Protein AF-0000000086148460 (afdb_homodimer)

Sequence (612 aa):
MAQIDSGTYGRRSTYISRSRILLLAFLVQGYLAYNLGIRSVQNTKSPEYTYQPLDGAAPDLPMTCRSTAQQPSQNPKFVIGSMSDRETSYDWLVVSNKNRYAAKHGYDIIWDFEKNNNYFKDWDRLKAMEKVIRGKLEGENSYEWIWWTDYDSIITNSSIKLENLVDDALTGIEDPARRPEIDIIMTPDCWPMNSGSLLVRATKWSLEWIKEMWRQKEVEGTEGNMRSLQDCLRDMVLNNLHNIAQKGMFVKQYKMNAFPPEIHCVEDDRFWQPGDFMIHMAGAWAHVHEEDPTGLLLRKYAPLAVMAQIDSGTYGRRSTYISRSRILLLAFLVQGYLAYNLGIRSVQNTKSPEYTYQPLDGAAPDLPMTCRSTAQQPSQNPKFVIGSMSDRETSYDWLVVSNKNRYAAKHGYDIIWDFEKNNNYFKDWDRLKAMEKVIRGKLEGENSYEWIWWTDYDSIITNSSIKLENLVDDALTGIEDPARRPEIDIIMTPDCWPMNSGSLLVRATKWSLEWIKEMWRQKEVEGTEGNMRSLQDCLRDMVLNNLHNIAQKGMFVKQYKMNAFPPEIHCVEDDRFWQPGDFMIHMAGAWAHVHEEDPTGLLLRKYAPLAV

pLDDT: mean 84.01, std 23.93, range [24.14, 98.94]

Nearest PDB structures (foldseek):
  2p6w-assembly1_A  TM=7.250E-01  e=2.594E-10  Paramecium bursaria Chlorella virus 1
  2p72-assembly2_B  TM=7.079E-01  e=2.559E-09  Paramecium bursaria Chlorella virus 1
  2p72-assembly1_A  TM=6.692E-01  e=2.559E-09  Paramecium bursaria Chlorella virus 1
  8yrl-assembly1_B  TM=5.142E-01  e=3.733E-04  Aspergillus fumigatus CEA10
  4frl-assembly1_A  TM=5.001E-01  e=1.950E-03  Homo sapiens

Secondary structure (DSSP, 8-state):
-----------------HHHHHHHHHHHHHHHHHHHS-----------------SS------EEEEETTS-TT---SEEEEEE-SS--TTHHHHHHHHHHHHHHHT-EEEEE----SSS-GGGHHHHHHHHHHHHHHTTS----EEEEE-SSEEES-TTS-HHHHHHHHHHT-S-GGGGGG--EEEE-SSSS-EEEEEEEE-SHHHHHHHHHHHHHHTSPPTTSPPPPHHHHHHHHHHTTGGGHHHHEEE--HHHH-B--TTS---GGG----TT-SEEE-TTHHHH--SSSHHHHHHHHHGGG--/-----------------HHHHHHHHHHHHHHHHHHHS-----------------SSS-----EEEEETTS-TT---SEEEEEE-SS--TTHHHHHHHHHHHHHHHT-EEEEE----SSS-GGGHHHHHHHHHHHHHHTTS----EEEEE-SSEEES-TTS-HHHHHHHHHHT-S-GGGGGG--EEEE--SSS-EEEEEEEE-SHHHHHHHHHHHHHHTSPPTTSPPPPHHHHHHHHHHTTGGGHHHHEEE--HHHH-B--TTS---GGG----TT-SEEE-TTHHHH--SSSHHHHHHHHHGGG--

InterPro domains:
  IPR008630 Glycosyltransferase 34 [PF05637] (89-286)
  IPR008630 Glycosyltransferase 34 [PTHR31306] (20-289)
  IPR029044 Nucleotide-diphospho-sugar transferases [G3DSA:3.90.550.10] (78-292)

Organism: NCBI:txid717836

Solvent-accessible surface area (backbone atoms only — not comparable to full-atom values): 33956 Å² total; per-residue (Å²): 136,80,78,78,78,78,77,80,77,76,79,76,75,77,72,72,55,65,65,56,52,50,49,47,48,49,49,46,48,48,46,44,44,52,64,61,58,54,56,72,72,68,73,69,61,63,75,74,76,71,67,71,70,70,90,58,83,61,73,87,59,33,29,36,28,31,31,64,82,56,54,88,84,61,70,35,45,41,33,35,35,36,50,44,65,63,72,44,77,43,42,42,59,32,51,36,45,51,46,46,48,25,39,73,72,55,25,33,35,34,44,33,54,62,66,54,91,84,54,70,62,78,57,52,56,52,57,55,48,43,54,53,28,52,31,29,77,70,68,72,45,58,41,45,33,34,41,37,37,48,49,64,34,43,65,27,20,61,83,63,48,70,68,53,54,52,49,54,55,40,66,65,43,86,55,68,83,50,43,83,49,51,37,36,42,38,21,37,31,65,45,90,56,38,71,53,33,32,38,37,32,47,44,71,65,47,51,52,48,48,54,49,51,59,55,46,56,73,46,72,36,96,82,66,42,83,51,49,69,54,53,43,52,39,51,29,55,76,65,40,45,91,52,34,67,68,25,32,48,73,48,64,22,44,67,62,52,3,29,45,80,70,39,89,53,43,43,91,81,41,55,49,53,95,78,34,36,25,42,32,46,74,67,24,72,82,53,34,96,53,96,51,29,48,46,54,50,49,62,67,49,54,72,69,38,82,136,82,82,77,79,80,77,81,80,78,80,79,77,77,75,74,56,66,67,55,52,52,49,46,50,49,47,48,48,48,46,44,44,54,64,59,58,53,56,74,72,66,73,68,63,62,75,73,75,72,65,69,72,73,97,59,85,62,73,86,59,34,29,38,28,30,33,65,82,56,55,87,84,63,70,37,45,42,33,36,35,36,49,43,65,65,71,45,77,43,41,41,59,33,52,37,45,51,45,46,48,25,38,73,72,54,25,33,36,34,45,33,53,62,66,54,92,86,52,70,62,78,57,52,56,53,57,55,48,44,52,53,29,52,30,28,76,71,66,72,46,57,42,45,34,34,40,38,37,50,49,66,33,44,66,27,20,62,82,62,48,69,67,53,55,53,49,54,56,42,68,67,44,85,56,68,82,49,43,84,50,52,38,35,43,38,22,37,31,65,46,88,54,37,71,52,31,33,39,36,33,49,43,71,64,46,52,51,48,48,52,49,51,59,55,46,55,72,46,73,35,97,81,65,44,82,52,49,70,54,52,42,52,40,49,30,56,77,65,40,45,93,53,35,68,68,26,33,48,75,48,64,24,44,65,61,51,3,28,45,80,68,37,88,53,43,43,91,81,42,54,51,52,94,78,34,35,25,41,32,48,72,65,22,73,82,55,35,96,55,96,51,29,49,47,54,50,49,63,67,50,53,75,68,38,84

Foldseek 3Di:
DPPPPPPPPPPPPPPPDPVVVVVVVVVVCVVCCVVVVVPPPPCPVPPQPPPPDDPPPQPQDKDKDWDPPDDPPDADQEEEEEEAQGDDPCQCVLVVQVRVLCHVVGYIYIYYHHDDDPDDPVLVVLVVLLVVLVCCVVVNGNHFKYKYAYSLKGWQESVDDPVNLLVVQLVPDPDVVLSVLAAKEFEAWLHPGDPRIMMGGSDPLSNVVSVVLVVLQPDADPVRDGDDSGRSVVVCCVVCPSVCVSHYDYDACQQTHFEAPQDQTGDPRDHHDQPTGMYGCPPQVVRPPDPRRSVVVCVVCSVSGD/DPPPPPPPPPDPPPPPDPVVVVVVVVVVCVVCCVVVVVPPPPCPVPPQPCPPDPDDPQPQDKDKDWDPPDDPPDADQEEEEEEAQGDDPCQCVLVVQVRVLCHVVGHIYIYYHHDDDPDDPVLVVLVVLLVVLVCCVVVNGNHFKYKYAYSLKGWQESVDDPVNLLVVQLVPDPDVVLSVLAAKEFEAWLHPGDPRIMMGTSDPLSNVVSVVLVVLQPDADPVRDGDDSGRSVVVCCVVCPSVCVSHYDYDACQQTHFEAPQDQTGDPRDHHDQPTGMYGCPPQVVRPPDPRRSVVVCVVCSVSGD

Radius of gyration: 33.35 Å; Cα contacts (8 Å, |Δi|>4): 930; chains: 2; bounding box: 127×99×51 Å

Structure (mmCIF, N/CA/C/O backbone):
data_AF-0000000086148460-model_v1
#
loop_
_entity.id
_entity.type
_entity.pdbx_description
1 polymer 'Glycosyltransferase family 34 protein'
#
loop_
_atom_site.group_PDB
_atom_site.id
_atom_site.type_symbol
_atom_site.label_atom_id
_atom_site.label_alt_id
_atom_site.label_comp_id
_atom_site.label_asym_id
_atom_site.label_entity_id
_atom_site.label_seq_id
_atom_site.pdbx_PDB_ins_code
_atom_site.Cartn_x
_atom_site.Cartn_y
_atom_site.Cartn_z
_atom_site.occupancy
_atom_site.B_iso_or_equiv
_atom_site.auth_seq_id
_atom_site.auth_comp_id
_atom_site.auth_asym_id
_atom_site.auth_atom_id
_atom_site.pdbx_PDB_model_num
ATOM 1 N N . MET A 1 1 ? 92.75 63.625 -4.777 1 24.14 1 MET A N 1
ATOM 2 C CA . MET A 1 1 ? 92.5 62.219 -5.016 1 24.14 1 MET A CA 1
ATOM 3 C C . MET A 1 1 ? 91.5 61.656 -4.02 1 24.14 1 MET A C 1
ATOM 5 O O . MET A 1 1 ? 91.812 61.531 -2.834 1 24.14 1 MET A O 1
ATOM 9 N N . ALA A 1 2 ? 90.25 62.125 -4.137 1 30.02 2 ALA A N 1
ATOM 10 C CA . ALA A 1 2 ? 89 62.125 -3.34 1 30.02 2 ALA A CA 1
ATOM 11 C C . ALA A 1 2 ? 88.438 60.719 -3.146 1 30.02 2 ALA A C 1
ATOM 13 O O . ALA A 1 2 ? 88.188 60 -4.121 1 30.02 2 ALA A O 1
ATOM 14 N N . GLN A 1 3 ? 89.062 59.969 -2.221 1 26.97 3 GLN A N 1
ATOM 15 C CA . GLN A 1 3 ? 88.875 58.562 -2.02 1 26.97 3 GLN A CA 1
ATOM 16 C C . GLN A 1 3 ? 87.375 58.219 -1.811 1 26.97 3 GLN A C 1
ATOM 18 O O . GLN A 1 3 ? 86.688 58.844 -0.98 1 26.97 3 GLN A O 1
ATOM 23 N N . ILE A 1 4 ? 86.688 57.656 -2.854 1 28.19 4 ILE A N 1
ATOM 24 C CA . ILE A 1 4 ? 85.312 57.219 -3.127 1 28.19 4 ILE A CA 1
ATOM 25 C C . ILE A 1 4 ? 84.938 56.125 -2.133 1 28.19 4 ILE A C 1
ATOM 27 O O . ILE A 1 4 ? 85.625 55.062 -2.086 1 28.19 4 ILE A O 1
ATOM 31 N N . ASP A 1 5 ? 84.688 56.5 -0.904 1 27.98 5 ASP A N 1
ATOM 32 C CA . ASP A 1 5 ? 84.375 55.531 0.155 1 27.98 5 ASP A CA 1
ATOM 33 C C . ASP A 1 5 ? 83.188 54.625 -0.257 1 27.98 5 ASP A C 1
ATOM 35 O O . ASP A 1 5 ? 82.125 55.125 -0.67 1 27.98 5 ASP A O 1
ATOM 39 N N . SER A 1 6 ? 83.5 53.469 -0.893 1 28.72 6 SER A N 1
ATOM 40 C CA . SER A 1 6 ? 82.688 52.406 -1.398 1 28.72 6 SER A CA 1
ATOM 41 C C . SER A 1 6 ? 81.688 51.906 -0.33 1 28.72 6 SER A C 1
ATOM 43 O O . SER A 1 6 ? 82.125 51.5 0.755 1 28.72 6 SER A O 1
ATOM 45 N N . GLY A 1 7 ? 80.562 52.531 -0.099 1 27.22 7 GLY A N 1
ATOM 46 C CA . GLY A 1 7 ? 79.5 52.25 0.8 1 27.22 7 GLY A CA 1
ATOM 47 C C . GLY A 1 7 ? 78.938 50.844 0.65 1 27.22 7 GLY A C 1
ATOM 48 O O . GLY A 1 7 ? 78.625 50.406 -0.46 1 27.22 7 GLY A O 1
ATOM 49 N N . THR A 1 8 ? 79.562 49.844 1.302 1 27.86 8 THR A N 1
ATOM 50 C CA . THR A 1 8 ? 79.25 48.438 1.38 1 27.86 8 THR A CA 1
ATOM 51 C C . THR A 1 8 ? 77.75 48.25 1.669 1 27.86 8 THR A C 1
ATOM 53 O O . THR A 1 8 ? 77.25 48.781 2.652 1 27.86 8 THR A O 1
ATOM 56 N N . TYR A 1 9 ? 76.875 48.156 0.651 1 27.59 9 TYR A N 1
ATOM 57 C CA . TYR A 1 9 ? 75.438 47.906 0.609 1 27.59 9 TYR A CA 1
ATOM 58 C C . TYR A 1 9 ? 75.062 46.594 1.299 1 27.59 9 TYR A C 1
ATOM 60 O O . TYR A 1 9 ? 75.625 45.531 0.934 1 27.59 9 TYR A O 1
ATOM 68 N N . GLY A 1 10 ? 75 46.562 2.605 1 26.52 10 GLY A N 1
ATOM 69 C CA . GLY A 1 10 ? 74.625 45.406 3.422 1 26.52 10 GLY A CA 1
ATOM 70 C C . GLY A 1 10 ? 73.312 44.781 2.967 1 26.52 10 GLY A C 1
ATOM 71 O O . GLY A 1 10 ? 72.312 45.5 2.736 1 26.52 10 GLY A O 1
ATOM 72 N N . ARG A 1 11 ? 73.375 43.719 2.129 1 27.44 11 ARG A N 1
ATOM 73 C CA . ARG A 1 11 ? 72.312 42.906 1.599 1 27.44 11 ARG A CA 1
ATOM 74 C C . ARG A 1 11 ? 71.375 42.375 2.721 1 27.44 11 ARG A C 1
ATOM 76 O O . ARG A 1 11 ? 71.875 41.688 3.621 1 27.44 11 ARG A O 1
ATOM 83 N N . ARG A 1 12 ? 70.375 43.156 3.17 1 29 12 ARG A N 1
ATOM 84 C CA . ARG A 1 12 ? 69.375 42.75 4.113 1 29 12 ARG A CA 1
ATOM 85 C C . ARG A 1 12 ? 68.688 41.469 3.631 1 29 12 ARG A C 1
ATOM 87 O O . ARG A 1 12 ? 68.062 41.469 2.562 1 29 12 ARG A O 1
ATOM 94 N N . SER A 1 13 ? 69.25 40.25 3.803 1 30.94 13 SER A N 1
ATOM 95 C CA . SER A 1 13 ? 68.625 39 3.494 1 30.94 13 SER A CA 1
ATOM 96 C C . SER A 1 13 ? 67.25 38.875 4.172 1 30.94 13 SER A C 1
ATOM 98 O O . SER A 1 13 ? 67.188 39.031 5.391 1 30.94 13 SER A O 1
ATOM 100 N N . THR A 1 14 ? 66.25 39.406 3.518 1 34.72 14 THR A N 1
ATOM 101 C CA . THR A 1 14 ? 64.875 39.25 3.918 1 34.72 14 THR A CA 1
ATOM 102 C C . THR A 1 14 ? 64.562 37.781 4.211 1 34.72 14 THR A C 1
ATOM 104 O O . THR A 1 14 ? 64.688 36.938 3.336 1 34.72 14 THR A O 1
ATOM 107 N N . TYR A 1 15 ? 65 37.281 5.426 1 33.22 15 TYR A N 1
ATOM 108 C CA . TYR A 1 15 ? 64.562 36 5.969 1 33.22 15 TYR A CA 1
ATOM 109 C C . TYR A 1 15 ? 63.031 35.844 5.871 1 33.22 15 TYR A C 1
ATOM 111 O O . TYR A 1 15 ? 62.281 36.594 6.504 1 33.22 15 TYR A O 1
ATOM 119 N N . ILE A 1 16 ? 62.625 35.688 4.695 1 41.22 16 ILE A N 1
ATOM 120 C CA . ILE A 1 16 ? 61.219 35.312 4.566 1 41.22 16 ILE A CA 1
ATOM 121 C C . ILE A 1 16 ? 60.906 34.156 5.523 1 41.22 16 ILE A C 1
ATOM 123 O O . ILE A 1 16 ? 61.562 33.094 5.484 1 41.22 16 ILE A O 1
ATOM 127 N N . SER A 1 17 ? 60.469 34.562 6.742 1 40.53 17 SER A N 1
ATOM 128 C CA . SER A 1 17 ? 60.125 33.625 7.82 1 40.53 17 SER A CA 1
ATOM 129 C C . SER A 1 17 ? 59.344 32.438 7.301 1 40.53 17 SER A C 1
ATOM 131 O O . SER A 1 17 ? 58.5 32.562 6.418 1 40.53 17 SER A O 1
ATOM 133 N N . ARG A 1 18 ? 59.969 31.266 7.473 1 46.5 18 ARG A N 1
ATOM 134 C CA . ARG A 1 18 ? 59.469 29.922 7.184 1 46.5 18 ARG A CA 1
ATOM 135 C C . ARG A 1 18 ? 58 29.781 7.574 1 46.5 18 ARG A C 1
ATOM 137 O O . ARG A 1 18 ? 57.25 29.031 6.945 1 46.5 18 ARG A O 1
ATOM 144 N N . SER A 1 19 ? 57.594 30.594 8.516 1 50.31 19 SER A N 1
ATOM 145 C CA . SER A 1 19 ? 56.219 30.438 8.992 1 50.31 19 SER A CA 1
ATOM 146 C C . SER A 1 19 ? 55.219 30.922 7.949 1 50.31 19 SER A C 1
ATOM 148 O O . SER A 1 19 ? 54.156 30.344 7.816 1 50.31 19 SER A O 1
ATOM 150 N N . ARG A 1 20 ? 55.625 31.906 7.16 1 52.44 20 ARG A N 1
ATOM 151 C CA . ARG A 1 20 ? 54.688 32.406 6.145 1 52.44 20 ARG A CA 1
ATOM 152 C C . ARG A 1 20 ? 54.625 31.453 4.961 1 52.44 20 ARG A C 1
ATOM 154 O O . ARG A 1 20 ? 53.562 31.344 4.32 1 52.44 20 ARG A O 1
ATOM 161 N N . ILE A 1 21 ? 55.719 30.797 4.766 1 51.31 21 ILE A N 1
ATOM 162 C CA . ILE A 1 21 ? 55.688 29.828 3.672 1 51.31 21 ILE A CA 1
ATOM 163 C C . ILE A 1 21 ? 54.781 28.656 4.066 1 51.31 21 ILE A C 1
ATOM 165 O O . ILE A 1 21 ? 54 28.188 3.26 1 51.31 21 ILE A O 1
ATOM 169 N N . LEU A 1 22 ? 54.875 28.297 5.328 1 52.19 22 LEU A N 1
ATOM 170 C CA . LEU A 1 22 ? 54.031 27.188 5.746 1 52.19 22 LEU A CA 1
ATOM 171 C C . LEU A 1 22 ? 52.562 27.562 5.738 1 52.19 22 LEU A C 1
ATOM 173 O O . LEU A 1 22 ? 51.719 26.781 5.332 1 52.19 22 LEU A O 1
ATOM 177 N N . LEU A 1 23 ? 52.281 28.844 6.082 1 54.03 23 LEU A N 1
ATOM 178 C CA . LEU A 1 23 ? 50.906 29.297 6.023 1 54.03 23 LEU A CA 1
ATOM 179 C C . LEU A 1 23 ? 50.438 29.391 4.582 1 54.03 23 LEU A C 1
ATOM 181 O O . LEU A 1 23 ? 49.281 29 4.277 1 54.03 23 LEU A O 1
ATOM 185 N N . LEU A 1 24 ? 51.344 29.828 3.699 1 52.69 24 LEU A N 1
ATOM 186 C CA . LEU A 1 24 ? 50.906 29.875 2.301 1 52.69 24 LEU A CA 1
ATOM 187 C C . LEU A 1 24 ? 50.75 28.484 1.728 1 52.69 24 LEU A C 1
ATOM 189 O O . LEU A 1 24 ? 49.812 28.203 0.974 1 52.69 24 LEU A O 1
ATOM 193 N N . ALA A 1 25 ? 51.719 27.641 2.141 1 54.81 25 ALA A N 1
ATOM 194 C CA . ALA A 1 25 ? 51.562 26.25 1.68 1 54.81 25 ALA A CA 1
ATOM 195 C C . ALA A 1 25 ? 50.281 25.625 2.238 1 54.81 25 ALA A C 1
ATOM 197 O O . ALA A 1 25 ? 49.562 24.906 1.529 1 54.81 25 ALA A O 1
ATOM 198 N N . PHE A 1 26 ? 49.969 25.953 3.488 1 53.38 26 PHE A N 1
ATOM 199 C CA . PHE A 1 26 ? 48.719 25.469 4.07 1 53.38 26 PHE A CA 1
ATOM 200 C C . PHE A 1 26 ? 47.531 26.125 3.391 1 53.38 26 PHE A C 1
ATOM 202 O O . PHE A 1 26 ? 46.5 25.453 3.129 1 53.38 26 PHE A O 1
ATOM 209 N N . LEU A 1 27 ? 47.594 27.391 3.004 1 54.66 27 LEU A N 1
ATOM 210 C CA . LEU A 1 27 ? 46.531 28.047 2.279 1 54.66 27 LEU A CA 1
ATOM 211 C C . LEU A 1 27 ? 46.438 27.531 0.851 1 54.66 27 LEU A C 1
ATOM 213 O O . LEU A 1 27 ? 45.312 27.312 0.342 1 54.66 27 LEU A O 1
ATOM 217 N N . VAL A 1 28 ? 47.562 27.281 0.261 1 54.62 28 VAL A N 1
ATOM 218 C CA . VAL A 1 28 ? 47.531 26.719 -1.085 1 54.62 28 VAL A CA 1
ATOM 219 C C . VAL A 1 28 ? 47.062 25.281 -1.027 1 54.62 28 VAL A C 1
ATOM 221 O O . VAL A 1 28 ? 46.25 24.844 -1.858 1 54.62 28 VAL A O 1
ATOM 224 N N . GLN A 1 29 ? 47.5 24.469 -0.022 1 50.78 29 GLN A N 1
ATOM 225 C CA . GLN A 1 29 ? 46.969 23.125 0.141 1 50.78 29 GLN A CA 1
ATOM 226 C C . GLN A 1 29 ? 45.469 23.172 0.47 1 50.78 29 GLN A C 1
ATOM 228 O O . GLN A 1 29 ? 44.688 22.359 -0.047 1 50.78 29 GLN A O 1
ATOM 233 N N . GLY A 1 30 ? 45.031 24.078 1.363 1 46.97 30 GLY A N 1
ATOM 234 C CA . GLY A 1 30 ? 43.594 24.266 1.568 1 46.97 30 GLY A CA 1
ATOM 235 C C . GLY A 1 30 ? 42.875 24.734 0.319 1 46.97 30 GLY A C 1
ATOM 236 O O . GLY A 1 30 ? 41.75 24.281 0.032 1 46.97 30 GLY A O 1
ATOM 237 N N . TYR A 1 31 ? 43.469 25.703 -0.421 1 49.91 31 TYR A N 1
ATOM 238 C CA . TYR A 1 31 ? 42.906 26.156 -1.681 1 49.91 31 TYR A CA 1
ATOM 239 C C . TYR A 1 31 ? 42.906 25.047 -2.719 1 49.91 31 TYR A C 1
ATOM 241 O O . TYR A 1 31 ? 41.906 24.828 -3.416 1 49.91 31 TYR A O 1
ATOM 249 N N . LEU A 1 32 ? 44 24.328 -2.936 1 46.59 32 LEU A N 1
ATOM 250 C CA . LEU A 1 32 ? 44 23.172 -3.838 1 46.59 32 LEU A CA 1
ATOM 251 C C . LEU A 1 32 ? 43.094 22.078 -3.312 1 46.59 32 LEU A C 1
ATOM 253 O O . LEU A 1 32 ? 42.344 21.453 -4.082 1 46.59 32 LEU A O 1
ATOM 257 N N . ALA A 1 33 ? 43.156 21.734 -2.041 1 40.88 33 ALA A N 1
ATOM 258 C CA . ALA A 1 33 ? 42.188 20.797 -1.486 1 40.88 33 ALA A CA 1
ATOM 259 C C . ALA A 1 33 ? 40.75 21.328 -1.678 1 40.88 33 ALA A C 1
ATOM 261 O O . ALA A 1 33 ? 39.844 20.547 -1.997 1 40.88 33 ALA A O 1
ATOM 262 N N . TYR A 1 34 ? 40.469 22.594 -1.388 1 39.44 34 TYR A N 1
ATOM 263 C CA . TYR A 1 34 ? 39.156 23.172 -1.694 1 39.44 34 TYR A CA 1
ATOM 264 C C . TYR A 1 34 ? 38.844 23.094 -3.188 1 39.44 34 TYR A C 1
ATOM 266 O O . TYR A 1 34 ? 37.75 22.734 -3.588 1 39.44 34 TYR A O 1
ATOM 274 N N . ASN A 1 35 ? 39.719 23.656 -4.043 1 38.19 35 ASN A N 1
ATOM 275 C CA . ASN A 1 35 ? 39.469 23.609 -5.477 1 38.19 35 ASN A CA 1
ATOM 276 C C . ASN A 1 35 ? 39.562 22.188 -6.02 1 38.19 35 ASN A C 1
ATOM 278 O O . ASN A 1 35 ? 38.875 21.844 -6.98 1 38.19 35 ASN A O 1
ATOM 282 N N . LEU A 1 36 ? 40.594 21.422 -5.719 1 37.69 36 LEU A N 1
ATOM 283 C CA . LEU A 1 36 ? 40.656 20.078 -6.266 1 37.69 36 LEU A CA 1
ATOM 284 C C . LEU A 1 36 ? 39.656 19.156 -5.551 1 37.69 36 LEU A C 1
ATOM 286 O O . LEU A 1 36 ? 39.25 18.125 -6.094 1 37.69 36 LEU A O 1
ATOM 290 N N . GLY A 1 37 ? 39.594 19.25 -4.219 1 32.84 37 GLY A N 1
ATOM 291 C CA . GLY A 1 37 ? 38.719 18.328 -3.539 1 32.84 37 GLY A CA 1
ATOM 292 C C . GLY A 1 37 ? 37.25 18.516 -3.904 1 32.84 37 GLY A C 1
ATOM 293 O O . GLY A 1 37 ? 36.375 17.828 -3.371 1 32.84 37 GLY A O 1
ATOM 294 N N . ILE A 1 38 ? 36.875 19.75 -4.262 1 27.86 38 ILE A N 1
ATOM 295 C CA . ILE A 1 38 ? 35.469 19.75 -4.641 1 27.86 38 ILE A CA 1
ATOM 296 C C . ILE A 1 38 ? 35.219 18.828 -5.832 1 27.86 38 ILE A C 1
ATOM 298 O O . ILE A 1 38 ? 35.531 19.188 -6.973 1 27.86 38 ILE A O 1
ATOM 302 N N . ARG A 1 39 ? 35.781 17.625 -5.797 1 27.19 39 ARG A N 1
ATOM 303 C CA . ARG A 1 39 ? 35.188 16.766 -6.812 1 27.19 39 ARG A CA 1
ATOM 304 C C . ARG A 1 39 ? 33.688 17.016 -6.945 1 27.19 39 ARG A C 1
ATOM 306 O O . ARG A 1 39 ? 33 17.266 -5.949 1 27.19 39 ARG A O 1
ATOM 313 N N . SER A 1 40 ? 33.281 17.516 -8.078 1 24.88 40 SER A N 1
ATOM 314 C CA . SER A 1 40 ? 31.906 17.516 -8.531 1 24.88 40 SER A CA 1
ATOM 315 C C . SER A 1 40 ? 31.141 16.328 -7.973 1 24.88 40 SER A C 1
ATOM 317 O O . SER A 1 40 ? 31.531 15.18 -8.172 1 24.88 40 SER A O 1
ATOM 319 N N . VAL A 1 41 ? 30.812 16.391 -6.695 1 26.91 41 VAL A N 1
ATOM 320 C CA . VAL A 1 41 ? 29.719 15.438 -6.473 1 26.91 41 VAL A CA 1
ATOM 321 C C . VAL A 1 41 ? 28.875 15.312 -7.734 1 26.91 41 VAL A C 1
ATOM 323 O O . VAL A 1 41 ? 28.203 16.266 -8.133 1 26.91 41 VAL A O 1
ATOM 326 N N . GLN A 1 42 ? 29.453 14.727 -8.781 1 27.89 42 GLN A N 1
ATOM 327 C CA . GLN A 1 42 ? 28.5 14.297 -9.797 1 27.89 42 GLN A CA 1
ATOM 328 C C . GLN A 1 42 ? 27.172 13.875 -9.164 1 27.89 42 GLN A C 1
ATOM 330 O O . GLN A 1 42 ? 27.141 12.992 -8.297 1 27.89 42 GLN A O 1
ATOM 335 N N . ASN A 1 43 ? 26.297 14.859 -8.945 1 28.27 43 ASN A N 1
ATOM 336 C CA . ASN A 1 43 ? 24.875 14.562 -8.727 1 28.27 43 ASN A CA 1
ATOM 337 C C . ASN A 1 43 ? 24.469 13.266 -9.414 1 28.27 43 ASN A C 1
ATOM 339 O O . ASN A 1 43 ? 24.25 13.242 -10.625 1 28.27 43 ASN A O 1
ATOM 343 N N . THR A 1 44 ? 25.156 12.289 -9.156 1 26.36 44 THR A N 1
ATOM 344 C CA . THR A 1 44 ? 24.484 11.102 -9.664 1 26.36 44 THR A CA 1
ATOM 345 C C . THR A 1 44 ? 22.984 11.156 -9.359 1 26.36 44 THR A C 1
ATOM 347 O O . THR A 1 44 ? 22.578 10.922 -8.219 1 26.36 44 THR A O 1
ATOM 350 N N . LYS A 1 45 ? 22.266 12.156 -9.914 1 31.73 45 LYS A N 1
ATOM 351 C CA . LYS A 1 45 ? 20.812 12.055 -9.961 1 31.73 45 LYS A CA 1
ATOM 352 C C . LYS A 1 45 ? 20.359 10.594 -9.969 1 31.73 45 LYS A C 1
ATOM 354 O O . LYS A 1 45 ? 20.844 9.797 -10.766 1 31.73 45 LYS A O 1
ATOM 359 N N . SER A 1 46 ? 20.109 10.148 -8.891 1 30.41 46 SER A N 1
ATOM 360 C CA . SER A 1 46 ? 19.391 8.891 -9 1 30.41 46 SER A CA 1
ATOM 361 C C . SER A 1 46 ? 18.547 8.844 -10.273 1 30.41 46 SER A C 1
ATOM 363 O O . SER A 1 46 ? 18 9.867 -10.695 1 30.41 46 SER A O 1
ATOM 365 N N . PRO A 1 47 ? 18.922 8.094 -11.188 1 29.31 47 PRO A N 1
ATOM 366 C CA . PRO A 1 47 ? 18.031 8.086 -12.344 1 29.31 47 PRO A CA 1
ATOM 367 C C . PRO A 1 47 ? 16.578 8.367 -11.969 1 29.31 47 PRO A C 1
ATOM 369 O O . PRO A 1 47 ? 16.047 7.75 -11.039 1 29.31 47 PRO A O 1
ATOM 372 N N . GLU A 1 48 ? 16.234 9.68 -11.961 1 30.39 48 GLU A N 1
ATOM 373 C CA . GLU A 1 48 ? 14.789 9.914 -11.938 1 30.39 48 GLU A CA 1
ATOM 374 C C . GLU A 1 48 ? 14.047 8.891 -12.805 1 30.39 48 GLU A C 1
ATOM 376 O O . GLU A 1 48 ? 14.219 8.859 -14.023 1 30.39 48 GLU A O 1
ATOM 381 N N . TYR A 1 49 ? 13.977 7.777 -12.383 1 29.73 49 TYR A N 1
ATOM 382 C CA . TYR A 1 49 ? 13.125 6.859 -13.133 1 29.73 49 TYR A CA 1
ATOM 383 C C . TYR A 1 49 ? 11.789 7.512 -13.477 1 29.73 49 TYR A C 1
ATOM 385 O O . TYR A 1 49 ? 11.031 7.898 -12.578 1 29.73 49 TYR A O 1
ATOM 393 N N . THR A 1 50 ? 11.805 8.422 -14.523 1 30.95 50 THR A N 1
ATOM 394 C CA . THR A 1 50 ? 10.578 9.016 -15.047 1 30.95 50 THR A CA 1
ATOM 395 C C . THR A 1 50 ? 9.641 7.93 -15.57 1 30.95 50 THR A C 1
ATOM 397 O O . THR A 1 50 ? 9.891 7.348 -16.625 1 30.95 50 THR A O 1
ATOM 400 N N . TYR A 1 51 ? 9.219 7.094 -14.789 1 33.38 51 TYR A N 1
ATOM 401 C CA . TYR A 1 51 ? 8.062 6.371 -15.32 1 33.38 51 TYR A CA 1
ATOM 402 C C . TYR A 1 51 ? 7.012 7.336 -15.852 1 33.38 51 TYR A C 1
ATOM 404 O O . TYR A 1 51 ? 6.547 8.219 -15.125 1 33.38 51 TYR A O 1
ATOM 412 N N . GLN A 1 52 ? 7.094 7.723 -17.109 1 35.19 52 GLN A N 1
ATOM 413 C CA . GLN A 1 52 ? 5.98 8.484 -17.672 1 35.19 52 GLN A CA 1
ATOM 414 C C . GLN A 1 52 ? 4.695 7.66 -17.656 1 35.19 52 GLN A C 1
ATOM 416 O O . GLN A 1 52 ? 4.664 6.531 -18.156 1 35.19 52 GLN A O 1
ATOM 421 N N . PRO A 1 53 ? 3.859 8.062 -16.766 1 37.19 53 PRO A N 1
ATOM 422 C CA . PRO A 1 53 ? 2.57 7.383 -16.922 1 37.19 53 PRO A CA 1
ATOM 423 C C . PRO A 1 53 ? 2.059 7.414 -18.359 1 37.19 53 PRO A C 1
ATOM 425 O O . PRO A 1 53 ? 2.43 8.305 -19.125 1 37.19 53 PRO A O 1
ATOM 428 N N . LEU A 1 54 ? 1.481 6.418 -18.781 1 35.56 54 LEU A N 1
ATOM 429 C CA . LEU A 1 54 ? 0.825 6.383 -20.078 1 35.56 54 LEU A CA 1
ATOM 430 C C . LEU A 1 54 ? -0.016 7.637 -20.297 1 35.56 54 LEU A C 1
ATOM 432 O O . LEU A 1 54 ? -0.498 8.242 -19.328 1 35.56 54 LEU A O 1
ATOM 436 N N . ASP A 1 55 ? 0.188 8.32 -21.391 1 37.5 55 ASP A N 1
ATOM 437 C CA . ASP A 1 55 ? -0.271 9.609 -21.891 1 37.5 55 ASP A CA 1
ATOM 438 C C . ASP A 1 55 ? -1.664 9.945 -21.344 1 37.5 55 ASP A C 1
ATOM 440 O O . ASP A 1 55 ? -2.146 11.062 -21.516 1 37.5 55 ASP A O 1
ATOM 444 N N . GLY A 1 56 ? -2.637 8.969 -21.125 1 34.91 56 GLY A N 1
ATOM 445 C CA . GLY A 1 56 ? -3.99 9.383 -20.797 1 34.91 56 GLY A CA 1
ATOM 446 C C . GLY A 1 56 ? -4.129 9.906 -19.375 1 34.91 56 GLY A C 1
ATOM 447 O O . GLY A 1 56 ? -3.209 9.773 -18.562 1 34.91 56 GLY A O 1
ATOM 448 N N . ALA A 1 57 ? -5.293 10.867 -19.109 1 37.78 57 ALA A N 1
ATOM 449 C CA . ALA A 1 57 ? -5.641 11.289 -17.75 1 37.78 57 ALA A CA 1
ATOM 450 C C . ALA A 1 57 ? -5.23 10.227 -16.734 1 37.78 57 ALA A C 1
ATOM 452 O O . ALA A 1 57 ? -5.609 9.062 -16.844 1 37.78 57 ALA A O 1
ATOM 453 N N . ALA A 1 58 ? -4.125 10.359 -16.219 1 45.41 58 ALA A N 1
ATOM 454 C CA . ALA A 1 58 ? -3.736 9.406 -15.18 1 45.41 58 ALA A CA 1
ATOM 455 C C . ALA A 1 58 ? -4.934 9.016 -14.32 1 45.41 58 ALA A C 1
ATOM 457 O O . ALA A 1 58 ? -5.652 9.883 -13.82 1 45.41 58 ALA A O 1
ATOM 458 N N . PRO A 1 59 ? -5.551 7.895 -14.578 1 53.03 59 PRO A N 1
ATOM 459 C CA . PRO A 1 59 ? -6.664 7.516 -13.703 1 53.03 59 PRO A CA 1
ATOM 460 C C . PRO A 1 59 ? -6.398 7.848 -12.242 1 53.03 59 PRO A C 1
ATOM 462 O O . PRO A 1 59 ? -5.266 7.727 -11.766 1 53.03 59 PRO A O 1
ATOM 465 N N . ASP A 1 60 ? -7.098 8.945 -11.719 1 63.31 60 ASP A N 1
ATOM 466 C CA . ASP A 1 60 ? -7.211 9.133 -10.273 1 63.31 60 ASP A CA 1
ATOM 467 C C . ASP A 1 60 ? -7.523 7.816 -9.57 1 63.31 60 ASP A C 1
ATOM 469 O O . ASP A 1 60 ? -8.695 7.461 -9.398 1 63.31 60 ASP A O 1
ATOM 473 N N . LEU A 1 61 ? -6.438 7.047 -9.344 1 84.25 61 LEU A N 1
ATOM 474 C CA . LEU A 1 61 ? -6.707 5.691 -8.875 1 84.25 61 LEU A CA 1
ATOM 475 C C . LEU A 1 61 ? -6.133 5.48 -7.477 1 84.25 61 LEU A C 1
ATOM 477 O O . LEU A 1 61 ? -5.34 4.559 -7.258 1 84.25 61 LEU A O 1
ATOM 481 N N . PRO A 1 62 ? -6.586 6.391 -6.559 1 93.94 62 PRO A N 1
ATOM 482 C CA . PRO A 1 62 ? -6.215 6.062 -5.176 1 93.94 62 PRO A CA 1
ATOM 483 C C . PRO A 1 62 ? -6.887 4.789 -4.672 1 93.94 62 PRO A C 1
ATOM 485 O O . PRO A 1 62 ? -7.918 4.375 -5.207 1 93.94 62 PRO A O 1
ATOM 488 N N . MET A 1 63 ? -6.207 4.18 -3.736 1 97.12 63 MET A N 1
ATOM 489 C CA . MET A 1 63 ? -6.734 2.951 -3.15 1 97.12 63 MET A CA 1
ATOM 490 C C . MET A 1 63 ? -7.168 3.18 -1.706 1 97.12 63 MET A C 1
ATOM 492 O O . MET A 1 63 ? -6.449 3.812 -0.93 1 97.12 63 MET A O 1
ATOM 496 N N . THR A 1 64 ? -8.391 2.762 -1.396 1 96.44 64 THR A N 1
ATOM 497 C CA . THR A 1 64 ? -8.812 2.699 0.001 1 96.44 64 THR A CA 1
ATOM 498 C C . THR A 1 64 ? -8.531 1.316 0.585 1 96.44 64 THR A C 1
ATOM 500 O O . THR A 1 64 ? -8.977 0.305 0.038 1 96.44 64 THR A O 1
ATOM 503 N N . CYS A 1 65 ? -7.852 1.264 1.677 1 97 65 CYS A N 1
ATOM 504 C CA . CYS A 1 65 ? -7.402 0.004 2.258 1 97 65 CYS A CA 1
ATOM 505 C C . CYS A 1 65 ? -7.96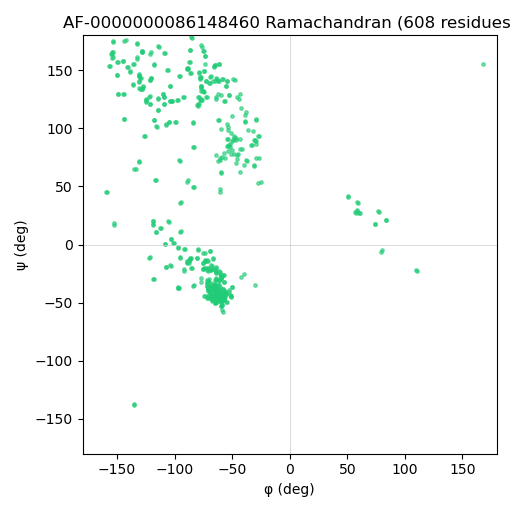1 -0.179 3.664 1 97 65 CYS A C 1
ATOM 507 O O . CYS A 1 65 ? -8.055 0.782 4.43 1 97 65 CYS A O 1
ATOM 509 N N . ARG A 1 66 ? -8.273 -1.371 3.947 1 94.75 66 ARG A N 1
ATOM 510 C CA . ARG A 1 66 ? -8.797 -1.769 5.246 1 94.75 66 ARG A CA 1
ATOM 511 C C . ARG A 1 66 ? -8.18 -3.086 5.711 1 94.75 66 ARG A C 1
ATOM 513 O O . ARG A 1 66 ? -7.824 -3.932 4.887 1 94.75 66 ARG A O 1
ATOM 520 N N . SER A 1 67 ? -8.086 -3.146 7.023 1 94.19 67 SER A N 1
ATOM 521 C CA . SER A 1 67 ? -7.562 -4.406 7.547 1 94.19 67 SER A CA 1
ATOM 522 C C . SER A 1 67 ? -8.391 -5.59 7.055 1 94.19 67 SER A C 1
ATOM 524 O O . SER A 1 67 ? -9.617 -5.535 7.039 1 94.19 67 SER A O 1
ATOM 526 N N . THR A 1 68 ? -7.688 -6.648 6.66 1 90.12 68 THR A N 1
ATOM 527 C CA . THR A 1 68 ? -8.352 -7.855 6.18 1 90.12 68 THR A CA 1
ATOM 528 C C . THR A 1 68 ? -9.18 -8.492 7.293 1 90.12 68 THR A C 1
ATOM 530 O O . THR A 1 68 ? -10.109 -9.258 7.023 1 90.12 68 THR A O 1
ATOM 533 N N . ALA A 1 69 ? -8.867 -8.141 8.508 1 83.06 69 ALA A N 1
ATOM 534 C CA . ALA A 1 69 ? -9.547 -8.727 9.664 1 83.06 69 ALA A CA 1
ATOM 535 C C . ALA A 1 69 ? -10.82 -7.961 9.992 1 83.06 69 ALA A C 1
ATOM 537 O O . ALA A 1 69 ? -11.648 -8.43 10.781 1 83.06 69 ALA A O 1
ATOM 538 N N . GLN A 1 70 ? -10.922 -6.852 9.383 1 84.94 70 GLN A N 1
ATOM 539 C CA . GLN A 1 70 ? -12.078 -6.023 9.711 1 84.94 70 GLN A CA 1
ATOM 540 C C . GLN A 1 70 ? -13.344 -6.551 9.023 1 84.94 70 GLN A C 1
ATOM 542 O O . GLN A 1 70 ? -13.32 -6.875 7.84 1 84.94 70 GLN A O 1
ATOM 547 N N . GLN A 1 71 ? -14.328 -6.59 9.773 1 78.81 71 GLN A N 1
ATOM 548 C CA . GLN A 1 71 ? -15.602 -7.066 9.234 1 78.81 71 GLN A CA 1
ATOM 549 C C . GLN A 1 71 ? -16.234 -6.016 8.328 1 78.81 71 GLN A C 1
ATOM 551 O O . GLN A 1 71 ? -16.109 -4.812 8.578 1 78.81 71 GLN A O 1
ATOM 556 N N . PRO A 1 72 ? -16.969 -6.484 7.352 1 72.94 72 PRO A N 1
ATOM 557 C CA . PRO A 1 72 ? -17.625 -5.555 6.441 1 72.94 72 PRO A CA 1
ATOM 558 C C . PRO A 1 72 ? -18.609 -4.625 7.164 1 72.94 72 PRO A C 1
ATOM 560 O O . PRO A 1 72 ? -18.844 -3.502 6.711 1 72.94 72 PRO A O 1
ATOM 563 N N . SER A 1 73 ? -19.078 -5.125 8.258 1 75.81 73 SER A N 1
ATOM 564 C CA . SER A 1 73 ? -20.094 -4.363 8.961 1 75.81 73 SER A CA 1
ATOM 565 C C . SER A 1 73 ? -19.484 -3.252 9.805 1 75.81 73 SER A C 1
ATOM 567 O O . SER A 1 73 ? -20.172 -2.342 10.25 1 75.81 73 SER A O 1
ATOM 569 N N . GLN A 1 74 ? -18.203 -3.314 9.953 1 81.88 74 GLN A N 1
ATOM 570 C CA . GLN A 1 74 ? -17.547 -2.266 10.727 1 81.88 74 GLN A CA 1
ATOM 571 C C . GLN A 1 74 ? -17.375 -0.999 9.891 1 81.88 74 GLN A C 1
ATOM 573 O O . GLN A 1 74 ? -16.859 -1.054 8.766 1 81.88 74 GLN A O 1
ATOM 578 N N . ASN A 1 75 ? -17.875 0.119 10.5 1 85.75 75 ASN A N 1
ATOM 579 C CA . ASN A 1 75 ? -17.828 1.396 9.797 1 85.75 75 ASN A CA 1
ATOM 580 C C . ASN A 1 75 ? -16.938 2.4 10.516 1 85.75 75 ASN A C 1
ATOM 582 O O . ASN A 1 75 ? -17.359 3.039 11.477 1 85.75 75 ASN A O 1
ATOM 586 N N . PRO A 1 76 ? -15.805 2.543 9.992 1 90.56 76 PRO A N 1
ATOM 587 C CA . PRO A 1 76 ? -14.891 3.459 10.68 1 90.56 76 PRO A CA 1
ATOM 588 C C . PRO A 1 76 ? -15.336 4.918 10.578 1 90.56 76 PRO A C 1
ATOM 590 O O . PRO A 1 76 ? -15.859 5.34 9.547 1 90.56 76 PRO A O 1
ATOM 593 N N . LYS A 1 77 ? -15.094 5.641 11.633 1 96.44 77 LYS A N 1
ATOM 594 C CA . LYS A 1 77 ? -15.398 7.066 11.672 1 96.44 77 LYS A CA 1
ATOM 595 C C . LYS A 1 77 ? -14.234 7.895 11.141 1 96.44 77 LYS A C 1
ATOM 597 O O . LYS A 1 77 ? -14.391 9.086 10.852 1 96.44 77 LYS A O 1
ATOM 602 N N . PHE A 1 78 ? -13.07 7.254 11.062 1 98.38 78 PHE A N 1
ATOM 603 C CA . PHE A 1 78 ? -11.867 7.941 10.602 1 98.38 78 PHE A CA 1
ATOM 604 C C . PHE A 1 78 ? -11.289 7.254 9.367 1 98.38 78 PHE A C 1
ATOM 606 O O . PHE A 1 78 ? -11.312 6.023 9.273 1 98.38 78 PHE A O 1
ATOM 613 N N . VAL A 1 79 ? -10.812 8.016 8.461 1 98.44 79 VAL A N 1
ATOM 614 C CA . VAL A 1 79 ? -9.992 7.535 7.352 1 98.44 79 VAL A CA 1
ATOM 615 C C . VAL A 1 79 ? -8.695 8.328 7.285 1 98.44 79 VAL A C 1
ATOM 617 O O . VAL A 1 79 ? -8.68 9.539 7.504 1 98.44 79 VAL A O 1
ATOM 620 N N . ILE A 1 80 ? -7.629 7.598 7.102 1 98.88 80 ILE A N 1
ATOM 621 C CA . ILE A 1 80 ? -6.305 8.195 6.957 1 98.88 80 ILE A CA 1
ATOM 622 C C . ILE A 1 80 ? -5.973 8.359 5.477 1 98.88 80 ILE A C 1
ATOM 624 O O . ILE A 1 80 ? -6.43 7.582 4.641 1 98.88 80 ILE A O 1
ATOM 628 N N . GLY A 1 81 ? -5.289 9.375 5.129 1 98.75 81 GLY A N 1
ATOM 629 C CA . GLY A 1 81 ? -4.801 9.547 3.77 1 98.75 81 GLY A CA 1
ATOM 630 C C . GLY A 1 81 ? -3.328 9.906 3.707 1 98.75 81 GLY A C 1
ATOM 631 O O . GLY A 1 81 ? -2.832 10.664 4.543 1 98.75 81 GLY A O 1
ATOM 632 N N . SER A 1 82 ? -2.639 9.375 2.795 1 98.75 82 SER A N 1
ATOM 633 C CA . SER A 1 82 ? -1.248 9.695 2.488 1 98.75 82 SER A CA 1
ATOM 634 C C . SER A 1 82 ? -0.922 9.391 1.028 1 98.75 82 SER A C 1
ATOM 636 O O . SER A 1 82 ? -1.669 8.68 0.354 1 98.75 82 SER A O 1
ATOM 638 N N . MET A 1 83 ? 0.17 10 0.528 1 97.88 83 MET A N 1
ATOM 639 C CA . MET A 1 83 ? 0.417 9.906 -0.908 1 97.88 83 MET A CA 1
ATOM 640 C C . MET A 1 83 ? 1.896 10.102 -1.221 1 97.88 83 MET A C 1
ATOM 642 O O . MET A 1 83 ? 2.631 10.688 -0.419 1 97.88 83 MET A O 1
ATOM 646 N N . SER A 1 84 ? 2.293 9.562 -2.27 1 96.75 84 SER A N 1
ATOM 647 C CA . SER A 1 84 ? 3.617 9.75 -2.854 1 96.75 84 SER A CA 1
ATOM 648 C C . SER A 1 84 ? 3.576 9.617 -4.371 1 96.75 84 SER A C 1
ATOM 650 O O . SER A 1 84 ? 2.762 8.859 -4.91 1 96.75 84 SER A O 1
ATOM 652 N N . ASP A 1 85 ? 4.391 10.375 -5.062 1 94.75 85 ASP A N 1
ATOM 653 C CA . ASP A 1 85 ? 4.406 10.273 -6.52 1 94.75 85 ASP A CA 1
ATOM 654 C C . ASP A 1 85 ? 5.777 9.828 -7.023 1 94.75 85 ASP A C 1
ATOM 656 O O . ASP A 1 85 ? 6.113 10.039 -8.188 1 94.75 85 ASP A O 1
ATOM 660 N N . ARG A 1 86 ? 6.543 9.273 -6.062 1 93.62 86 ARG A N 1
ATOM 661 C CA . ARG A 1 86 ? 7.887 8.867 -6.461 1 93.62 86 ARG A CA 1
ATOM 662 C C . ARG A 1 86 ? 8.414 7.754 -5.562 1 93.62 86 ARG A C 1
ATOM 664 O O . ARG A 1 86 ? 7.902 7.543 -4.461 1 93.62 86 ARG A O 1
ATOM 671 N N . GLU A 1 87 ? 9.453 7.145 -6.098 1 95.06 87 GLU A N 1
ATOM 672 C CA . GLU A 1 87 ? 10.172 6.125 -5.34 1 95.06 87 GLU A CA 1
ATOM 673 C C . GLU A 1 87 ? 11.047 6.754 -4.258 1 95.06 87 GLU A C 1
ATOM 675 O O . GLU A 1 87 ? 11.734 7.742 -4.508 1 95.06 87 GLU A O 1
ATOM 680 N N . THR A 1 88 ? 10.953 6.242 -3.094 1 96.94 88 THR A N 1
ATOM 681 C CA . THR A 1 88 ? 11.828 6.645 -1.999 1 96.94 88 THR A CA 1
ATOM 682 C C . THR A 1 88 ? 12.469 5.422 -1.348 1 96.94 88 THR A C 1
ATOM 684 O O . THR A 1 88 ? 12.023 4.293 -1.562 1 96.94 88 THR A O 1
ATOM 687 N N . SER A 1 89 ? 13.523 5.68 -0.53 1 96.06 89 SER A N 1
ATOM 688 C CA . SER A 1 89 ? 14.203 4.594 0.167 1 96.06 89 SER A CA 1
ATOM 689 C C . SER A 1 89 ? 13.352 4.055 1.312 1 96.06 89 SER A C 1
ATOM 691 O O . SER A 1 89 ? 13.625 2.975 1.842 1 96.06 89 SER A O 1
ATOM 693 N N . TYR A 1 90 ? 12.336 4.777 1.683 1 97.88 90 TYR A N 1
ATOM 694 C CA . TYR A 1 90 ? 11.625 4.473 2.918 1 97.88 90 TYR A CA 1
ATOM 695 C C . TYR A 1 90 ? 10.172 4.121 2.637 1 97.88 90 TYR A C 1
ATOM 697 O O . TYR A 1 90 ? 9.32 4.223 3.521 1 97.88 90 TYR A O 1
ATOM 705 N N . ASP A 1 91 ? 9.82 3.736 1.421 1 98.31 91 ASP A N 1
ATOM 706 C CA . ASP A 1 91 ? 8.438 3.449 1.046 1 98.31 91 ASP A CA 1
ATOM 707 C C . ASP A 1 91 ? 7.848 2.342 1.919 1 98.31 91 ASP A C 1
ATOM 709 O O . ASP A 1 91 ? 6.77 2.502 2.49 1 98.31 91 ASP A O 1
ATOM 713 N N . TRP A 1 92 ? 8.547 1.251 2.004 1 97.75 92 TRP A N 1
ATOM 714 C CA . TRP A 1 92 ? 8.055 0.122 2.789 1 97.75 92 TRP A CA 1
ATOM 715 C C . TRP A 1 92 ? 7.836 0.526 4.242 1 97.75 92 TRP A C 1
ATOM 717 O O . TRP A 1 92 ? 6.82 0.172 4.848 1 97.75 92 TRP A O 1
ATOM 727 N N . LEU A 1 93 ? 8.773 1.235 4.812 1 97.06 93 LEU A N 1
ATOM 728 C CA . LEU A 1 93 ? 8.719 1.647 6.211 1 97.06 93 LEU A CA 1
ATOM 729 C C . LEU A 1 93 ? 7.48 2.49 6.484 1 97.06 93 LEU A C 1
ATOM 731 O O . LEU A 1 93 ? 6.742 2.223 7.434 1 97.06 93 LEU A O 1
ATOM 735 N N . VAL A 1 94 ? 7.238 3.416 5.656 1 98.25 94 VAL A N 1
ATOM 736 C CA . VAL A 1 94 ? 6.148 4.363 5.867 1 98.25 94 VAL A CA 1
ATOM 737 C C . VAL A 1 94 ? 4.809 3.67 5.648 1 98.25 94 VAL A C 1
ATOM 739 O O . VAL A 1 94 ? 3.891 3.803 6.465 1 98.25 94 VAL A O 1
ATOM 742 N N . VAL A 1 95 ? 4.711 2.93 4.598 1 98.12 95 VAL A N 1
ATOM 743 C CA . VAL A 1 95 ? 3.455 2.262 4.27 1 98.12 95 VAL A CA 1
ATOM 744 C C . VAL A 1 95 ? 3.123 1.228 5.344 1 98.12 95 VAL A C 1
ATOM 746 O O . VAL A 1 95 ? 1.989 1.162 5.824 1 98.12 95 VAL A O 1
ATOM 749 N N . SER A 1 96 ? 4.105 0.451 5.73 1 96.38 96 SER A N 1
ATOM 750 C CA . SER A 1 96 ? 3.865 -0.561 6.754 1 96.38 96 SER A CA 1
ATOM 751 C C . SER A 1 96 ? 3.477 0.079 8.086 1 96.38 96 SER A C 1
ATOM 753 O O . SER A 1 96 ? 2.582 -0.411 8.781 1 96.38 96 SER A O 1
ATOM 755 N N . ASN A 1 97 ? 4.117 1.136 8.453 1 96.81 97 ASN A N 1
ATOM 756 C CA . ASN A 1 97 ? 3.846 1.85 9.695 1 96.81 97 ASN A CA 1
ATOM 757 C C . ASN A 1 97 ? 2.402 2.342 9.75 1 96.81 97 ASN A C 1
ATOM 759 O O . ASN A 1 97 ? 1.683 2.057 10.711 1 96.81 97 ASN A O 1
ATOM 763 N N . LYS A 1 98 ? 2.002 3.039 8.734 1 97.88 98 LYS A N 1
ATOM 764 C CA . LYS A 1 98 ? 0.67 3.637 8.734 1 97.88 98 LYS A CA 1
ATOM 765 C C . LYS A 1 98 ? -0.409 2.57 8.562 1 97.88 98 LYS A C 1
ATOM 767 O O . LYS A 1 98 ? -1.498 2.684 9.125 1 97.88 98 LYS A O 1
ATOM 772 N N . ASN A 1 99 ? -0.12 1.563 7.77 1 97.19 99 ASN A N 1
ATOM 773 C CA . ASN A 1 99 ? -1.052 0.445 7.672 1 97.19 99 ASN A CA 1
ATOM 774 C C . ASN A 1 99 ? -1.269 -0.224 9.023 1 97.19 99 ASN A C 1
ATOM 776 O O . ASN A 1 99 ? -2.402 -0.541 9.391 1 97.19 99 ASN A O 1
ATOM 780 N N . ARG A 1 100 ? -0.227 -0.445 9.719 1 94.62 100 ARG A N 1
ATOM 781 C CA . ARG A 1 100 ? -0.316 -1.099 11.016 1 94.62 100 ARG A CA 1
ATOM 782 C C . ARG A 1 100 ? -1.169 -0.282 11.984 1 94.62 100 ARG A C 1
ATOM 784 O O . ARG A 1 100 ? -1.983 -0.838 12.727 1 94.62 100 ARG A O 1
ATOM 791 N N . TYR A 1 101 ? -0.903 0.951 11.984 1 96.75 101 TYR A N 1
ATOM 792 C CA . TYR A 1 101 ? -1.683 1.84 12.836 1 96.75 101 TYR A CA 1
ATOM 793 C C . TYR A 1 101 ? -3.16 1.794 12.469 1 96.75 101 TYR A C 1
ATOM 795 O O . TYR A 1 101 ? -4.023 1.686 13.344 1 96.75 101 TYR A O 1
ATOM 803 N N . ALA A 1 102 ? -3.475 1.938 11.164 1 97.12 102 ALA A N 1
ATOM 804 C CA . ALA A 1 102 ? -4.855 1.874 10.688 1 97.12 102 ALA A CA 1
ATOM 805 C C . ALA A 1 102 ? -5.512 0.555 11.086 1 97.12 102 ALA A C 1
ATOM 807 O O . ALA A 1 102 ? -6.621 0.542 11.617 1 97.12 102 ALA A O 1
ATOM 808 N N . ALA A 1 103 ? -4.785 -0.491 10.891 1 94.44 103 ALA A N 1
ATOM 809 C CA . ALA A 1 103 ? -5.312 -1.817 11.203 1 94.44 103 ALA A CA 1
ATOM 810 C C . ALA A 1 103 ? -5.555 -1.97 12.703 1 94.44 103 ALA A C 1
ATOM 812 O O . ALA A 1 103 ? -6.578 -2.52 13.117 1 94.44 103 ALA A O 1
ATOM 813 N N . LYS A 1 104 ? -4.676 -1.499 13.461 1 93.44 104 LYS A N 1
ATOM 814 C CA . LYS A 1 104 ? -4.766 -1.607 14.914 1 93.44 104 LYS A CA 1
ATOM 815 C C . LYS A 1 104 ? -6.051 -0.971 15.438 1 93.44 104 LYS A C 1
ATOM 817 O O . LYS A 1 104 ? -6.684 -1.5 16.359 1 93.44 104 LYS A O 1
ATOM 822 N N . HIS A 1 105 ? -6.418 0.087 14.867 1 95 105 HIS A N 1
ATOM 823 C CA . HIS A 1 105 ? -7.516 0.852 15.445 1 95 105 HIS A CA 1
ATOM 824 C C . HIS A 1 105 ? -8.773 0.735 14.602 1 95 105 HIS A C 1
ATOM 826 O O . HIS A 1 105 ? -9.797 1.348 14.914 1 95 105 HIS A O 1
ATOM 832 N N . GLY A 1 106 ? -8.68 -0.019 13.516 1 94.25 106 GLY A N 1
ATOM 833 C CA . GLY A 1 106 ? -9.852 -0.212 12.672 1 94.25 106 GLY A CA 1
ATOM 834 C C . GLY A 1 106 ? -10.148 0.985 11.789 1 94.25 106 GLY A C 1
ATOM 835 O O . GLY A 1 106 ? -11.312 1.291 11.523 1 94.25 106 GLY A O 1
ATOM 836 N N . TYR A 1 107 ? -9.117 1.752 11.438 1 97.12 107 TYR A N 1
ATOM 837 C CA . TYR A 1 107 ? -9.266 2.844 10.477 1 97.12 107 TYR A CA 1
ATOM 838 C C . TYR A 1 107 ? -9.062 2.348 9.055 1 97.12 107 TYR A C 1
ATOM 840 O O . TYR A 1 107 ? -8.406 1.33 8.828 1 97.12 107 TYR A O 1
ATOM 848 N N . ASP A 1 108 ? -9.727 3.027 8.141 1 97.06 108 ASP A N 1
ATOM 849 C CA . ASP A 1 108 ? -9.336 2.867 6.738 1 97.06 108 ASP A CA 1
ATOM 850 C C . ASP A 1 108 ? -8.211 3.828 6.371 1 97.06 108 ASP A C 1
ATOM 852 O O . ASP A 1 108 ? -8 4.836 7.047 1 97.06 108 ASP A O 1
ATOM 856 N N . ILE A 1 109 ? -7.5 3.477 5.367 1 98.25 109 ILE A N 1
ATOM 857 C CA . ILE A 1 109 ? -6.445 4.371 4.906 1 98.25 109 ILE A CA 1
ATOM 858 C C . ILE A 1 109 ? -6.469 4.457 3.381 1 98.25 109 ILE A C 1
ATOM 860 O O . ILE A 1 109 ? -6.648 3.443 2.701 1 98.25 109 ILE A O 1
ATOM 864 N N . ILE A 1 110 ? -6.312 5.629 2.855 1 98.25 110 ILE A N 1
ATOM 865 C CA . ILE A 1 110 ? -6.242 5.906 1.426 1 98.25 110 ILE A CA 1
ATOM 866 C C . ILE A 1 110 ? -4.785 6.129 1.017 1 98.25 110 ILE A C 1
ATOM 868 O O . ILE A 1 110 ? -4.105 6.992 1.572 1 98.25 110 ILE A O 1
ATOM 872 N N . TRP A 1 111 ? -4.371 5.336 0.064 1 98.38 111 TRP A N 1
ATOM 873 C CA . TRP A 1 111 ? -3.057 5.516 -0.55 1 98.38 111 TRP A CA 1
ATOM 874 C C . TRP A 1 111 ? -3.189 6.031 -1.979 1 98.38 111 TRP A C 1
ATOM 876 O O . TRP A 1 111 ? -3.932 5.461 -2.785 1 98.38 111 TRP A O 1
ATOM 886 N N . ASP A 1 112 ? -2.516 7.113 -2.273 1 96.94 112 ASP A N 1
ATOM 887 C CA . ASP A 1 112 ? -2.4 7.617 -3.641 1 96.94 112 ASP A CA 1
ATOM 888 C C . ASP A 1 112 ? -0.946 7.617 -4.105 1 96.94 112 ASP A C 1
ATOM 890 O O . ASP A 1 112 ? -0.164 8.484 -3.711 1 96.94 112 ASP A O 1
ATOM 894 N N . PHE A 1 113 ? -0.61 6.684 -5.012 1 96.31 113 PHE A N 1
ATOM 895 C CA . PHE A 1 113 ? 0.767 6.523 -5.465 1 96.31 113 PHE A CA 1
ATOM 896 C C . PHE A 1 113 ? 0.906 6.918 -6.93 1 96.31 113 PHE A C 1
ATOM 898 O O . PHE A 1 113 ? 1.933 6.645 -7.555 1 96.31 113 PHE A O 1
ATOM 905 N N . GLU A 1 114 ? -0.05 7.559 -7.43 1 92.25 114 GLU A N 1
ATOM 906 C CA . GLU A 1 114 ? -0.037 7.922 -8.844 1 92.25 114 GLU A CA 1
ATOM 907 C C . GLU A 1 114 ? 0.698 9.242 -9.062 1 92.25 114 GLU A C 1
ATOM 909 O O . GLU A 1 114 ? 0.634 10.141 -8.227 1 92.25 114 GLU A O 1
ATOM 914 N N . LYS A 1 115 ? 1.311 9.305 -10.18 1 88.5 115 LYS A N 1
ATOM 915 C CA . LYS A 1 115 ? 1.915 10.578 -10.562 1 88.5 115 LYS A CA 1
ATOM 916 C C . LYS A 1 115 ? 0.864 11.547 -11.102 1 88.5 115 LYS A C 1
ATOM 918 O O . LYS A 1 115 ? -0.194 11.125 -11.57 1 88.5 115 LYS A O 1
ATOM 923 N N . ASN A 1 116 ? 1.136 12.766 -10.852 1 84.69 116 ASN A N 1
ATOM 924 C CA . ASN A 1 116 ? 0.324 13.844 -11.398 1 84.69 116 ASN A CA 1
ATOM 925 C C . ASN A 1 116 ? 1.159 14.797 -12.258 1 84.69 116 ASN A C 1
ATOM 927 O O . ASN A 1 116 ? 2.113 15.398 -11.766 1 84.69 116 ASN A O 1
ATOM 931 N N . ASN A 1 117 ? 0.759 14.906 -13.484 1 82.25 117 ASN A N 1
ATOM 932 C CA . ASN A 1 117 ? 1.559 15.719 -14.391 1 82.25 117 ASN A CA 1
ATOM 933 C C . ASN A 1 117 ? 0.938 17.094 -14.602 1 82.25 117 ASN A C 1
ATOM 935 O O . ASN A 1 117 ? 1.514 17.953 -15.289 1 82.25 117 ASN A O 1
ATOM 939 N N . ASN A 1 118 ? -0.118 17.375 -13.984 1 84.38 118 ASN A N 1
ATOM 940 C CA . ASN A 1 118 ? -0.829 18.625 -14.211 1 84.38 118 ASN A CA 1
ATOM 941 C C . ASN A 1 118 ? -0.467 19.672 -13.164 1 84.38 118 ASN A C 1
ATOM 943 O O . ASN A 1 118 ? -0.448 20.875 -13.461 1 84.38 118 ASN A O 1
ATOM 947 N N . TYR A 1 119 ? -0.287 19.281 -11.984 1 87.81 119 TYR A N 1
ATOM 948 C CA . TYR A 1 119 ? 0.1 20.141 -10.867 1 87.81 119 TYR A CA 1
ATOM 949 C C . TYR A 1 119 ? 0.848 19.344 -9.805 1 87.81 119 TYR A C 1
ATOM 951 O O . TYR A 1 119 ? 1.021 18.141 -9.93 1 87.81 119 TYR A O 1
ATOM 959 N N . PHE A 1 120 ? 1.321 20.078 -8.836 1 90.06 120 PHE A N 1
ATOM 960 C CA . PHE A 1 120 ? 2.066 19.422 -7.77 1 90.06 120 PHE A CA 1
ATOM 961 C C . PHE A 1 120 ? 1.184 18.422 -7.031 1 90.06 120 PHE A C 1
ATOM 963 O O . PHE A 1 120 ? 0.032 18.719 -6.711 1 90.06 120 PHE A O 1
ATOM 970 N N . LYS A 1 121 ? 1.715 17.297 -6.664 1 92.5 121 LYS A N 1
ATOM 971 C CA . LYS A 1 121 ? 1.023 16.125 -6.145 1 92.5 121 LYS A CA 1
ATOM 972 C C . LYS A 1 121 ? 0.259 16.453 -4.867 1 92.5 121 LYS A C 1
ATOM 974 O O . LYS A 1 121 ? -0.789 15.867 -4.59 1 92.5 121 LYS A O 1
ATOM 979 N N . ASP A 1 122 ? 0.716 17.406 -4.121 1 94 122 ASP A N 1
ATOM 980 C CA . ASP A 1 122 ? 0.124 17.734 -2.828 1 94 122 ASP A CA 1
ATOM 981 C C . ASP A 1 122 ? -1.342 18.125 -2.98 1 94 122 ASP A C 1
ATOM 983 O O . ASP A 1 122 ? -2.146 17.922 -2.07 1 94 122 ASP A O 1
ATOM 987 N N . TRP A 1 123 ? -1.722 18.641 -4.121 1 95.94 123 TRP A N 1
ATOM 988 C CA . TRP A 1 123 ? -3.082 19.125 -4.359 1 95.94 123 TRP A CA 1
ATOM 989 C C . TRP A 1 123 ? -4.043 17.953 -4.52 1 95.94 123 TRP A C 1
ATOM 991 O O . TRP A 1 123 ? -5.254 18.094 -4.328 1 95.94 123 TRP A O 1
ATOM 1001 N N . ASP A 1 124 ? -3.533 16.734 -4.844 1 95.56 124 ASP A N 1
ATOM 1002 C CA . ASP A 1 124 ? -4.375 15.562 -5.051 1 95.56 124 ASP A CA 1
ATOM 1003 C C . ASP A 1 124 ? -5.102 15.172 -3.768 1 95.56 124 ASP A C 1
ATOM 1005 O O . ASP A 1 124 ? -6.156 14.539 -3.812 1 95.56 124 ASP A O 1
ATOM 1009 N N . ARG A 1 125 ? -4.555 15.562 -2.615 1 97.19 125 ARG A N 1
ATOM 1010 C CA . ARG A 1 125 ? -5.219 15.195 -1.369 1 97.19 125 ARG A CA 1
ATOM 1011 C C . ARG A 1 125 ? -6.621 15.789 -1.3 1 97.19 125 ARG A C 1
ATOM 1013 O O . ARG A 1 125 ? -7.527 15.188 -0.722 1 97.19 125 ARG A O 1
ATOM 1020 N N . LEU A 1 126 ? -6.805 16.984 -1.931 1 97.69 126 LEU A N 1
ATOM 1021 C CA . LEU A 1 126 ? -8.109 17.641 -1.909 1 97.69 126 LEU A CA 1
ATOM 1022 C C . LEU A 1 126 ? -9.133 16.828 -2.709 1 97.69 126 LEU A C 1
ATOM 1024 O O . LEU A 1 126 ? -10.305 16.75 -2.33 1 97.69 126 LEU A O 1
ATOM 1028 N N . LYS A 1 127 ? -8.68 16.266 -3.824 1 95.56 127 LYS A N 1
ATOM 1029 C CA . LYS A 1 127 ? -9.57 15.398 -4.598 1 95.56 127 LYS A CA 1
ATOM 1030 C C . LYS A 1 127 ? -9.984 14.172 -3.795 1 95.56 127 LYS A C 1
ATOM 1032 O O . LYS A 1 127 ? -11.148 13.773 -3.811 1 95.56 127 LYS A O 1
ATOM 1037 N N . ALA A 1 128 ? -9.016 13.602 -3.145 1 96 128 ALA A N 1
ATOM 1038 C CA . ALA A 1 128 ? -9.312 12.43 -2.322 1 96 128 ALA A CA 1
ATOM 1039 C C . ALA A 1 128 ? -10.266 12.781 -1.187 1 96 128 ALA A C 1
ATOM 1041 O O . ALA A 1 128 ? -11.234 12.062 -0.932 1 96 128 ALA A O 1
ATOM 1042 N N . MET A 1 129 ? -10.039 13.891 -0.524 1 97.88 129 MET A N 1
ATOM 1043 C CA . MET A 1 129 ? -10.898 14.328 0.569 1 97.88 129 MET A CA 1
ATOM 1044 C C . MET A 1 129 ? -12.312 14.617 0.068 1 97.88 129 MET A C 1
ATOM 1046 O O . MET A 1 129 ? -13.289 14.281 0.733 1 97.88 129 MET A O 1
ATOM 1050 N N . GLU A 1 130 ? -12.359 15.234 -1.063 1 97.75 130 GLU A N 1
ATOM 1051 C CA . GLU A 1 130 ? -13.656 15.547 -1.649 1 97.75 130 GLU A CA 1
ATOM 1052 C C . GLU A 1 130 ? -14.492 14.289 -1.851 1 97.75 130 GLU A C 1
ATOM 1054 O O . GLU A 1 130 ? -15.68 14.266 -1.528 1 97.75 130 GLU A O 1
ATOM 1059 N N . LYS A 1 131 ? -13.867 13.328 -2.398 1 94.88 131 LYS A N 1
ATOM 1060 C CA . LYS A 1 131 ? -14.57 12.07 -2.635 1 94.88 131 LYS A CA 1
ATOM 1061 C C . LYS A 1 131 ? -15.078 11.469 -1.327 1 94.88 131 LYS A C 1
ATOM 1063 O O . LYS A 1 131 ? -16.219 10.984 -1.255 1 94.88 131 LYS A O 1
ATOM 1068 N N . VAL A 1 132 ? -14.281 11.469 -0.304 1 96.38 132 VAL A N 1
ATOM 1069 C CA . VAL A 1 132 ? -14.656 10.945 1.007 1 96.38 132 VAL A CA 1
ATOM 1070 C C . VAL A 1 132 ? -15.852 11.727 1.553 1 96.38 132 VAL A C 1
ATOM 1072 O O . VAL A 1 132 ? -16.828 11.125 2.014 1 96.38 132 VAL A O 1
ATOM 1075 N N . ILE A 1 133 ? -15.758 13.008 1.484 1 98.12 133 ILE A N 1
ATOM 1076 C CA . ILE A 1 133 ? -16.766 13.875 2.074 1 98.12 133 ILE A CA 1
ATOM 1077 C C . ILE A 1 133 ? -18.078 13.734 1.311 1 98.12 133 ILE A C 1
ATOM 1079 O O . ILE A 1 133 ? -19.156 13.609 1.917 1 98.12 133 ILE A O 1
ATOM 1083 N N . ARG A 1 134 ? -18.016 13.727 -0.005 1 96.88 134 ARG A N 1
ATOM 1084 C CA . ARG A 1 134 ? -19.219 13.508 -0.795 1 96.88 134 ARG A CA 1
ATOM 1085 C C . ARG A 1 134 ? -19.859 12.164 -0.462 1 96.88 134 ARG A C 1
ATOM 1087 O O . ARG A 1 134 ? -21.078 12.062 -0.332 1 96.88 134 ARG A O 1
ATOM 1094 N N . GLY A 1 135 ? -19.016 11.148 -0.344 1 94.38 135 GLY A N 1
ATOM 1095 C CA . GLY A 1 135 ? -19.531 9.852 0.052 1 94.38 135 GLY A CA 1
ATOM 1096 C C . GLY A 1 135 ? -20.266 9.875 1.379 1 94.38 135 GLY A C 1
ATOM 1097 O O . GLY A 1 135 ? -21.328 9.25 1.526 1 94.38 135 GLY A O 1
ATOM 1098 N N . LYS A 1 136 ? -19.719 10.578 2.307 1 95.94 136 LYS A N 1
ATOM 1099 C CA . LYS A 1 136 ? -20.359 10.719 3.613 1 95.94 136 LYS A CA 1
ATOM 1100 C C . LYS A 1 136 ? -21.688 11.445 3.5 1 95.94 136 LYS A C 1
ATOM 1102 O O . LYS A 1 136 ? -22.703 11 4.055 1 95.94 136 LYS A O 1
ATOM 1107 N N . LEU A 1 137 ? -21.688 12.531 2.836 1 96.75 137 LEU A N 1
ATOM 1108 C CA . LEU A 1 137 ? -22.875 13.352 2.705 1 96.75 137 LEU A CA 1
ATOM 1109 C C . LEU A 1 137 ? -23.969 12.609 1.944 1 96.75 137 LEU A C 1
ATOM 1111 O O . LEU A 1 137 ? -25.156 12.844 2.176 1 96.75 137 LEU A O 1
ATOM 1115 N N . GLU A 1 138 ? -23.578 11.648 1.146 1 94.75 138 GLU A N 1
ATOM 1116 C CA . GLU A 1 138 ? -24.531 10.875 0.354 1 94.75 138 GLU A CA 1
ATOM 1117 C C . GLU A 1 138 ? -24.891 9.562 1.049 1 94.75 138 GLU A C 1
ATOM 1119 O O . GLU A 1 138 ? -25.672 8.773 0.522 1 94.75 138 GLU A O 1
ATOM 1124 N N . GLY A 1 139 ? -24.312 9.297 2.146 1 93.31 139 GLY A N 1
ATOM 1125 C CA . GLY A 1 139 ? -24.625 8.109 2.93 1 93.31 139 GLY A CA 1
ATOM 1126 C C . GLY A 1 139 ? -23.891 6.867 2.467 1 93.31 139 GLY A C 1
ATOM 1127 O O . GLY A 1 139 ? -24.297 5.75 2.783 1 93.31 139 GLY A O 1
ATOM 1128 N N . GLU A 1 140 ? -22.766 7.055 1.748 1 90.31 140 GLU A N 1
ATOM 1129 C CA . GLU A 1 140 ? -22.031 5.926 1.175 1 90.31 140 GLU A CA 1
ATOM 1130 C C . GLU A 1 140 ? -20.953 5.43 2.127 1 90.31 140 GLU A C 1
ATOM 1132 O O . GLU A 1 140 ? -20.469 4.305 1.99 1 90.31 140 GLU A O 1
ATOM 1137 N N . ASN A 1 141 ? -20.562 6.266 2.982 1 92.81 141 ASN A N 1
ATOM 1138 C CA . ASN A 1 141 ? -19.594 5.895 4.004 1 92.81 141 ASN A CA 1
ATOM 1139 C C . ASN A 1 141 ? -19.906 6.551 5.344 1 92.81 141 ASN A C 1
ATOM 1141 O O . ASN A 1 141 ? -20.859 7.336 5.445 1 92.81 141 ASN A O 1
ATOM 1145 N N . SER A 1 142 ? -19.109 6.195 6.367 1 95 142 SER A N 1
ATOM 1146 C CA . SER A 1 142 ? -19.422 6.676 7.711 1 95 142 SER A CA 1
ATOM 1147 C C . SER A 1 142 ? -18.312 7.578 8.242 1 95 142 SER A C 1
ATOM 1149 O O . SER A 1 142 ? -18.297 7.906 9.43 1 95 142 SER A O 1
ATOM 1151 N N . TYR A 1 143 ? -17.406 7.977 7.469 1 97.31 143 TYR A N 1
ATOM 1152 C CA . TYR A 1 143 ? -16.25 8.75 7.914 1 97.31 143 TYR A CA 1
ATOM 1153 C C . TYR A 1 143 ? -16.672 10.102 8.461 1 97.31 143 TYR A C 1
ATOM 1155 O O . TYR A 1 143 ? -17.328 10.883 7.77 1 97.31 143 TYR A O 1
ATOM 1163 N N . GLU A 1 144 ? -16.281 10.359 9.602 1 98.25 144 GLU A N 1
ATOM 1164 C CA . GLU A 1 144 ? -16.531 11.664 10.211 1 98.25 144 GLU A CA 1
ATOM 1165 C C . GLU A 1 144 ? -15.336 12.602 10.039 1 98.25 144 GLU A C 1
ATOM 1167 O O . GLU A 1 144 ? -15.5 13.805 9.844 1 98.25 144 GLU A O 1
ATOM 1172 N N . TRP A 1 145 ? -14.172 11.984 10.148 1 98.88 145 TRP A N 1
ATOM 1173 C CA . TRP A 1 145 ? -12.938 12.758 10.055 1 98.88 145 TRP A CA 1
ATOM 1174 C C . TRP A 1 145 ? -11.961 12.102 9.078 1 98.88 145 TRP A C 1
ATOM 1176 O O . TRP A 1 145 ? -11.891 10.875 8.992 1 98.88 145 TRP A O 1
ATOM 1186 N N . ILE A 1 146 ? -11.227 12.93 8.383 1 98.88 146 ILE A N 1
ATOM 1187 C CA . ILE A 1 146 ? -10.086 12.547 7.57 1 98.88 146 ILE A CA 1
ATOM 1188 C C . ILE A 1 146 ? -8.797 13.031 8.227 1 98.88 146 ILE A C 1
ATOM 1190 O O . ILE A 1 146 ? -8.664 14.219 8.539 1 98.88 146 ILE A O 1
ATOM 1194 N N . TRP A 1 147 ? -7.918 12.188 8.531 1 98.94 147 TRP A N 1
ATOM 1195 C CA . TRP A 1 147 ? -6.559 12.586 8.883 1 98.94 147 TRP A CA 1
ATOM 1196 C C . TRP A 1 147 ? -5.617 12.438 7.699 1 98.94 147 TRP A C 1
ATOM 1198 O O . TRP A 1 147 ? -5.25 11.312 7.328 1 98.94 147 TRP A O 1
ATOM 1208 N N . TRP A 1 148 ? -5.246 13.516 7.098 1 98.88 148 TRP A N 1
ATOM 1209 C CA . TRP A 1 148 ? -4.273 13.484 6.008 1 98.88 148 TRP A CA 1
ATOM 1210 C C . TRP A 1 148 ? -2.875 13.812 6.512 1 98.88 148 TRP A C 1
ATOM 1212 O O . TRP A 1 148 ? -2.664 14.859 7.137 1 98.88 148 TRP A O 1
ATOM 1222 N N . THR A 1 149 ? -1.943 12.953 6.281 1 98.81 149 THR A N 1
ATOM 1223 C CA . THR A 1 149 ? -0.576 13.148 6.75 1 98.81 149 THR A CA 1
ATOM 1224 C C . THR A 1 149 ? 0.42 12.945 5.613 1 98.81 149 THR A C 1
ATOM 1226 O O . THR A 1 149 ? 0.225 12.078 4.758 1 98.81 149 THR A O 1
ATOM 1229 N N . ASP A 1 150 ? 1.435 13.734 5.637 1 98.69 150 ASP A N 1
ATOM 1230 C CA . ASP A 1 150 ? 2.469 13.641 4.613 1 98.69 150 ASP A CA 1
ATOM 1231 C C . ASP A 1 150 ? 3.148 12.273 4.645 1 98.69 150 ASP A C 1
ATOM 1233 O O . ASP A 1 150 ? 3.172 11.609 5.684 1 98.69 150 ASP A O 1
ATOM 1237 N N . TYR A 1 151 ? 3.666 11.938 3.541 1 98.69 151 TYR A N 1
ATOM 1238 C CA . TYR A 1 151 ? 4.273 10.625 3.338 1 98.69 151 TYR A CA 1
ATOM 1239 C C . TYR A 1 151 ? 5.516 10.461 4.207 1 98.69 151 TYR A C 1
ATOM 1241 O O . TYR A 1 151 ? 5.754 9.391 4.766 1 98.69 151 TYR A O 1
ATOM 1249 N N . ASP A 1 152 ? 6.332 11.484 4.371 1 98.69 152 ASP A N 1
ATOM 1250 C CA . ASP A 1 152 ? 7.602 11.422 5.086 1 98.69 152 ASP A CA 1
ATOM 1251 C C . ASP A 1 152 ? 7.391 11.578 6.59 1 98.69 152 ASP A C 1
ATOM 1253 O O . ASP A 1 152 ? 8.07 12.375 7.238 1 98.69 152 ASP A O 1
ATOM 1257 N N . SER A 1 153 ? 6.496 10.836 7.121 1 98.88 153 SER A N 1
ATOM 1258 C CA . SER A 1 153 ? 6.172 10.781 8.539 1 98.88 153 SER A CA 1
ATOM 1259 C C . SER A 1 153 ? 5.789 9.367 8.969 1 98.88 153 SER A C 1
ATOM 1261 O O . SER A 1 153 ? 5.422 8.539 8.133 1 98.88 153 SER A O 1
ATOM 1263 N N . ILE A 1 154 ? 5.918 9.086 10.266 1 98.75 154 ILE A N 1
ATOM 1264 C CA . ILE A 1 154 ? 5.465 7.805 10.797 1 98.75 154 ILE A CA 1
ATOM 1265 C C . ILE A 1 154 ? 4.816 8.016 12.164 1 98.75 154 ILE A C 1
ATOM 1267 O O . ILE A 1 154 ? 5.121 8.984 12.859 1 98.75 154 ILE A O 1
ATOM 1271 N N . ILE A 1 155 ? 3.918 7.121 12.484 1 98.75 155 ILE A N 1
ATOM 1272 C CA . ILE A 1 155 ? 3.336 7.066 13.82 1 98.75 155 ILE A CA 1
ATOM 1273 C C . ILE A 1 155 ? 4.328 6.422 14.789 1 98.75 155 ILE A C 1
ATOM 1275 O O . ILE A 1 155 ? 4.82 5.32 14.539 1 98.75 155 ILE A O 1
ATOM 1279 N N . THR A 1 156 ? 4.648 7.082 15.844 1 98.5 156 THR A N 1
ATOM 1280 C CA . THR A 1 156 ? 5.629 6.551 16.781 1 98.5 156 THR A CA 1
ATOM 1281 C C . THR A 1 156 ? 4.949 6.082 18.062 1 98.5 156 THR A C 1
ATOM 1283 O O . THR A 1 156 ? 5.535 5.324 18.844 1 98.5 156 THR A O 1
ATOM 1286 N N . ASN A 1 157 ? 3.762 6.512 18.359 1 98.19 157 ASN A N 1
ATOM 1287 C CA . ASN A 1 157 ? 2.971 6.031 19.484 1 98.19 157 ASN A CA 1
ATOM 1288 C C . ASN A 1 157 ? 1.585 5.566 19.047 1 98.19 157 ASN A C 1
ATOM 1290 O O . ASN A 1 157 ? 0.634 6.352 19.047 1 98.19 157 ASN A O 1
ATOM 1294 N N . SER A 1 158 ? 1.454 4.32 18.781 1 96.94 158 SER A N 1
ATOM 1295 C CA . SER A 1 158 ? 0.244 3.777 18.172 1 96.94 158 SER A CA 1
ATOM 1296 C C . SER A 1 158 ? -0.86 3.594 19.203 1 96.94 158 SER A C 1
ATOM 1298 O O . SER A 1 158 ? -1.985 3.225 18.859 1 96.94 158 SER A O 1
ATOM 1300 N N . SER A 1 159 ? -0.604 3.84 20.453 1 97 159 SER A N 1
ATOM 1301 C CA . SER A 1 159 ? -1.648 3.758 21.469 1 97 159 SER A CA 1
ATOM 1302 C C . SER A 1 159 ? -2.574 4.969 21.406 1 97 159 SER A C 1
ATOM 1304 O O . SER A 1 159 ? -3.676 4.941 21.953 1 97 159 SER A O 1
ATOM 1306 N N . ILE A 1 160 ? -2.123 6.016 20.844 1 97.94 160 ILE A N 1
ATOM 1307 C CA . ILE A 1 160 ? -2.941 7.219 20.719 1 97.94 160 ILE A CA 1
ATOM 1308 C C . ILE A 1 160 ? -3.92 7.055 19.547 1 97.94 160 ILE A C 1
ATOM 1310 O O . ILE A 1 160 ? -3.506 6.863 18.406 1 97.94 160 ILE A O 1
ATOM 1314 N N . LYS A 1 161 ? -5.176 7.148 19.875 1 98.19 161 LYS A N 1
ATOM 1315 C CA . LYS A 1 161 ? -6.223 7.035 18.859 1 98.19 161 LYS A CA 1
ATOM 1316 C C . LYS A 1 161 ? -6.547 8.398 18.25 1 98.19 161 LYS A C 1
ATOM 1318 O O . LYS A 1 161 ? -6.418 9.43 18.906 1 98.19 161 LYS A O 1
ATOM 1323 N N . LEU A 1 162 ? -6.977 8.359 17.016 1 98.62 162 LEU A N 1
ATOM 1324 C CA . LEU A 1 162 ? -7.406 9.586 16.375 1 98.62 162 LEU A CA 1
ATOM 1325 C C . LEU A 1 162 ? -8.594 10.211 17.109 1 98.62 162 LEU A C 1
ATOM 1327 O O . LEU A 1 162 ? -8.703 11.43 17.188 1 98.62 162 LEU A O 1
ATOM 1331 N N . GLU A 1 163 ? -9.484 9.398 17.656 1 98.25 163 GLU A N 1
ATOM 1332 C CA . GLU A 1 163 ? -10.594 9.891 18.469 1 98.25 163 GLU A CA 1
ATOM 1333 C C . GLU A 1 163 ? -10.094 10.758 19.625 1 98.25 163 GLU A C 1
ATOM 1335 O O . GLU A 1 163 ? -10.641 11.828 19.891 1 98.25 163 GLU A O 1
ATOM 1340 N N . ASN A 1 164 ? -9.047 10.281 20.219 1 97.88 164 ASN A N 1
ATOM 1341 C CA . ASN A 1 164 ? -8.492 11.016 21.359 1 97.88 164 ASN A CA 1
ATOM 1342 C C . ASN A 1 164 ? -7.848 12.328 20.922 1 97.88 164 ASN A C 1
ATOM 1344 O O . ASN A 1 164 ? -7.938 13.328 21.641 1 97.88 164 ASN A O 1
ATOM 1348 N N . LEU A 1 165 ? -7.168 12.305 19.812 1 98.19 165 LEU A N 1
ATOM 1349 C CA . LEU A 1 165 ? -6.559 13.516 19.297 1 98.19 165 LEU A CA 1
ATOM 1350 C C . LEU A 1 165 ? -7.613 14.594 19.047 1 98.19 165 LEU A C 1
ATOM 1352 O O . LEU A 1 165 ? -7.438 15.75 19.438 1 98.19 165 LEU A O 1
ATOM 1356 N N . VAL A 1 166 ? -8.711 14.172 18.422 1 98.56 166 VAL A N 1
ATOM 1357 C CA . VAL A 1 166 ? -9.789 15.102 18.109 1 98.56 166 VAL A CA 1
ATOM 1358 C C . VAL A 1 166 ? -10.469 15.57 19.391 1 98.56 166 VAL A C 1
ATOM 1360 O O . VAL A 1 166 ? -10.695 16.766 19.578 1 98.56 166 VAL A O 1
ATOM 1363 N N . ASP A 1 167 ? -10.766 14.633 20.297 1 97.81 167 ASP A N 1
ATOM 1364 C CA . ASP A 1 167 ? -11.43 14.961 21.547 1 97.81 167 ASP A CA 1
ATOM 1365 C C . ASP A 1 167 ? -10.586 15.93 22.375 1 97.81 167 ASP A C 1
ATOM 1367 O O . ASP A 1 167 ? -11.117 16.891 22.938 1 97.81 167 ASP A O 1
ATOM 1371 N N . ASP A 1 168 ? -9.32 15.633 22.453 1 97.69 168 ASP A N 1
ATOM 1372 C CA . ASP A 1 168 ? -8.414 16.5 23.203 1 97.69 168 ASP A CA 1
ATOM 1373 C C . ASP A 1 168 ? -8.383 17.906 22.609 1 97.69 168 ASP A C 1
ATOM 1375 O O . ASP A 1 168 ? -8.375 18.891 23.344 1 97.69 168 ASP A O 1
ATOM 1379 N N . ALA A 1 169 ? -8.336 17.953 21.297 1 98.12 169 ALA A N 1
ATOM 1380 C CA . ALA A 1 169 ? -8.336 19.25 20.625 1 98.12 169 ALA A CA 1
ATOM 1381 C C . ALA A 1 169 ? -9.617 20.031 20.922 1 98.12 169 ALA A C 1
ATOM 1383 O O . ALA A 1 169 ? -9.562 21.188 21.328 1 98.12 169 ALA A O 1
ATOM 1384 N N . LEU A 1 170 ? -10.727 19.375 20.797 1 97.94 170 LEU A N 1
ATOM 1385 C CA . LEU A 1 170 ? -12.016 20.047 20.938 1 97.94 170 LEU A CA 1
ATOM 1386 C C . LEU A 1 170 ? -12.266 20.438 22.391 1 97.94 170 LEU A C 1
ATOM 1388 O O . LEU A 1 170 ? -12.844 21.484 22.672 1 97.94 170 LEU A O 1
ATOM 1392 N N . THR A 1 171 ? -11.859 19.594 23.312 1 96.75 171 THR A N 1
ATOM 1393 C CA . THR A 1 171 ? -12.062 19.875 24.719 1 96.75 171 THR A CA 1
ATOM 1394 C C . THR A 1 171 ? -11.234 21.078 25.156 1 96.75 171 THR A C 1
ATOM 1396 O O . THR A 1 171 ? -11.578 21.75 26.141 1 96.75 171 THR A O 1
ATOM 1399 N N . GLY A 1 172 ? -10.227 21.344 24.375 1 94.62 172 GLY A N 1
ATOM 1400 C CA . GLY A 1 172 ? -9.391 22.5 24.672 1 94.62 172 GLY A CA 1
ATOM 1401 C C . GLY A 1 172 ? -10.055 23.812 24.344 1 94.62 172 GLY A C 1
ATOM 1402 O O . GLY A 1 172 ? -9.609 24.875 24.781 1 94.62 172 GLY A O 1
ATOM 1403 N N . ILE A 1 173 ? -11.141 23.734 23.594 1 95.75 173 ILE A N 1
ATOM 1404 C CA . ILE A 1 173 ? -11.883 24.953 23.25 1 95.75 173 ILE A CA 1
ATOM 1405 C C . ILE A 1 173 ? -12.719 25.406 24.438 1 95.75 173 ILE A C 1
ATOM 1407 O O . ILE A 1 173 ? -13.531 24.641 24.969 1 95.75 173 ILE A O 1
ATOM 1411 N N . GLU A 1 174 ? -12.578 26.609 24.906 1 94.5 174 GLU A N 1
ATOM 1412 C CA . GLU A 1 174 ? -13.227 27.156 26.094 1 94.5 174 GLU A CA 1
ATOM 1413 C C . GLU A 1 174 ? -14.742 27.203 25.922 1 94.5 174 GLU A C 1
ATOM 1415 O O . GLU A 1 174 ? -15.492 26.812 26.828 1 94.5 174 GLU A O 1
ATOM 1420 N N . ASP A 1 175 ? -15.164 27.688 24.781 1 95.12 175 ASP A N 1
ATOM 1421 C CA . ASP A 1 175 ? -16.594 27.781 24.5 1 95.12 175 ASP A CA 1
ATOM 1422 C C . ASP A 1 175 ? -17.141 26.469 23.969 1 95.12 175 ASP A C 1
ATOM 1424 O O . ASP A 1 175 ? -16.969 26.141 22.797 1 95.12 175 ASP A O 1
ATOM 1428 N N . PRO A 1 176 ? -17.844 25.766 24.781 1 94.62 176 PRO A N 1
ATOM 1429 C CA . PRO A 1 176 ? -18.359 24.453 24.359 1 94.62 176 PRO A CA 1
ATOM 1430 C C . PRO A 1 176 ? -19.234 24.547 23.109 1 94.62 176 PRO A C 1
ATOM 1432 O O . PRO A 1 176 ? -19.312 23.594 22.344 1 94.62 176 PRO A O 1
ATOM 1435 N N . ALA A 1 177 ? -19.828 25.641 22.875 1 94.94 177 ALA A N 1
ATOM 1436 C CA . ALA A 1 177 ? -20.734 25.812 21.734 1 94.94 177 ALA A CA 1
ATOM 1437 C C . ALA A 1 177 ? -19.953 25.828 20.422 1 94.94 177 ALA A C 1
ATOM 1439 O O . ALA A 1 177 ? -20.531 25.547 19.359 1 94.94 177 ALA A O 1
ATOM 1440 N N . ARG A 1 178 ? -18.672 26.094 20.484 1 96.31 178 ARG A N 1
ATOM 1441 C CA . ARG A 1 178 ? -17.844 26.156 19.281 1 96.31 178 ARG A CA 1
ATOM 1442 C C . ARG A 1 178 ? -17.328 24.781 18.891 1 96.31 178 ARG A C 1
ATOM 1444 O O . ARG A 1 178 ? -16.953 24.547 17.734 1 96.31 178 ARG A O 1
ATOM 1451 N N . ARG A 1 179 ? -17.312 23.859 19.797 1 97.19 179 ARG A N 1
ATOM 1452 C CA . ARG A 1 179 ? -16.688 22.562 19.625 1 97.19 179 ARG A CA 1
ATOM 1453 C C . ARG A 1 179 ? -17.312 21.797 18.453 1 97.19 179 ARG A C 1
ATOM 1455 O O . ARG A 1 179 ? -16.609 21.297 17.578 1 97.19 179 ARG A O 1
ATOM 1462 N N . PRO A 1 180 ? -18.625 21.812 18.344 1 96.88 180 PRO A N 1
ATOM 1463 C CA . PRO A 1 180 ? -19.234 21.094 17.219 1 96.88 180 PRO A CA 1
ATOM 1464 C C . PRO A 1 180 ? -19.062 21.797 15.883 1 96.88 180 PRO A C 1
ATOM 1466 O O . PRO A 1 180 ? -19.344 21.219 14.836 1 96.88 180 PRO A O 1
ATOM 1469 N N . GLU A 1 181 ? -18.531 23.031 15.883 1 97.69 181 GLU A N 1
ATOM 1470 C CA . GLU A 1 181 ? -18.391 23.812 14.664 1 97.69 181 GLU A CA 1
ATOM 1471 C C . GLU A 1 181 ? -17.047 23.547 13.977 1 97.69 181 GLU A C 1
ATOM 1473 O O . GLU A 1 181 ? -16.859 23.891 12.812 1 97.69 181 GLU A O 1
ATOM 1478 N N . ILE A 1 182 ? -16.172 22.938 14.68 1 98.75 182 ILE A N 1
ATOM 1479 C CA . ILE A 1 182 ? -14.828 22.766 14.156 1 98.75 182 ILE A CA 1
ATOM 1480 C C . ILE A 1 182 ? -14.828 21.719 13.047 1 98.75 182 ILE A C 1
ATOM 1482 O O . ILE A 1 182 ? -15.281 20.594 13.258 1 98.75 182 ILE A O 1
ATOM 1486 N N . ASP A 1 183 ? -14.273 22.141 11.891 1 98.81 183 ASP A N 1
ATOM 1487 C CA . ASP A 1 183 ? -14.258 21.234 10.742 1 98.81 183 ASP A CA 1
ATOM 1488 C C . ASP A 1 183 ? -12.836 20.969 10.258 1 98.81 183 ASP A C 1
ATOM 1490 O O . ASP A 1 183 ? -12.609 20.094 9.422 1 98.81 183 ASP A O 1
ATOM 1494 N N . ILE A 1 184 ? -11.875 21.734 10.758 1 98.88 184 ILE A N 1
ATOM 1495 C CA . ILE A 1 184 ? -10.492 21.516 10.359 1 98.88 184 ILE A CA 1
ATOM 1496 C C . ILE A 1 184 ? -9.562 21.781 11.539 1 98.88 184 ILE A C 1
ATOM 1498 O O . ILE A 1 184 ? -9.711 22.781 12.242 1 98.88 184 ILE A O 1
ATOM 1502 N N . ILE A 1 185 ? -8.664 20.875 11.844 1 98.88 185 ILE A N 1
ATOM 1503 C CA . ILE A 1 185 ? -7.641 20.984 12.875 1 98.88 185 ILE A CA 1
ATOM 1504 C C . ILE A 1 185 ? -6.258 21 12.234 1 98.88 185 ILE A C 1
ATOM 1506 O O . ILE A 1 185 ? -5.922 20.109 11.445 1 98.88 185 ILE A O 1
ATOM 1510 N N . MET A 1 186 ? -5.5 21.984 12.531 1 98.69 186 MET A N 1
ATOM 1511 C CA . MET A 1 186 ? -4.234 22.281 11.867 1 98.69 186 MET A CA 1
ATOM 1512 C C . MET A 1 186 ? -3.111 22.453 12.883 1 98.69 186 MET A C 1
ATOM 1514 O O . MET A 1 186 ? -3.359 22.5 14.086 1 98.69 186 MET A O 1
ATOM 1518 N N . THR A 1 187 ? -1.902 22.453 12.383 1 98.56 187 THR A N 1
ATOM 1519 C CA . THR A 1 187 ? -0.739 22.734 13.219 1 98.56 187 THR A CA 1
ATOM 1520 C C . THR A 1 187 ? 0.155 23.781 12.57 1 98.56 187 THR A C 1
ATOM 1522 O O . THR A 1 187 ? 0.251 23.859 11.344 1 98.56 187 THR A O 1
ATOM 1525 N N . PRO A 1 188 ? 0.759 24.578 13.414 1 97.69 188 PRO A N 1
ATOM 1526 C CA . PRO A 1 188 ? 1.888 25.375 12.93 1 97.69 188 PRO A CA 1
ATOM 1527 C C . PRO A 1 188 ? 3.209 24.609 12.961 1 97.69 188 PRO A C 1
ATOM 1529 O O . PRO A 1 188 ? 3.221 23.391 13.219 1 97.69 188 PRO A O 1
ATOM 1532 N N . ASP A 1 189 ? 4.242 25.156 12.539 1 96.69 189 ASP A N 1
ATOM 1533 C CA . ASP A 1 189 ? 5.633 24.828 12.859 1 96.69 189 ASP A CA 1
ATOM 1534 C C . ASP A 1 189 ? 6.43 26.109 13.133 1 96.69 189 ASP A C 1
ATOM 1536 O O . ASP A 1 189 ? 5.961 27 13.844 1 96.69 189 ASP A O 1
ATOM 1540 N N . CYS A 1 190 ? 7.676 26.25 12.648 1 96.5 190 CYS A N 1
ATOM 1541 C CA . CYS A 1 190 ? 8.359 27.516 12.828 1 96.5 190 CYS A CA 1
ATOM 1542 C C . CYS A 1 190 ? 7.711 28.609 11.992 1 96.5 190 CYS A C 1
ATOM 1544 O O . CYS A 1 190 ? 8.047 29.797 12.125 1 96.5 190 CYS A O 1
ATOM 1546 N N . TRP A 1 191 ? 6.73 28.219 11.172 1 94.88 191 TRP A N 1
ATOM 1547 C CA . TRP A 1 191 ? 5.859 29.125 10.414 1 94.88 191 TRP A CA 1
ATOM 1548 C C . TRP A 1 191 ? 4.418 29.016 10.906 1 94.88 191 TRP A C 1
ATOM 1550 O O . TRP A 1 191 ? 4.07 28.094 11.648 1 94.88 191 TRP A O 1
ATOM 1560 N N . PRO A 1 192 ? 3.562 29.906 10.445 1 94.94 192 PRO A N 1
ATOM 1561 C CA . PRO A 1 192 ? 2.193 29.953 10.969 1 94.94 192 PRO A CA 1
ATOM 1562 C C . PRO A 1 192 ? 1.374 28.719 10.57 1 94.94 192 PRO A C 1
ATOM 1564 O O . PRO A 1 192 ? 0.35 28.438 11.195 1 94.94 192 PRO A O 1
ATOM 1567 N N . MET A 1 193 ? 1.878 28.047 9.562 1 95.81 193 MET A N 1
ATOM 1568 C CA . MET A 1 193 ? 1.069 26.953 9.039 1 95.81 193 MET A CA 1
ATOM 1569 C C . MET A 1 193 ? 1.953 25.844 8.484 1 95.81 193 MET A C 1
ATOM 1571 O O . MET A 1 193 ? 2.93 26.109 7.785 1 95.81 193 MET A O 1
ATOM 1575 N N . ASN A 1 194 ? 1.661 24.688 8.922 1 98 194 ASN A N 1
ATOM 1576 C CA . ASN A 1 194 ? 2.193 23.484 8.289 1 98 194 ASN A CA 1
ATOM 1577 C C . ASN A 1 194 ? 1.079 22.531 7.879 1 98 194 ASN A C 1
ATOM 1579 O O . ASN A 1 194 ? 0.311 22.062 8.727 1 98 194 ASN A O 1
ATOM 1583 N N . SER A 1 195 ? 0.992 22.156 6.648 1 98.12 195 SER A N 1
ATOM 1584 C CA . SER A 1 195 ? -0.132 21.375 6.137 1 98.12 195 SER A CA 1
ATOM 1585 C C . SER A 1 195 ? 0.186 19.891 6.129 1 98.12 195 SER A C 1
ATOM 1587 O O . SER A 1 195 ? -0.552 19.094 5.543 1 98.12 195 SER A O 1
ATOM 1589 N N . GLY A 1 196 ? 1.26 19.469 6.75 1 98.44 196 GLY A N 1
ATOM 1590 C CA . GLY A 1 196 ? 1.73 18.094 6.637 1 98.44 196 GLY A CA 1
ATOM 1591 C C . GLY A 1 196 ? 0.9 17.109 7.441 1 98.44 196 GLY A C 1
ATOM 1592 O O . GLY A 1 196 ? 1.022 15.898 7.266 1 98.44 196 GLY A O 1
ATOM 1593 N N . SER A 1 197 ? 0.096 17.578 8.359 1 98.69 197 SER A N 1
ATOM 1594 C CA . SER A 1 197 ? -0.827 16.797 9.172 1 98.69 197 SER A CA 1
ATOM 1595 C C . SER A 1 197 ? -2.117 17.562 9.445 1 98.69 197 SER A C 1
ATOM 1597 O O . SER A 1 197 ? -2.123 18.531 10.203 1 98.69 197 SER A O 1
ATOM 1599 N N . LEU A 1 198 ? -3.203 17.141 8.812 1 98.75 198 LEU A N 1
ATOM 1600 C CA . LEU A 1 198 ? -4.48 17.828 8.867 1 98.75 198 LEU A CA 1
ATOM 1601 C C . LEU A 1 198 ? -5.605 16.875 9.25 1 98.75 198 LEU A C 1
ATOM 1603 O O . LEU A 1 198 ? -5.652 15.742 8.773 1 98.75 198 LEU A O 1
ATOM 1607 N N . LEU A 1 199 ? -6.414 17.297 10.156 1 98.88 199 LEU A N 1
ATOM 1608 C CA . L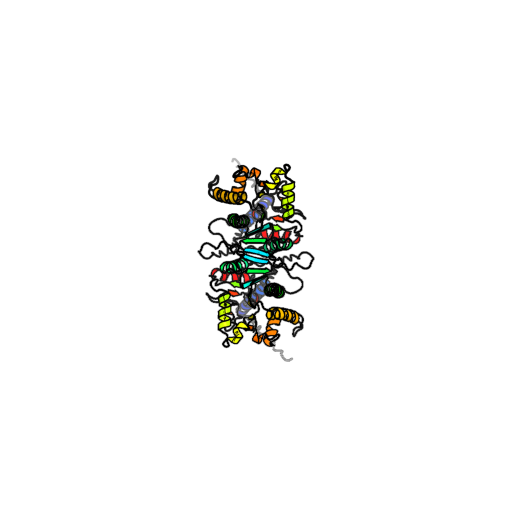EU A 1 199 ? -7.695 16.641 10.391 1 98.88 199 LEU A CA 1
ATOM 1609 C C . LEU A 1 199 ? -8.844 17.453 9.805 1 98.88 199 LEU A C 1
ATOM 1611 O O . LEU A 1 199 ? -8.992 18.641 10.125 1 98.88 199 LEU A O 1
ATOM 1615 N N . VAL A 1 200 ? -9.609 16.859 8.945 1 98.94 200 VAL A N 1
ATOM 1616 C CA . VAL A 1 200 ? -10.711 17.531 8.266 1 98.94 200 VAL A CA 1
ATOM 1617 C C . VAL A 1 200 ? -12.008 16.766 8.492 1 98.94 200 VAL A C 1
ATOM 1619 O O . VAL A 1 200 ? -12.07 15.555 8.219 1 98.94 200 VAL A O 1
ATOM 1622 N N . ARG A 1 201 ? -12.984 17.406 8.992 1 98.88 201 ARG A N 1
ATOM 1623 C CA . ARG A 1 201 ? -14.281 16.797 9.227 1 98.88 201 ARG A CA 1
ATOM 1624 C C . ARG A 1 201 ? -15.078 16.688 7.934 1 98.88 201 ARG A C 1
ATOM 1626 O O . ARG A 1 201 ? -15.008 17.562 7.074 1 98.88 201 ARG A O 1
ATOM 1633 N N . ALA A 1 202 ? -15.828 15.602 7.789 1 98.62 202 ALA A N 1
ATOM 1634 C CA . ALA A 1 202 ? -16.609 15.367 6.578 1 98.62 202 ALA A CA 1
ATOM 1635 C C . ALA A 1 202 ? -17.938 16.109 6.637 1 98.62 202 ALA A C 1
ATOM 1637 O O . ALA A 1 202 ? -18.969 15.508 6.949 1 98.62 202 ALA A O 1
ATOM 1638 N N . THR A 1 203 ? -17.922 17.344 6.27 1 98.62 203 THR A N 1
ATOM 1639 C CA . THR A 1 203 ? -19.109 18.203 6.336 1 98.62 203 THR A CA 1
ATOM 1640 C C . THR A 1 203 ? -19.281 18.969 5.035 1 98.62 203 THR A C 1
ATOM 1642 O O . THR A 1 203 ? -18.406 18.953 4.168 1 98.62 203 THR A O 1
ATOM 1645 N N . LYS A 1 204 ? -20.391 19.656 4.93 1 98.44 204 LYS A N 1
ATOM 1646 C CA . LYS A 1 204 ? -20.641 20.531 3.787 1 98.44 204 LYS A CA 1
ATOM 1647 C C . LYS A 1 204 ? -19.656 21.688 3.75 1 98.44 204 LYS A C 1
ATOM 1649 O O . LYS A 1 204 ? -19.219 22.094 2.674 1 98.44 204 LYS A O 1
ATOM 1654 N N . TRP A 1 205 ? -19.328 22.203 4.867 1 98.75 205 TRP A N 1
ATOM 1655 C CA . TRP A 1 205 ? -18.344 23.281 4.926 1 98.75 205 TRP A CA 1
ATOM 1656 C C . TRP A 1 205 ? -17.016 22.828 4.32 1 98.75 205 TRP A C 1
ATOM 1658 O O . TRP A 1 205 ? -16.391 23.578 3.568 1 98.75 205 TRP A O 1
ATOM 1668 N N . SER A 1 206 ? -16.594 21.609 4.727 1 98.81 206 SER A N 1
ATOM 1669 C CA . SER A 1 206 ? -15.328 21.094 4.23 1 98.81 206 SER A CA 1
ATOM 1670 C C . SER A 1 206 ? -15.336 20.953 2.711 1 98.81 206 SER A C 1
ATOM 1672 O O . SER A 1 206 ? -14.32 21.188 2.057 1 98.81 206 SER A O 1
ATOM 1674 N N . LEU A 1 207 ? -16.453 20.578 2.156 1 98.38 207 LEU A N 1
ATOM 1675 C CA . LEU A 1 207 ? -16.578 20.484 0.705 1 98.38 207 LEU A CA 1
ATOM 1676 C C . LEU A 1 207 ? -16.391 21.859 0.062 1 98.38 207 LEU A C 1
ATOM 1678 O O . LEU A 1 207 ? -15.688 21.984 -0.946 1 98.38 207 LEU A O 1
ATOM 1682 N N . GLU A 1 208 ? -17.031 22.812 0.638 1 98.38 208 GLU A N 1
ATOM 1683 C CA . GLU A 1 208 ? -16.906 24.188 0.136 1 98.38 208 GLU A CA 1
ATOM 1684 C C . GLU A 1 208 ? -15.492 24.719 0.346 1 98.38 208 GLU A C 1
ATOM 1686 O O . GLU A 1 208 ? -14.992 25.5 -0.469 1 98.38 208 GLU A O 1
ATOM 1691 N N . TRP A 1 209 ? -14.922 24.359 1.439 1 98.62 209 TRP A N 1
ATOM 1692 C CA . TRP A 1 209 ? -13.531 24.734 1.705 1 98.62 209 TRP A CA 1
ATOM 1693 C C . TRP A 1 209 ? -12.609 24.203 0.614 1 98.62 209 TRP A C 1
ATOM 1695 O O . TRP A 1 209 ? -11.711 24.906 0.155 1 98.62 209 TRP A O 1
ATOM 1705 N N . ILE A 1 210 ? -12.812 22.984 0.188 1 98.56 210 ILE A N 1
ATOM 1706 C CA . ILE A 1 210 ? -12.016 22.391 -0.877 1 98.56 210 ILE A CA 1
ATOM 1707 C C . ILE A 1 210 ? -12.18 23.188 -2.162 1 98.56 210 ILE A C 1
ATOM 1709 O O . ILE A 1 210 ? -11.195 23.484 -2.85 1 98.56 210 ILE A O 1
ATOM 1713 N N . LYS A 1 211 ? -13.367 23.562 -2.445 1 97.75 211 LYS A N 1
ATOM 1714 C CA . LYS A 1 211 ? -13.617 24.391 -3.615 1 97.75 211 LYS A CA 1
ATOM 1715 C C . LYS A 1 211 ? -12.852 25.719 -3.523 1 97.75 211 LYS A C 1
ATOM 1717 O O . LYS A 1 211 ? -12.266 26.172 -4.508 1 97.75 211 LYS A O 1
ATOM 1722 N N . GLU A 1 212 ? -12.922 26.281 -2.369 1 97.88 212 GLU A N 1
ATOM 1723 C CA . GLU A 1 212 ? -12.211 27.531 -2.156 1 97.88 212 GLU A CA 1
ATOM 1724 C C . GLU A 1 212 ? -10.703 27.344 -2.299 1 97.88 212 GLU A C 1
ATOM 1726 O O . GLU A 1 212 ? -10.016 28.219 -2.836 1 97.88 212 GLU A O 1
ATOM 1731 N N . MET A 1 213 ? -10.195 26.281 -1.821 1 97.94 213 MET A N 1
ATOM 1732 C CA . MET A 1 213 ? -8.773 25.969 -1.969 1 97.94 213 MET A CA 1
ATOM 1733 C C . MET A 1 213 ? -8.375 25.938 -3.439 1 97.94 213 MET A C 1
ATOM 1735 O O . MET A 1 213 ? -7.34 26.469 -3.822 1 97.94 213 MET A O 1
ATOM 1739 N N . TRP A 1 214 ? -9.172 25.297 -4.246 1 96.69 214 TRP A N 1
ATOM 1740 C CA . TRP A 1 214 ? -8.898 25.25 -5.676 1 96.69 214 TRP A CA 1
ATOM 1741 C C . TRP A 1 214 ? -8.922 26.641 -6.293 1 96.69 214 TRP A C 1
ATOM 1743 O O . TRP A 1 214 ? -8.125 26.953 -7.18 1 96.69 214 TRP A O 1
ATOM 1753 N N . ARG A 1 215 ? -9.852 27.453 -5.828 1 95.44 215 ARG A N 1
ATOM 1754 C CA . ARG A 1 215 ? -9.898 28.828 -6.305 1 95.44 215 ARG A CA 1
ATOM 1755 C C . ARG A 1 215 ? -8.625 29.578 -5.926 1 95.44 215 ARG A C 1
ATOM 1757 O O . ARG A 1 215 ? -8.062 30.297 -6.75 1 95.44 215 ARG A O 1
ATOM 1764 N N . GLN A 1 216 ? -8.156 29.391 -4.703 1 94.56 216 GLN A N 1
ATOM 1765 C CA . GLN A 1 216 ? -6.969 30.062 -4.203 1 94.56 216 GLN A CA 1
ATOM 1766 C C . GLN A 1 216 ? -5.727 29.641 -4.984 1 94.56 216 GLN A C 1
ATOM 1768 O O . GLN A 1 216 ? -4.789 30.422 -5.148 1 94.56 216 GLN A O 1
ATOM 1773 N N . LYS A 1 217 ? -5.762 28.422 -5.449 1 93.38 217 LYS A N 1
ATOM 1774 C CA . LYS A 1 217 ? -4.652 27.922 -6.258 1 93.38 217 LYS A CA 1
ATOM 1775 C C . LYS A 1 217 ? -4.418 28.812 -7.477 1 93.38 217 LYS A C 1
ATOM 1777 O O . LYS A 1 217 ? -3.285 28.953 -7.934 1 93.38 217 LYS A O 1
ATOM 1782 N N . GLU A 1 218 ? -5.414 29.391 -8.016 1 90.75 218 GLU A N 1
ATOM 1783 C CA . GLU A 1 218 ? -5.355 30.156 -9.25 1 90.75 218 GLU A CA 1
ATOM 1784 C C . GLU A 1 218 ? -4.965 31.609 -8.977 1 90.75 218 GLU A C 1
ATOM 1786 O O . GLU A 1 218 ? -4.691 32.375 -9.906 1 90.75 218 GLU A O 1
ATOM 1791 N N . VAL A 1 219 ? -4.988 31.984 -7.793 1 88.38 219 VAL A N 1
ATOM 1792 C CA . VAL A 1 219 ? -4.602 33.344 -7.418 1 88.38 219 VAL A CA 1
ATOM 1793 C C . VAL A 1 219 ? -3.08 33.469 -7.367 1 88.38 219 VAL A C 1
ATOM 1795 O O . VAL A 1 219 ? -2.42 32.688 -6.68 1 88.38 219 VAL A O 1
ATOM 1798 N N . GLU A 1 220 ? -2.551 34.312 -8.156 1 80.25 220 GLU A N 1
ATOM 1799 C CA . GLU A 1 220 ? -1.103 34.469 -8.258 1 80.25 220 GLU A CA 1
ATOM 1800 C C . GLU A 1 220 ? -0.503 34.938 -6.934 1 80.25 220 GLU A C 1
ATOM 1802 O O . GLU A 1 220 ? -1.122 35.719 -6.203 1 80.25 220 GLU A O 1
ATOM 1807 N N . GLY A 1 221 ? 0.621 34.438 -6.652 1 75.62 221 GLY A N 1
ATOM 1808 C CA . GLY A 1 221 ? 1.346 34.906 -5.477 1 75.62 221 GLY A CA 1
ATOM 1809 C C . GLY A 1 221 ? 2.01 36.25 -5.66 1 75.62 221 GLY A C 1
ATOM 1810 O O . GLY A 1 221 ? 1.938 36.844 -6.742 1 75.62 221 GLY A O 1
ATOM 1811 N N . THR A 1 222 ? 2.49 36.781 -4.586 1 67.75 222 THR A N 1
ATOM 1812 C CA . THR A 1 222 ? 3.096 38.094 -4.566 1 67.75 222 THR A CA 1
ATOM 1813 C C . THR A 1 222 ? 4.191 38.219 -5.621 1 67.75 222 THR A C 1
ATOM 1815 O O . THR A 1 222 ? 4.34 39.25 -6.262 1 67.75 222 THR A O 1
ATOM 1818 N N . GLU A 1 223 ? 4.938 37.219 -5.793 1 65.75 223 GLU A N 1
ATOM 1819 C CA . GLU A 1 223 ? 6.043 37.312 -6.738 1 65.75 223 GLU A CA 1
ATOM 1820 C C . GLU A 1 223 ? 5.738 36.562 -8.023 1 65.75 223 GLU A C 1
ATOM 1822 O O . GLU A 1 223 ? 6.641 36.281 -8.82 1 65.75 223 GLU A O 1
ATOM 1827 N N . GLY A 1 224 ? 4.523 36.344 -8.219 1 68.88 224 GLY A N 1
ATOM 1828 C CA . GLY A 1 224 ? 4.164 35.656 -9.445 1 68.88 224 GLY A CA 1
ATOM 1829 C C . GLY A 1 224 ? 4.375 34.156 -9.375 1 68.88 224 GLY A C 1
ATOM 1830 O O . GLY A 1 224 ? 4.031 33.438 -10.312 1 68.88 224 GLY A O 1
ATOM 1831 N N . ASN A 1 225 ? 4.949 33.781 -8.305 1 68.69 225 ASN A N 1
ATOM 1832 C CA . ASN A 1 225 ? 5.188 32.344 -8.195 1 68.69 225 ASN A CA 1
ATOM 1833 C C . ASN A 1 225 ? 3.914 31.594 -7.828 1 68.69 225 ASN A C 1
ATOM 1835 O O . ASN A 1 225 ? 3.01 32.156 -7.211 1 68.69 225 ASN A O 1
ATOM 1839 N N . MET A 1 226 ? 3.84 30.406 -8.422 1 80.31 226 MET A N 1
ATOM 1840 C CA . MET A 1 226 ? 2.711 29.562 -8.07 1 80.31 226 MET A CA 1
ATOM 1841 C C . MET A 1 226 ? 2.734 29.203 -6.582 1 80.31 226 MET A C 1
ATOM 1843 O O . MET A 1 226 ? 3.795 28.922 -6.023 1 80.31 226 MET A O 1
ATOM 1847 N N . ARG A 1 227 ? 1.598 29.438 -6.004 1 89.06 227 ARG A N 1
ATOM 1848 C CA . ARG A 1 227 ? 1.452 29.156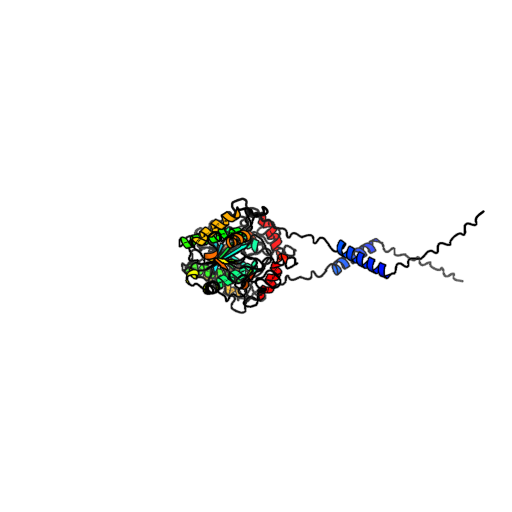 -4.578 1 89.06 227 ARG A CA 1
ATOM 1849 C C . ARG A 1 227 ? 1.283 27.656 -4.332 1 89.06 227 ARG A C 1
ATOM 1851 O O . ARG A 1 227 ? 0.6 26.969 -5.094 1 89.06 227 ARG A O 1
ATOM 1858 N N . SER A 1 228 ? 2.021 27.25 -3.287 1 93.19 228 SER A N 1
ATOM 1859 C CA . SER A 1 228 ? 1.829 25.875 -2.85 1 93.19 228 SER A CA 1
ATOM 1860 C C . SER A 1 228 ? 0.5 25.703 -2.121 1 93.19 228 SER A C 1
ATOM 1862 O O . SER A 1 228 ? -0.143 26.688 -1.756 1 93.19 228 SER A O 1
ATOM 1864 N N . LEU A 1 229 ? 0.034 24.5 -1.992 1 96.31 229 LEU A N 1
ATOM 1865 C CA . LEU A 1 229 ? -1.155 24.203 -1.196 1 96.31 229 LEU A CA 1
ATOM 1866 C C . LEU A 1 229 ? -1.035 24.812 0.197 1 96.31 229 LEU A C 1
ATOM 1868 O O . LEU A 1 229 ? -1.984 25.422 0.697 1 96.31 229 LEU A O 1
ATOM 1872 N N . GLN A 1 230 ? 0.145 24.672 0.846 1 96.19 230 GLN A N 1
ATOM 1873 C CA . GLN A 1 230 ? 0.376 25.219 2.18 1 96.19 230 GLN A CA 1
ATOM 1874 C C . GLN A 1 230 ? 0.276 26.734 2.182 1 96.19 230 GLN A C 1
ATOM 1876 O O . GLN A 1 230 ? -0.265 27.328 3.119 1 96.19 230 GLN A O 1
ATOM 1881 N N . ASP A 1 231 ? 0.832 27.359 1.178 1 94.75 231 ASP A N 1
ATOM 1882 C CA . ASP A 1 231 ? 0.723 28.812 1.064 1 94.75 231 ASP A CA 1
ATOM 1883 C C . ASP A 1 231 ? -0.739 29.25 1.011 1 94.75 231 ASP A C 1
ATOM 1885 O O . ASP A 1 231 ? -1.128 30.219 1.67 1 94.75 231 ASP A O 1
ATOM 1889 N N . CYS A 1 232 ? -1.491 28.547 0.205 1 96.38 232 CYS A N 1
ATOM 1890 C CA . CYS A 1 232 ? -2.9 28.875 0.053 1 96.38 232 CYS A CA 1
ATOM 1891 C C . CYS A 1 232 ? -3.648 28.719 1.37 1 96.38 232 CYS A C 1
ATOM 1893 O O . CYS A 1 232 ? -4.43 29.578 1.76 1 96.38 232 CYS A O 1
ATOM 1895 N N . LEU A 1 233 ? -3.383 27.656 2.047 1 97.81 233 LEU A N 1
ATOM 1896 C CA . LEU A 1 233 ? -4.035 27.406 3.328 1 97.81 233 LEU A CA 1
ATOM 1897 C C . LEU A 1 233 ? -3.615 28.453 4.359 1 97.81 233 LEU A C 1
ATOM 1899 O O . LEU A 1 233 ? -4.453 28.969 5.098 1 97.81 233 LEU A O 1
ATOM 1903 N N . ARG A 1 234 ? -2.354 28.719 4.383 1 96.38 234 ARG A N 1
ATOM 1904 C CA . ARG A 1 234 ? -1.842 29.766 5.262 1 96.38 234 ARG A CA 1
ATOM 1905 C C . ARG A 1 234 ? -2.562 31.094 5.02 1 96.38 234 ARG A C 1
ATOM 1907 O O . ARG A 1 234 ? -3.043 31.734 5.961 1 96.38 234 ARG A O 1
ATOM 1914 N N . ASP A 1 235 ? -2.66 31.484 3.805 1 94.75 235 ASP A N 1
ATOM 1915 C CA . ASP A 1 235 ? -3.277 32.75 3.455 1 94.75 235 ASP A CA 1
ATOM 1916 C C . ASP A 1 235 ? -4.766 32.75 3.793 1 94.75 235 ASP A C 1
ATOM 1918 O O . ASP A 1 235 ? -5.324 33.781 4.172 1 94.75 235 ASP A O 1
ATOM 1922 N N . MET A 1 236 ? -5.406 31.641 3.625 1 96.75 236 MET A N 1
ATOM 1923 C CA . MET A 1 236 ? -6.812 31.531 3.998 1 96.75 236 MET A CA 1
ATOM 1924 C C . MET A 1 236 ? -7 31.766 5.492 1 96.75 236 MET A C 1
ATOM 1926 O O . MET A 1 236 ? -7.938 32.469 5.902 1 96.75 236 MET A O 1
ATOM 1930 N N . VAL A 1 237 ? -6.102 31.203 6.25 1 97.12 237 VAL A N 1
ATOM 1931 C CA . VAL A 1 237 ? -6.172 31.359 7.699 1 97.12 237 VAL A CA 1
ATOM 1932 C C . VAL A 1 237 ? -5.887 32.812 8.078 1 97.12 237 VAL A C 1
ATOM 1934 O O . VAL A 1 237 ? -6.633 33.438 8.844 1 97.12 237 VAL A O 1
ATOM 1937 N N . LEU A 1 238 ? -4.895 33.406 7.477 1 95.38 238 LEU A N 1
ATOM 1938 C CA . LEU A 1 238 ? -4.488 34.75 7.793 1 95.38 238 LEU A CA 1
ATOM 1939 C C . LEU A 1 238 ? -5.582 35.75 7.414 1 95.38 238 LEU A C 1
ATOM 1941 O O . LEU A 1 238 ? -5.793 36.75 8.117 1 95.38 238 LEU A O 1
ATOM 1945 N N . ASN A 1 239 ? -6.285 35.469 6.371 1 95.62 239 ASN A N 1
ATOM 1946 C CA . ASN A 1 239 ? -7.285 36.406 5.863 1 95.62 239 ASN A CA 1
ATOM 1947 C C . ASN A 1 239 ? -8.695 35.969 6.238 1 95.62 239 ASN A C 1
ATOM 1949 O O . ASN A 1 239 ? -9.68 36.562 5.781 1 95.62 239 ASN A O 1
ATOM 1953 N N . ASN A 1 240 ? -8.805 34.938 7 1 97.44 240 ASN A N 1
ATOM 1954 C CA . ASN A 1 240 ? -10.07 34.344 7.43 1 97.44 240 ASN A CA 1
ATOM 1955 C C . ASN A 1 240 ? -11 34.094 6.25 1 97.44 240 ASN A C 1
ATOM 1957 O O . ASN A 1 240 ? -12.164 34.5 6.273 1 97.44 240 ASN A O 1
ATOM 1961 N N . LEU A 1 241 ? -10.391 33.625 5.211 1 96.5 241 LEU A N 1
ATOM 1962 C CA . LEU A 1 241 ? -11.219 33.25 4.07 1 96.5 241 LEU A CA 1
ATOM 1963 C C . LEU A 1 241 ? -12.102 32.062 4.422 1 96.5 241 LEU A C 1
ATOM 1965 O O . LEU A 1 241 ? -11.68 31.156 5.148 1 96.5 241 LEU A O 1
ATOM 1969 N N . HIS A 1 242 ? -13.367 32.094 3.926 1 97.12 242 HIS A N 1
ATOM 1970 C CA . HIS A 1 242 ? -14.328 31.031 4.086 1 97.12 242 HIS A CA 1
ATOM 1971 C C . HIS A 1 242 ? -14.633 30.766 5.562 1 97.12 242 HIS A C 1
ATOM 1973 O O . HIS A 1 242 ? -14.914 29.641 5.953 1 97.12 242 HIS A O 1
ATOM 1979 N N . ASN A 1 243 ? -14.484 31.766 6.418 1 97.5 243 ASN A N 1
ATOM 1980 C CA . ASN A 1 243 ? -14.781 31.719 7.848 1 97.5 243 ASN A CA 1
ATOM 1981 C C . ASN A 1 243 ? -13.961 30.641 8.555 1 97.5 243 ASN A C 1
ATOM 1983 O O . ASN A 1 243 ? -14.469 29.953 9.438 1 97.5 243 ASN A O 1
ATOM 1987 N N . ILE A 1 244 ? -12.719 30.422 8.125 1 97.81 244 ILE A N 1
ATOM 1988 C CA . ILE A 1 244 ? -11.883 29.344 8.641 1 97.81 244 ILE A CA 1
ATOM 1989 C C . ILE A 1 244 ? -11.5 29.641 10.094 1 97.81 244 ILE A C 1
ATOM 1991 O O . ILE A 1 244 ? -11.18 28.719 10.852 1 97.81 244 ILE A O 1
ATOM 1995 N N . ALA A 1 245 ? -11.547 30.875 10.539 1 96.06 245 ALA A N 1
ATOM 1996 C CA . ALA A 1 245 ? -11.266 31.203 11.938 1 96.06 245 ALA A CA 1
ATOM 1997 C C . ALA A 1 245 ? -12.297 30.562 12.867 1 96.06 245 ALA A C 1
ATOM 1999 O O . ALA A 1 245 ? -11.961 30.156 13.984 1 96.06 245 ALA A O 1
ATOM 2000 N N . GLN A 1 246 ? -13.492 30.5 12.438 1 96.56 246 GLN A N 1
ATOM 2001 C CA . GLN A 1 246 ? -14.57 29.922 13.234 1 96.56 246 GLN A CA 1
ATOM 2002 C C . GLN A 1 246 ? -14.594 28.406 13.086 1 96.56 246 GLN A C 1
ATOM 2004 O O . GLN A 1 246 ? -14.898 27.688 14.039 1 96.56 246 GLN A O 1
ATOM 2009 N N . LYS A 1 247 ? -14.281 27.922 11.961 1 98.38 247 LYS A N 1
ATOM 2010 C CA . LYS A 1 247 ? -14.484 26.516 11.617 1 98.38 247 LYS A CA 1
ATOM 2011 C C . LYS A 1 247 ? -13.211 25.703 11.852 1 98.38 247 LYS A C 1
ATOM 2013 O O . LYS A 1 247 ? -13.234 24.469 11.844 1 98.38 247 LYS A O 1
ATOM 2018 N N . GLY A 1 248 ? -12.125 26.406 12.086 1 98.25 248 GLY A N 1
ATOM 2019 C CA . GLY A 1 248 ? -10.852 25.734 12.273 1 98.25 248 GLY A CA 1
ATOM 2020 C C . GLY A 1 248 ? -10.211 26.016 13.617 1 98.25 248 GLY A C 1
ATOM 2021 O O . GLY A 1 248 ? -10.656 26.906 14.344 1 98.25 248 GLY A O 1
ATOM 2022 N N . MET A 1 249 ? -9.242 25.234 13.953 1 97.88 249 MET A N 1
ATOM 2023 C CA . MET A 1 249 ? -8.422 25.469 15.141 1 97.88 249 MET A CA 1
ATOM 2024 C C . MET A 1 249 ? -7.012 24.938 14.938 1 97.88 249 MET A C 1
ATOM 2026 O O . MET A 1 249 ? -6.781 24.094 14.07 1 97.88 249 MET A O 1
ATOM 2030 N N . PHE A 1 250 ? -6.109 25.484 15.703 1 98.06 250 PHE A N 1
ATOM 2031 C CA . PHE A 1 250 ? -4.734 25 15.773 1 98.06 250 PHE A CA 1
ATOM 2032 C C . PHE A 1 250 ? -4.504 24.219 17.062 1 98.06 250 PHE A C 1
ATOM 2034 O O . PHE A 1 250 ? -5.008 24.594 18.125 1 98.06 250 PHE A O 1
ATOM 2041 N N . VAL A 1 251 ? -3.84 23.109 16.953 1 98.44 251 VAL A N 1
ATOM 2042 C CA . VAL A 1 251 ? -3.268 22.438 18.109 1 98.44 251 VAL A CA 1
ATOM 2043 C C . VAL A 1 251 ? -1.745 22.562 18.078 1 98.44 251 VAL A C 1
ATOM 2045 O O . VAL A 1 251 ? -1.169 22.984 17.078 1 98.44 251 VAL A O 1
ATOM 2048 N N . LYS A 1 252 ? -1.126 22.266 19.219 1 98 252 LYS A N 1
ATOM 2049 C CA . LYS A 1 252 ? 0.333 22.312 19.266 1 98 252 LYS A CA 1
ATOM 2050 C C . LYS A 1 252 ? 0.943 21.359 18.234 1 98 252 LYS A C 1
ATOM 2052 O O . LYS A 1 252 ? 0.432 20.25 18.031 1 98 252 LYS A O 1
ATOM 2057 N N . GLN A 1 253 ? 2.018 21.812 17.656 1 98.69 253 GLN A N 1
ATOM 2058 C CA . GLN A 1 253 ? 2.68 21.062 16.594 1 98.69 253 GLN A CA 1
ATOM 2059 C C . GLN A 1 253 ? 2.941 19.625 17.031 1 98.69 253 GLN A C 1
ATOM 2061 O O . GLN A 1 253 ? 2.682 18.688 16.266 1 98.69 253 GLN A O 1
ATOM 2066 N N . TYR A 1 254 ? 3.406 19.438 18.234 1 98.12 254 TYR A N 1
ATOM 2067 C CA . TYR A 1 254 ? 3.895 18.125 18.656 1 98.12 254 TYR A CA 1
ATOM 2068 C C . TYR A 1 254 ? 2.742 17.141 18.844 1 98.12 254 TYR A C 1
ATOM 2070 O O . TYR A 1 254 ? 2.961 15.938 18.938 1 98.12 254 TYR A O 1
ATOM 2078 N N . LYS A 1 255 ? 1.543 17.609 18.875 1 98.19 255 LYS A N 1
ATOM 2079 C CA . LYS A 1 255 ? 0.391 16.75 19.141 1 98.19 255 LYS A CA 1
ATOM 2080 C C . LYS A 1 255 ? 0.107 15.836 17.953 1 98.19 255 LYS A C 1
ATOM 2082 O O . LYS A 1 255 ? -0.369 14.711 18.125 1 98.19 255 LYS A O 1
ATOM 2087 N N . MET A 1 256 ? 0.373 16.312 16.734 1 98.62 256 MET A N 1
ATOM 2088 C CA . MET A 1 256 ? 0.074 15.469 15.578 1 98.62 256 MET A CA 1
ATOM 2089 C C . MET A 1 256 ? 0.988 15.797 14.406 1 98.62 256 MET A C 1
ATOM 2091 O O . MET A 1 256 ? 0.657 15.516 13.25 1 98.62 256 MET A O 1
ATOM 2095 N N . ASN A 1 257 ? 2.131 16.5 14.625 1 98.81 257 ASN A N 1
ATOM 2096 C CA . ASN A 1 257 ? 3.08 16.906 13.594 1 98.81 257 ASN A CA 1
ATOM 2097 C C . ASN A 1 257 ? 4.457 17.203 14.188 1 98.81 257 ASN A C 1
ATOM 2099 O O . ASN A 1 257 ? 5.086 18.203 13.836 1 98.81 257 ASN A O 1
ATOM 2103 N N . ALA A 1 258 ? 4.93 16.406 15.016 1 98.81 258 ALA A N 1
ATOM 2104 C CA . ALA A 1 258 ? 6.191 16.641 15.719 1 98.81 258 ALA A CA 1
ATOM 2105 C C . ALA A 1 258 ? 7.383 16.469 14.773 1 98.81 258 ALA A C 1
ATOM 2107 O O . ALA A 1 258 ? 7.387 15.555 13.938 1 98.81 258 ALA A O 1
ATOM 2108 N N . PHE A 1 259 ? 8.352 17.359 14.953 1 98.81 259 PHE A N 1
ATOM 2109 C CA . PHE A 1 259 ? 9.602 17.266 14.195 1 98.81 259 PHE A CA 1
ATOM 2110 C C . PHE A 1 259 ? 10.734 16.781 15.086 1 98.81 259 PHE A C 1
ATOM 2112 O O . PHE A 1 259 ? 10.734 17.016 16.297 1 98.81 259 PHE A O 1
ATOM 2119 N N . PRO A 1 260 ? 11.688 16.094 14.492 1 98.69 260 PRO A N 1
ATOM 2120 C CA . PRO A 1 260 ? 12.852 15.672 15.273 1 98.69 260 PRO A CA 1
ATOM 2121 C C . PRO A 1 260 ? 13.82 16.812 15.562 1 98.69 260 PRO A C 1
ATOM 2123 O O . PRO A 1 260 ? 13.727 17.891 14.953 1 98.69 260 PRO A O 1
ATOM 2126 N N . PRO A 1 261 ? 14.758 16.594 16.484 1 98.25 261 PRO A N 1
ATOM 2127 C CA . PRO A 1 261 ? 15.727 17.625 16.828 1 98.25 261 PRO A CA 1
ATOM 2128 C C . PRO A 1 261 ? 16.594 18.047 15.648 1 98.25 261 PRO A C 1
ATOM 2130 O O . PRO A 1 261 ? 17.156 19.141 15.641 1 98.25 261 PRO A O 1
ATOM 2133 N N . GLU A 1 262 ? 16.719 17.188 14.68 1 98.31 262 GLU A N 1
ATOM 2134 C CA . GLU A 1 262 ? 17.547 17.484 13.508 1 98.31 262 GLU A CA 1
ATOM 2135 C C . GLU A 1 262 ? 16.891 18.531 12.617 1 98.31 262 GLU A C 1
ATOM 2137 O O . GLU A 1 262 ? 17.562 19.141 11.781 1 98.31 262 GLU A O 1
ATOM 2142 N N . ILE A 1 263 ? 15.586 18.703 12.711 1 98.25 263 ILE A N 1
ATOM 2143 C CA . ILE A 1 263 ? 14.844 19.672 11.922 1 98.25 263 ILE A CA 1
ATOM 2144 C C . ILE A 1 263 ? 14.414 20.844 12.805 1 98.25 263 ILE A C 1
ATOM 2146 O O . ILE A 1 263 ? 13.383 20.781 13.484 1 98.25 263 ILE A O 1
ATOM 2150 N N . HIS A 1 264 ? 15.125 21.969 12.68 1 95.94 264 HIS A N 1
ATOM 2151 C CA . HIS A 1 264 ? 14.984 23.094 13.602 1 95.94 264 HIS A CA 1
ATOM 2152 C C . HIS A 1 264 ? 13.898 24.047 13.125 1 95.94 264 HIS A C 1
ATOM 2154 O O . HIS A 1 264 ? 14.141 25.25 12.984 1 95.94 264 HIS A O 1
ATOM 2160 N N . CYS A 1 265 ? 12.758 23.641 12.883 1 96.69 265 CYS A N 1
ATOM 2161 C CA . CYS A 1 265 ? 11.578 24.422 12.516 1 96.69 265 CYS A CA 1
ATOM 2162 C C . CYS A 1 265 ? 10.367 23.984 13.328 1 96.69 265 CYS A C 1
ATOM 2164 O O . CYS A 1 265 ? 9.414 23.422 12.781 1 96.69 265 CYS A O 1
ATOM 2166 N N . VAL A 1 266 ? 10.5 24.234 14.672 1 97.38 266 VAL A N 1
ATOM 2167 C CA . VAL A 1 266 ? 9.461 23.719 15.562 1 97.38 266 VAL A CA 1
ATOM 2168 C C . VAL A 1 266 ? 8.781 24.891 16.266 1 97.38 266 VAL A C 1
ATOM 2170 O O . VAL A 1 266 ? 9.352 25.969 16.375 1 97.38 266 VAL A O 1
ATOM 2173 N N . GLU A 1 267 ? 7.551 24.594 16.641 1 97 267 GLU A N 1
ATOM 2174 C CA . GLU A 1 267 ? 6.801 25.5 17.5 1 97 267 GLU A CA 1
ATOM 2175 C C . GLU A 1 267 ? 7.285 25.422 18.938 1 97 267 GLU A C 1
ATOM 2177 O O . GLU A 1 267 ? 7.441 24.328 19.484 1 97 267 GLU A O 1
ATOM 2182 N N . ASP A 1 268 ? 7.566 26.594 19.656 1 95.88 268 ASP A N 1
ATOM 2183 C CA . ASP A 1 268 ? 7.883 26.734 21.062 1 95.88 268 ASP A CA 1
ATOM 2184 C C . ASP A 1 268 ? 9.102 25.891 21.438 1 95.88 268 ASP A C 1
ATOM 2186 O O . ASP A 1 268 ? 9.156 25.312 22.531 1 95.88 268 ASP A O 1
ATOM 2190 N N . ASP A 1 269 ? 9.977 25.656 20.5 1 95.75 269 ASP A N 1
ATOM 2191 C CA . ASP A 1 269 ? 11.211 24.906 20.719 1 95.75 269 ASP A CA 1
ATOM 2192 C C . ASP A 1 269 ? 10.922 23.5 21.234 1 95.75 269 ASP A C 1
ATOM 2194 O O . ASP A 1 269 ? 11.664 22.984 22.062 1 95.75 269 ASP A O 1
ATOM 2198 N N . ARG A 1 270 ? 9.781 22.984 20.859 1 98.06 270 ARG A N 1
ATOM 2199 C CA . ARG A 1 270 ? 9.398 21.656 21.328 1 98.06 270 ARG A CA 1
ATOM 2200 C C . ARG A 1 270 ? 9.555 20.625 20.219 1 98.06 270 ARG A C 1
ATOM 2202 O O . ARG A 1 270 ? 8.672 20.469 19.375 1 98.06 270 ARG A O 1
ATOM 2209 N N . PHE A 1 271 ? 10.578 19.844 20.359 1 98.5 271 PHE A N 1
ATOM 2210 C CA . PHE A 1 271 ? 10.867 18.766 19.422 1 98.5 271 PHE A CA 1
ATOM 2211 C C . PHE A 1 271 ? 10.125 17.5 19.812 1 98.5 271 PHE A C 1
ATOM 2213 O O . PHE A 1 271 ? 9.555 17.422 20.906 1 98.5 271 PHE A O 1
ATOM 2220 N N . TRP A 1 272 ? 10.109 16.547 18.891 1 98.69 272 TRP A N 1
ATOM 2221 C CA . TRP A 1 272 ? 9.562 15.219 19.156 1 98.69 272 TRP A CA 1
ATOM 2222 C C . TRP A 1 272 ? 10.219 14.594 20.391 1 98.69 272 TRP A C 1
ATOM 2224 O O . TRP A 1 272 ? 11.438 14.703 20.562 1 98.69 272 TRP A O 1
ATOM 2234 N N . GLN A 1 273 ? 9.484 13.922 21.188 1 97.94 273 GLN A N 1
ATOM 2235 C CA . GLN A 1 273 ? 9.938 13.141 22.328 1 97.94 273 GLN A CA 1
ATOM 2236 C C . GLN A 1 273 ? 9.234 11.781 22.375 1 97.94 273 GLN A C 1
ATOM 2238 O O . GLN A 1 273 ? 8.133 11.633 21.844 1 97.94 273 GLN A O 1
ATOM 2243 N N . PRO A 1 274 ? 9.93 10.828 23.031 1 96.62 274 PRO A N 1
ATOM 2244 C CA . PRO A 1 274 ? 9.234 9.555 23.203 1 96.62 274 PRO A CA 1
ATOM 2245 C C . PRO A 1 274 ? 7.848 9.711 23.828 1 96.62 274 PRO A C 1
ATOM 2247 O O . PRO A 1 274 ? 7.688 10.438 24.812 1 96.62 274 PRO A O 1
ATOM 2250 N N . GLY A 1 275 ? 6.895 9.117 23.172 1 96.62 275 GLY A N 1
ATOM 2251 C CA . GLY A 1 275 ? 5.523 9.219 23.641 1 96.62 275 GLY A CA 1
ATOM 2252 C C . GLY A 1 275 ? 4.641 10.07 22.75 1 96.62 275 GLY A C 1
ATOM 2253 O O . GLY A 1 275 ? 3.414 9.984 22.812 1 96.62 275 GLY A O 1
ATOM 2254 N N . ASP A 1 276 ? 5.281 10.93 21.984 1 98.38 276 ASP A N 1
ATOM 2255 C CA . ASP A 1 276 ? 4.508 11.727 21.047 1 98.38 276 ASP A CA 1
ATOM 2256 C C . ASP A 1 276 ? 3.859 10.844 19.984 1 98.38 276 ASP A C 1
ATOM 2258 O O . ASP A 1 276 ? 4.363 9.758 19.672 1 98.38 276 ASP A O 1
ATOM 2262 N N . PHE A 1 277 ? 2.812 11.297 19.438 1 98.62 277 PHE A N 1
ATOM 2263 C CA . PHE A 1 277 ? 1.957 10.523 18.547 1 98.62 277 PHE A CA 1
ATOM 2264 C C . PHE A 1 277 ? 2.709 10.133 17.281 1 98.62 277 PHE A C 1
ATOM 2266 O O . PHE A 1 277 ? 2.633 8.984 16.828 1 98.62 277 PHE A O 1
ATOM 2273 N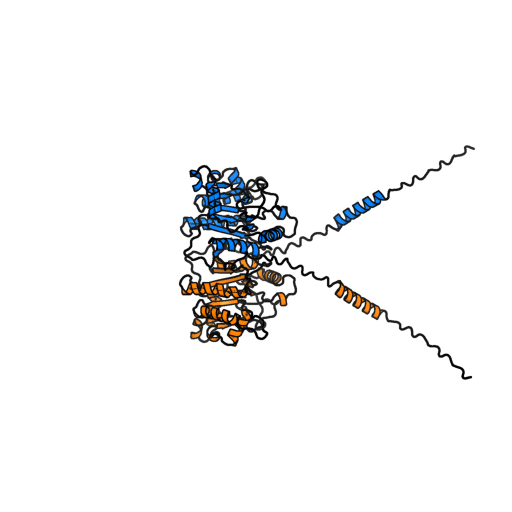 N . MET A 1 278 ? 3.418 11.094 16.688 1 98.75 278 MET A N 1
ATOM 2274 C CA . MET A 1 278 ? 4.074 10.875 15.391 1 98.75 278 MET A CA 1
ATOM 2275 C C . MET A 1 278 ? 5.277 11.789 15.234 1 98.75 278 MET A C 1
ATOM 2277 O O . MET A 1 278 ? 5.449 12.742 16 1 98.75 278 MET A O 1
ATOM 2281 N N . ILE A 1 279 ? 6.039 11.422 14.266 1 98.88 279 ILE A N 1
ATOM 2282 C CA . ILE A 1 279 ? 7.211 12.227 13.922 1 98.88 279 ILE A CA 1
ATOM 2283 C C . ILE A 1 279 ? 7.227 12.5 12.414 1 98.88 279 ILE A C 1
ATOM 2285 O O . ILE A 1 279 ? 6.902 11.617 11.617 1 98.88 279 ILE A O 1
ATOM 2289 N N . HIS A 1 280 ? 7.465 13.672 12.039 1 98.88 280 HIS A N 1
ATOM 2290 C CA . HIS A 1 280 ? 7.391 14.164 10.672 1 98.88 280 HIS A CA 1
ATOM 2291 C C . HIS A 1 280 ? 8.727 14.742 10.219 1 98.88 280 HIS A C 1
ATOM 2293 O O . HIS A 1 280 ? 9.312 15.586 10.914 1 98.88 280 HIS A O 1
ATOM 2299 N N . MET A 1 281 ? 9.242 14.305 9.094 1 98.81 281 MET A N 1
ATOM 2300 C CA . MET A 1 281 ? 10.547 14.703 8.586 1 98.81 281 MET A CA 1
ATOM 2301 C C . MET A 1 281 ? 10.414 15.859 7.594 1 98.81 281 MET A C 1
ATOM 2303 O O . MET A 1 281 ? 11.125 15.898 6.586 1 98.81 281 MET A O 1
ATOM 2307 N N . ALA A 1 282 ? 9.492 16.703 7.863 1 97.81 282 ALA A N 1
ATOM 2308 C CA . ALA A 1 282 ? 9.25 17.828 6.969 1 97.81 282 ALA A CA 1
ATOM 2309 C C . ALA A 1 282 ? 10.523 18.656 6.777 1 97.81 282 ALA A C 1
ATOM 2311 O O . ALA A 1 282 ? 11.148 19.078 7.75 1 97.81 282 ALA A O 1
ATOM 2312 N N . GLY A 1 283 ? 10.945 18.828 5.535 1 96.06 283 GLY A N 1
ATOM 2313 C CA . GLY A 1 283 ? 12.07 19.703 5.227 1 96.06 283 GLY A CA 1
ATOM 2314 C C . GLY A 1 283 ? 13.406 19.109 5.617 1 96.06 283 GLY A C 1
ATOM 2315 O O . GLY A 1 283 ? 14.398 19.844 5.738 1 96.06 283 GLY A O 1
ATOM 2316 N N . ALA A 1 284 ? 13.492 17.844 5.836 1 97.69 284 ALA A N 1
ATOM 2317 C CA . ALA A 1 284 ? 14.742 17.188 6.234 1 97.69 284 ALA A CA 1
ATOM 2318 C C . ALA A 1 284 ? 15.883 17.578 5.301 1 97.69 284 ALA A C 1
ATOM 2320 O O . ALA A 1 284 ? 17.016 17.75 5.738 1 97.69 284 ALA A O 1
ATOM 2321 N N . TRP A 1 285 ? 15.648 17.734 4.074 1 94.94 285 TRP A N 1
ATOM 2322 C CA . TRP A 1 285 ? 16.656 18.047 3.059 1 94.94 285 TRP A CA 1
ATOM 2323 C C . TRP A 1 285 ? 17.359 19.359 3.373 1 94.94 285 TRP A C 1
ATOM 2325 O O . TRP A 1 285 ? 18.516 19.562 3.004 1 94.94 285 TRP A O 1
ATOM 2335 N N . ALA A 1 286 ? 16.719 20.281 4.047 1 95.44 286 ALA A N 1
ATOM 2336 C CA . ALA A 1 286 ? 17.266 21.609 4.34 1 95.44 286 ALA A CA 1
ATOM 2337 C C . ALA A 1 286 ? 18.078 21.594 5.633 1 95.44 286 ALA A C 1
ATOM 2339 O O . ALA A 1 286 ? 18.875 22.5 5.887 1 95.44 286 ALA A O 1
ATOM 2340 N N . HIS A 1 287 ? 17.953 20.547 6.398 1 95.69 287 HIS A N 1
ATOM 2341 C CA . HIS A 1 287 ? 18.5 20.578 7.746 1 95.69 287 HIS A CA 1
ATOM 2342 C C . HIS A 1 287 ? 19.562 19.5 7.93 1 95.69 287 HIS A C 1
ATOM 2344 O O . HIS A 1 287 ? 20.422 19.609 8.82 1 95.69 287 HIS A O 1
ATOM 2350 N N . VAL A 1 288 ? 19.391 18.453 7.211 1 95.69 288 VAL A N 1
ATOM 2351 C CA . VAL A 1 288 ? 20.312 17.312 7.301 1 95.69 288 VAL A CA 1
ATOM 2352 C C . VAL A 1 288 ? 21.047 17.156 5.98 1 95.69 288 VAL A C 1
ATOM 2354 O O . VAL A 1 288 ? 20.453 16.828 4.953 1 95.69 288 VAL A O 1
ATOM 2357 N N . HIS A 1 289 ? 22.344 17.344 6.039 1 95 289 HIS A N 1
ATOM 2358 C CA . HIS A 1 289 ? 23.141 17.328 4.816 1 95 289 HIS A CA 1
ATOM 2359 C C . HIS A 1 289 ? 23.75 15.953 4.574 1 95 289 HIS A C 1
ATOM 2361 O O . HIS A 1 289 ? 24.938 15.75 4.805 1 95 289 HIS A O 1
ATOM 2367 N N . GLU A 1 290 ? 22.922 15.062 4.215 1 93.62 290 GLU A N 1
ATOM 2368 C CA . GLU A 1 290 ? 23.219 13.68 3.832 1 93.62 290 GLU A CA 1
ATOM 2369 C C . GLU A 1 290 ? 22.5 13.305 2.539 1 93.62 290 GLU A C 1
ATOM 2371 O O . GLU A 1 290 ? 21.641 14.047 2.061 1 93.62 290 GLU A O 1
ATOM 2376 N N . GLU A 1 291 ? 22.938 12.32 1.866 1 93.38 291 GLU A N 1
ATOM 2377 C CA . GLU A 1 291 ? 22.375 11.891 0.583 1 93.38 291 GLU A CA 1
ATOM 2378 C C . GLU A 1 291 ? 20.891 11.602 0.693 1 93.38 291 GLU A C 1
ATOM 2380 O O . GLU A 1 291 ? 20.109 11.977 -0.187 1 93.38 291 GLU A O 1
ATOM 2385 N N . ASP A 1 292 ? 20.406 10.969 1.72 1 96.44 292 ASP A N 1
ATOM 2386 C CA . ASP A 1 292 ? 19.016 10.594 1.97 1 96.44 292 ASP A CA 1
ATOM 2387 C C . ASP A 1 292 ? 18.594 11 3.373 1 96.44 292 ASP A C 1
ATOM 2389 O O . ASP A 1 292 ? 18.328 10.148 4.227 1 96.44 292 ASP A O 1
ATOM 2393 N N . PRO A 1 293 ? 18.438 12.32 3.508 1 98.19 293 PRO A N 1
ATOM 2394 C CA . PRO A 1 293 ? 18.172 12.82 4.859 1 98.19 293 PRO A CA 1
ATOM 2395 C C . PRO A 1 293 ? 16.875 12.273 5.441 1 98.19 293 PRO A C 1
ATOM 2397 O O . PRO A 1 293 ? 16.812 11.93 6.625 1 98.19 293 PRO A O 1
ATOM 2400 N N . THR A 1 294 ? 15.789 12.172 4.672 1 98.44 294 THR A N 1
ATOM 2401 C CA . THR A 1 294 ? 14.508 11.68 5.156 1 98.44 294 THR A CA 1
ATOM 2402 C C . THR A 1 294 ? 14.602 10.211 5.559 1 98.44 294 THR A C 1
ATOM 2404 O O . THR A 1 294 ? 14.195 9.836 6.66 1 98.44 294 THR A O 1
ATOM 2407 N N . GLY A 1 295 ? 15.156 9.406 4.625 1 98.06 295 GLY A N 1
ATOM 2408 C CA . GLY A 1 295 ? 15.32 7.992 4.941 1 98.06 295 GLY A CA 1
ATOM 2409 C C . GLY A 1 295 ? 16.188 7.75 6.164 1 98.06 295 GLY A C 1
ATOM 2410 O O . GLY A 1 295 ? 15.867 6.902 7 1 98.06 295 GLY A O 1
ATOM 2411 N N . LEU A 1 296 ? 17.266 8.508 6.223 1 97.88 296 LEU A N 1
ATOM 2412 C CA . LEU A 1 296 ? 18.172 8.406 7.359 1 97.88 296 LEU A CA 1
ATOM 2413 C C . LEU A 1 296 ? 17.438 8.688 8.664 1 97.88 296 LEU A C 1
ATOM 2415 O O . LEU A 1 296 ? 17.547 7.914 9.617 1 97.88 296 LEU A O 1
ATOM 2419 N N . LEU A 1 297 ? 16.672 9.742 8.719 1 98.56 297 LEU A N 1
ATOM 2420 C CA . LEU A 1 297 ? 15.992 10.133 9.945 1 98.56 297 LEU A CA 1
ATOM 2421 C C . LEU A 1 297 ? 14.859 9.156 10.273 1 98.56 297 LEU A C 1
ATOM 2423 O O . LEU A 1 297 ? 14.664 8.797 11.438 1 98.56 297 LEU A O 1
ATOM 2427 N N . LEU A 1 298 ? 14.07 8.766 9.297 1 98.5 298 LEU A N 1
ATOM 2428 C CA . LEU A 1 298 ? 13 7.809 9.547 1 98.5 298 LEU A CA 1
ATOM 2429 C C . LEU A 1 298 ? 13.547 6.516 10.141 1 98.5 298 LEU A C 1
ATOM 2431 O O . LEU A 1 298 ? 12.969 5.977 11.094 1 98.5 298 LEU A O 1
ATOM 2435 N N . ARG A 1 299 ? 14.633 6.043 9.648 1 97 299 ARG A N 1
ATOM 2436 C CA . ARG A 1 299 ? 15.219 4.805 10.148 1 97 299 ARG A CA 1
ATOM 2437 C C . ARG A 1 299 ? 15.805 4.996 11.539 1 97 299 ARG A C 1
ATOM 2439 O O . ARG A 1 299 ? 15.82 4.062 12.344 1 97 299 ARG A O 1
ATOM 2446 N N . LYS A 1 300 ? 16.281 6.164 11.812 1 97.19 300 LYS A N 1
ATOM 2447 C CA . LYS A 1 300 ? 16.781 6.492 13.148 1 97.19 300 LYS A CA 1
ATOM 2448 C C . LYS A 1 300 ? 15.664 6.43 14.188 1 97.19 300 LYS A C 1
ATOM 2450 O O . LYS A 1 300 ? 15.875 5.938 15.297 1 97.19 300 LYS A O 1
ATOM 2455 N N . TYR A 1 301 ? 14.461 6.863 13.82 1 97.81 301 TYR A N 1
ATOM 2456 C CA . TYR A 1 301 ? 13.414 7.066 14.812 1 97.81 301 TYR A CA 1
ATOM 2457 C C . TYR A 1 301 ? 12.391 5.934 14.773 1 97.81 301 TYR A C 1
ATOM 2459 O O . TYR A 1 301 ? 11.625 5.746 15.719 1 97.81 301 TYR A O 1
ATOM 2467 N N . ALA A 1 302 ? 12.359 5.176 13.672 1 96.38 302 ALA A N 1
ATOM 2468 C CA . ALA A 1 302 ? 11.383 4.098 13.508 1 96.38 302 ALA A CA 1
ATOM 2469 C C . ALA A 1 302 ? 11.484 3.094 14.656 1 96.38 302 ALA A C 1
ATOM 2471 O O . ALA A 1 302 ? 10.461 2.627 15.172 1 96.38 302 ALA A O 1
ATOM 2472 N N . PRO A 1 303 ? 12.719 2.715 15.172 1 93.69 303 PRO A N 1
ATOM 2473 C CA . PRO A 1 303 ? 12.812 1.741 16.266 1 93.69 303 PRO A CA 1
ATOM 2474 C C . PRO A 1 303 ? 12.234 2.264 17.578 1 93.69 303 PRO A C 1
ATOM 2476 O O . PRO A 1 303 ? 12.031 1.492 18.516 1 93.69 303 PRO A O 1
ATOM 2479 N N . LEU A 1 304 ? 11.977 3.561 17.625 1 93.12 304 LEU A N 1
ATOM 2480 C CA . LEU A 1 304 ? 11.469 4.156 18.859 1 93.12 304 LEU A CA 1
ATOM 2481 C C . LEU A 1 304 ? 9.945 4.156 18.875 1 93.12 304 LEU A C 1
ATOM 2483 O O . LEU A 1 304 ? 9.336 4.555 19.875 1 93.12 304 LEU A O 1
ATOM 2487 N N . ALA A 1 305 ? 9.375 3.703 17.781 1 90.62 305 ALA A N 1
ATOM 2488 C CA . ALA A 1 305 ? 7.914 3.637 17.703 1 90.62 305 ALA A CA 1
ATOM 2489 C C . ALA A 1 305 ? 7.367 2.559 18.625 1 90.62 305 ALA A C 1
ATOM 2491 O O . ALA A 1 305 ? 7.961 1.489 18.766 1 90.62 305 ALA A O 1
ATOM 2492 N N . VAL A 1 306 ? 6.266 2.85 19.297 1 85.19 306 VAL A N 1
ATOM 2493 C CA . VAL A 1 306 ? 5.648 1.933 20.25 1 85.19 306 VAL A CA 1
ATOM 2494 C C . VAL A 1 306 ? 4.199 1.667 19.844 1 85.19 306 VAL A C 1
ATOM 2496 O O . VAL A 1 306 ? 3.553 2.52 19.219 1 85.19 306 VAL A O 1
ATOM 2499 N N . MET B 1 1 ? 102.625 -37.688 -10.867 1 24.64 1 MET B N 1
ATOM 2500 C CA . MET B 1 1 ? 102.25 -36.281 -10.617 1 24.64 1 MET B CA 1
ATOM 2501 C C . MET B 1 1 ? 101.375 -35.781 -11.734 1 24.64 1 MET B C 1
ATOM 2503 O O . MET B 1 1 ? 101.812 -35.406 -12.805 1 24.64 1 MET B O 1
ATOM 2507 N N . ALA B 1 2 ? 100.188 -36.469 -11.922 1 30.78 2 ALA B N 1
ATOM 2508 C CA . ALA B 1 2 ? 99.125 -36.406 -12.977 1 30.78 2 ALA B CA 1
ATOM 2509 C C . ALA B 1 2 ? 98.5 -35 -13.055 1 30.78 2 ALA B C 1
ATOM 2511 O O . ALA B 1 2 ? 98.188 -34.406 -12.031 1 30.78 2 ALA B O 1
ATOM 2512 N N . GLN B 1 3 ? 98.938 -34.219 -13.992 1 26.09 3 GLN B N 1
ATOM 2513 C CA . GLN B 1 3 ? 98.625 -32.812 -14.32 1 26.09 3 GLN B CA 1
ATOM 2514 C C . GLN B 1 3 ? 97.125 -32.625 -14.477 1 26.09 3 GLN B C 1
ATOM 2516 O O . GLN B 1 3 ? 96.5 -33.344 -15.258 1 26.09 3 GLN B O 1
ATOM 2521 N N . ILE B 1 4 ? 96.375 -32.125 -13.43 1 28.42 4 ILE B N 1
ATOM 2522 C CA . ILE B 1 4 ? 95 -31.797 -13.133 1 28.42 4 ILE B CA 1
ATOM 2523 C C . ILE B 1 4 ? 94.562 -30.688 -14.078 1 28.42 4 ILE B C 1
ATOM 2525 O O . ILE B 1 4 ? 95.062 -29.578 -14.055 1 28.42 4 ILE B O 1
ATOM 2529 N N . ASP B 1 5 ? 94.375 -31.016 -15.367 1 27.92 5 ASP B N 1
ATOM 2530 C CA . ASP B 1 5 ? 93.938 -30.047 -16.359 1 27.92 5 ASP B CA 1
ATOM 2531 C C . ASP B 1 5 ? 92.625 -29.328 -15.906 1 27.92 5 ASP B C 1
ATOM 2533 O O . ASP B 1 5 ? 91.688 -29.953 -15.438 1 27.92 5 ASP B O 1
ATOM 2537 N N . SER B 1 6 ? 92.75 -28.078 -15.391 1 27.7 6 SER B N 1
ATOM 2538 C CA . SER B 1 6 ? 91.812 -27.078 -14.875 1 27.7 6 SER B CA 1
ATOM 2539 C C . SER B 1 6 ? 90.75 -26.719 -15.898 1 27.7 6 SER B C 1
ATOM 2541 O O . SER B 1 6 ? 91.062 -26.234 -16.984 1 27.7 6 SER B O 1
ATOM 2543 N N . GLY B 1 7 ? 89.75 -27.562 -16.172 1 27.09 7 GLY B N 1
ATOM 2544 C CA . GLY B 1 7 ? 88.562 -27.375 -17.047 1 27.09 7 GLY B CA 1
ATOM 2545 C C . GLY B 1 7 ? 87.875 -26.078 -16.812 1 27.09 7 GLY B C 1
ATOM 2546 O O . GLY B 1 7 ? 87.562 -25.734 -15.664 1 27.09 7 GLY B O 1
ATOM 2547 N N . THR B 1 8 ? 88.188 -24.953 -17.531 1 27.2 8 THR B N 1
ATOM 2548 C CA . THR B 1 8 ? 87.625 -23.609 -17.594 1 27.2 8 THR B CA 1
ATOM 2549 C C . THR B 1 8 ? 86.125 -23.656 -17.75 1 27.2 8 THR B C 1
ATOM 2551 O O . THR B 1 8 ? 85.625 -24.297 -18.672 1 27.2 8 THR B O 1
ATOM 2554 N N . TYR B 1 9 ? 85.312 -23.609 -16.656 1 26.89 9 TYR B N 1
ATOM 2555 C CA . TYR B 1 9 ? 83.875 -23.578 -16.453 1 26.89 9 TYR B CA 1
ATOM 2556 C C . TYR B 1 9 ? 83.25 -22.344 -17.094 1 26.89 9 TYR B C 1
ATOM 2558 O O . TYR B 1 9 ? 83.5 -21.219 -16.688 1 26.89 9 TYR B O 1
ATOM 2566 N N . GLY B 1 10 ? 83.125 -22.219 -18.438 1 26 10 GLY B N 1
ATOM 2567 C CA . GLY B 1 10 ? 82.5 -21.125 -19.125 1 26 10 GLY B CA 1
ATOM 2568 C C . GLY B 1 10 ? 81.125 -20.797 -18.594 1 26 10 GLY B C 1
ATOM 2569 O O . GLY B 1 10 ? 80.312 -21.703 -18.328 1 26 10 GLY B O 1
ATOM 2570 N N . ARG B 1 11 ? 80.875 -19.641 -17.906 1 26.8 11 ARG B N 1
ATOM 2571 C CA . ARG B 1 11 ? 79.75 -19 -17.281 1 26.8 11 ARG B CA 1
ATOM 2572 C C . ARG B 1 11 ? 78.625 -18.766 -18.312 1 26.8 11 ARG B C 1
ATOM 2574 O O . ARG B 1 11 ? 78.812 -18.016 -19.281 1 26.8 11 ARG B O 1
ATOM 2581 N N . ARG B 1 12 ? 77.875 -19.75 -18.719 1 28.14 12 ARG B N 1
ATOM 2582 C CA . ARG B 1 12 ? 76.688 -19.562 -19.578 1 28.14 12 ARG B CA 1
ATOM 2583 C C . ARG B 1 12 ? 75.75 -18.531 -18.969 1 28.14 12 ARG B C 1
ATOM 2585 O O . ARG B 1 12 ? 75.25 -18.719 -17.859 1 28.14 12 ARG B O 1
ATOM 2592 N N . SER B 1 13 ? 75.938 -17.156 -19.219 1 30.52 13 SER B N 1
ATOM 2593 C CA . SER B 1 13 ? 75 -16.062 -18.875 1 30.52 13 SER B CA 1
ATOM 2594 C C . SER B 1 13 ? 73.625 -16.312 -19.375 1 30.52 13 SER B C 1
ATOM 2596 O O . SER B 1 13 ? 73.375 -16.531 -20.562 1 30.52 13 SER B O 1
ATOM 2598 N N . THR B 1 14 ? 72.812 -17.031 -18.594 1 33.75 14 THR B N 1
ATOM 2599 C CA . THR B 1 14 ? 71.375 -17.234 -18.828 1 33.75 14 THR B CA 1
ATOM 2600 C C . THR B 1 14 ? 70.688 -15.898 -19.047 1 33.75 14 THR B C 1
ATOM 2602 O O . THR B 1 14 ? 70.688 -15.047 -18.156 1 33.75 14 THR B O 1
ATOM 2605 N N . TYR B 1 15 ? 70.812 -15.266 -20.297 1 33.28 15 TYR B N 1
ATOM 2606 C CA . TYR B 1 15 ? 70 -14.141 -20.766 1 33.28 15 TYR B CA 1
ATOM 2607 C C . TYR B 1 15 ? 68.5 -14.391 -20.469 1 33.28 15 TYR B C 1
ATOM 2609 O O . TYR B 1 15 ? 67.875 -15.297 -21.031 1 33.28 15 TYR B O 1
ATOM 2617 N N . ILE B 1 16 ? 68.188 -14.266 -19.266 1 40.09 16 ILE B N 1
ATOM 2618 C CA . ILE B 1 16 ? 66.75 -14.258 -18.922 1 40.09 16 ILE B CA 1
ATOM 2619 C C . ILE B 1 16 ? 66.062 -13.203 -19.766 1 40.09 16 ILE B C 1
ATOM 2621 O O . ILE B 1 16 ? 66.438 -12.023 -19.75 1 40.09 16 ILE B O 1
ATOM 2625 N N . SER B 1 17 ? 65.562 -13.672 -20.969 1 38.94 17 SER B N 1
ATOM 2626 C CA . SER B 1 17 ? 64.875 -12.828 -21.938 1 38.94 17 SER B CA 1
ATOM 2627 C C . SER B 1 17 ? 63.875 -11.898 -21.25 1 38.94 17 SER B C 1
ATOM 2629 O O . SER B 1 17 ? 63.25 -12.273 -20.266 1 38.94 17 SER B O 1
ATOM 2631 N N . ARG B 1 18 ? 64.062 -10.57 -21.531 1 45.75 18 ARG B N 1
ATOM 2632 C CA . ARG B 1 18 ? 63.281 -9.422 -21.125 1 45.75 18 ARG B CA 1
ATOM 2633 C C . ARG B 1 18 ? 61.781 -9.719 -21.234 1 45.75 18 ARG B C 1
ATOM 2635 O O . ARG B 1 18 ? 60.969 -9.211 -20.453 1 45.75 18 ARG B O 1
ATOM 2642 N N . SER B 1 19 ? 61.5 -10.594 -22.141 1 48.78 19 SER B N 1
ATOM 2643 C CA . SER B 1 19 ? 60.062 -10.867 -22.375 1 48.78 19 SER B CA 1
ATOM 2644 C C . SER B 1 19 ? 59.438 -11.609 -21.203 1 48.78 19 SER B C 1
ATOM 2646 O O . SER B 1 19 ? 58.281 -11.406 -20.891 1 48.78 19 SER B O 1
ATOM 2648 N N . ARG B 1 20 ? 60.25 -12.406 -20.516 1 52.09 20 ARG B N 1
ATOM 2649 C CA . ARG B 1 20 ? 59.719 -13.133 -19.375 1 52.09 20 ARG B CA 1
ATOM 2650 C C . ARG B 1 20 ? 59.562 -12.219 -18.156 1 52.09 20 ARG B C 1
ATOM 2652 O O . ARG B 1 20 ? 58.688 -12.422 -17.328 1 52.09 20 ARG B O 1
ATOM 2659 N N . ILE B 1 21 ? 60.469 -11.266 -18.109 1 51 21 ILE B N 1
ATOM 2660 C CA . ILE B 1 21 ? 60.312 -10.328 -17 1 51 21 ILE B CA 1
ATOM 2661 C C . ILE B 1 21 ? 59.062 -9.484 -17.203 1 51 21 ILE B C 1
ATOM 2663 O O . ILE B 1 21 ? 58.312 -9.25 -16.25 1 51 21 ILE B O 1
ATOM 2667 N N . LEU B 1 22 ? 58.812 -9.133 -18.422 1 52.19 22 LEU B N 1
ATOM 2668 C CA . LEU B 1 22 ? 57.594 -8.328 -18.641 1 52.19 22 LEU B CA 1
ATOM 2669 C C . LEU B 1 22 ? 56.344 -9.141 -18.391 1 52.19 22 LEU B C 1
ATOM 2671 O O . LEU B 1 22 ? 55.375 -8.63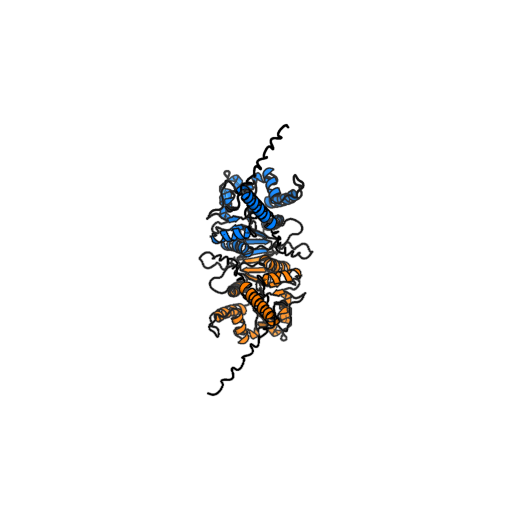3 -17.828 1 52.19 22 LEU B O 1
ATOM 2675 N N . LEU B 1 23 ? 56.438 -10.484 -18.719 1 53.19 23 LEU B N 1
ATOM 2676 C CA . LEU B 1 23 ? 55.281 -11.336 -18.422 1 53.19 23 LEU B CA 1
ATOM 2677 C C . LEU B 1 23 ? 55.125 -11.523 -16.922 1 53.19 23 LEU B C 1
ATOM 2679 O O . LEU B 1 23 ? 54 -11.492 -16.391 1 53.19 23 LEU B O 1
ATOM 2683 N N . LEU B 1 24 ? 56.25 -11.617 -16.219 1 53.03 24 LEU B N 1
ATOM 2684 C CA . LEU B 1 24 ? 56.125 -11.758 -14.766 1 53.03 24 LEU B CA 1
ATOM 2685 C C . LEU B 1 24 ? 55.656 -10.453 -14.133 1 53.03 24 LEU B C 1
ATOM 2687 O O . LEU B 1 24 ? 54.844 -10.469 -13.211 1 53.03 24 LEU B O 1
ATOM 2691 N N . ALA B 1 25 ? 56.188 -9.367 -14.672 1 55.66 25 ALA B N 1
ATOM 2692 C CA . ALA B 1 25 ? 55.688 -8.094 -14.148 1 55.66 25 ALA B CA 1
ATOM 2693 C C . ALA B 1 25 ? 54.219 -7.91 -14.438 1 55.66 25 ALA B C 1
ATOM 2695 O O . ALA B 1 25 ? 53.469 -7.398 -13.602 1 55.66 25 ALA B O 1
ATOM 2696 N N . PHE B 1 26 ? 53.781 -8.359 -15.617 1 53.59 26 PHE B N 1
ATOM 2697 C CA . PHE B 1 26 ? 52.375 -8.289 -15.938 1 53.59 26 PHE B CA 1
ATOM 2698 C C . PHE B 1 26 ? 51.562 -9.242 -15.055 1 53.59 26 PHE B C 1
ATOM 2700 O O . PHE B 1 26 ? 50.469 -8.906 -14.594 1 53.59 26 PHE B O 1
ATOM 2707 N N . LEU B 1 27 ? 52.062 -10.438 -14.742 1 54.03 27 LEU B N 1
ATOM 2708 C CA . LEU B 1 27 ? 51.406 -11.367 -13.852 1 54.03 27 LEU B CA 1
ATOM 2709 C C . LEU B 1 27 ? 51.406 -10.859 -12.414 1 54.03 27 LEU B C 1
ATOM 2711 O O . LEU B 1 27 ? 50.406 -10.969 -11.695 1 54.03 27 LEU B O 1
ATOM 2715 N N . VAL B 1 28 ? 52.531 -10.25 -12.031 1 54.72 28 VAL B N 1
ATOM 2716 C CA . VAL B 1 28 ? 52.594 -9.688 -10.688 1 54.72 28 VAL B CA 1
ATOM 2717 C C . VAL B 1 28 ? 51.656 -8.461 -10.609 1 54.72 28 VAL B C 1
ATOM 2719 O O . VAL B 1 28 ? 50.938 -8.281 -9.625 1 54.72 28 VAL B O 1
ATOM 2722 N N . GLN B 1 29 ? 51.625 -7.578 -11.664 1 51.06 29 GLN B N 1
ATOM 2723 C CA . GLN B 1 29 ? 50.688 -6.477 -11.672 1 51.06 29 GLN B CA 1
ATOM 2724 C C . GLN B 1 29 ? 49.25 -6.988 -11.703 1 51.06 29 GLN B C 1
ATOM 2726 O O . GLN B 1 29 ? 48.375 -6.445 -11.023 1 51.06 29 GLN B O 1
ATOM 2731 N N . GLY B 1 30 ? 48.969 -8.016 -12.547 1 46.94 30 GLY B N 1
ATOM 2732 C CA . GLY B 1 30 ? 47.656 -8.641 -12.484 1 46.94 30 GLY B CA 1
ATOM 2733 C C . GLY B 1 30 ? 47.344 -9.281 -11.133 1 46.94 30 GLY B C 1
ATOM 2734 O O . GLY B 1 30 ? 46.25 -9.188 -10.625 1 46.94 30 GLY B O 1
ATOM 2735 N N . TYR B 1 31 ? 48.344 -10.008 -10.562 1 49.81 31 TYR B N 1
ATOM 2736 C CA . TYR B 1 31 ? 48.188 -10.578 -9.227 1 49.81 31 TYR B CA 1
ATOM 2737 C C . TYR B 1 31 ? 48.062 -9.492 -8.172 1 49.81 31 TYR B C 1
ATOM 2739 O O . TYR B 1 31 ? 47.188 -9.578 -7.293 1 49.81 31 TYR B O 1
ATOM 2747 N N . LEU B 1 32 ? 48.875 -8.445 -8.156 1 46.25 32 LEU B N 1
ATOM 2748 C CA . LEU B 1 32 ? 48.719 -7.336 -7.227 1 46.25 32 LEU B CA 1
ATOM 2749 C C . LEU B 1 32 ? 47.406 -6.59 -7.52 1 46.25 32 LEU B C 1
ATOM 2751 O O . LEU B 1 32 ? 46.688 -6.211 -6.598 1 46.25 32 LEU B O 1
ATOM 2755 N N . ALA B 1 33 ? 47.125 -6.262 -8.766 1 40.88 33 ALA B N 1
ATOM 2756 C CA . ALA B 1 33 ? 45.812 -5.695 -9.086 1 40.88 33 ALA B CA 1
ATOM 2757 C C . ALA B 1 33 ? 44.688 -6.629 -8.648 1 40.88 33 ALA B C 1
ATOM 2759 O O . ALA B 1 33 ? 43.688 -6.18 -8.133 1 40.88 33 ALA B O 1
ATOM 2760 N N . TYR B 1 34 ? 44.75 -7.957 -8.953 1 39.03 34 TYR B N 1
ATOM 2761 C CA . TYR B 1 34 ? 43.781 -8.914 -8.422 1 39.03 34 TYR B CA 1
ATOM 2762 C C . TYR B 1 34 ? 43.781 -8.898 -6.898 1 39.03 34 TYR B C 1
ATOM 2764 O O . TYR B 1 34 ? 42.719 -8.891 -6.273 1 39.03 34 TYR B O 1
ATOM 2772 N N . ASN B 1 35 ? 44.938 -9.156 -6.25 1 37.75 35 ASN B N 1
ATOM 2773 C CA . ASN B 1 35 ? 44.969 -9.156 -4.793 1 37.75 35 ASN B CA 1
ATOM 2774 C C . ASN B 1 35 ? 44.719 -7.762 -4.223 1 37.75 35 ASN B C 1
ATOM 2776 O O . ASN B 1 35 ? 44.188 -7.621 -3.125 1 37.75 35 ASN B O 1
ATOM 2780 N N . LEU B 1 36 ? 45.375 -6.734 -4.715 1 37.62 36 LEU B N 1
ATOM 2781 C CA . LEU B 1 36 ? 45.125 -5.422 -4.133 1 37.62 36 LEU B CA 1
ATOM 2782 C C . LEU B 1 36 ? 43.75 -4.883 -4.598 1 37.62 36 LEU B C 1
ATOM 2784 O O . LEU B 1 36 ? 43.188 -4.02 -3.938 1 37.62 36 LEU B O 1
ATOM 2788 N N . GLY B 1 37 ? 43.469 -5.02 -5.891 1 33.28 37 GLY B N 1
ATOM 2789 C CA . GLY B 1 37 ? 42.219 -4.43 -6.328 1 33.28 37 GLY B CA 1
ATOM 2790 C C . GLY B 1 37 ? 41 -5.07 -5.688 1 33.28 37 GLY B C 1
ATOM 2791 O O . GLY B 1 37 ? 39.844 -4.699 -5.992 1 33.28 37 GLY B O 1
ATOM 2792 N N . ILE B 1 38 ? 41.062 -6.375 -5.336 1 27.81 38 ILE B N 1
ATOM 2793 C CA . ILE B 1 38 ? 39.844 -6.844 -4.68 1 27.81 38 ILE B CA 1
ATOM 2794 C C . ILE B 1 38 ? 39.625 -6.031 -3.412 1 27.81 38 ILE B C 1
ATOM 2796 O O . ILE B 1 38 ? 40.25 -6.25 -2.391 1 27.81 38 ILE B O 1
ATOM 2800 N N . ARG B 1 39 ? 39.719 -4.73 -3.498 1 27.34 39 ARG B N 1
ATOM 2801 C CA . ARG B 1 39 ? 39.125 -4.086 -2.33 1 27.34 39 ARG B CA 1
ATOM 2802 C C . ARG B 1 39 ? 37.844 -4.816 -1.878 1 27.34 39 ARG B C 1
ATOM 2804 O O . ARG B 1 39 ? 37.094 -5.301 -2.707 1 27.34 39 ARG B O 1
ATOM 2811 N N . SER B 1 40 ? 37.938 -5.441 -0.731 1 25.3 40 SER B N 1
ATOM 2812 C CA . SER B 1 40 ? 36.75 -5.883 0.012 1 25.3 40 SER B CA 1
ATOM 2813 C C . SER B 1 40 ? 35.531 -5.012 -0.299 1 25.3 40 SER B C 1
ATOM 2815 O O . SER B 1 40 ? 35.594 -3.795 -0.118 1 25.3 40 SER B O 1
ATOM 2817 N N . VAL B 1 41 ? 34.969 -5.219 -1.498 1 27.39 41 VAL B N 1
ATOM 2818 C CA . VAL B 1 41 ? 33.625 -4.668 -1.423 1 27.39 41 VAL B CA 1
ATOM 2819 C C . VAL B 1 41 ? 33.094 -4.797 0.002 1 27.39 41 VAL B C 1
ATOM 2821 O O . VAL B 1 41 ? 32.844 -5.91 0.481 1 27.39 41 VAL B O 1
ATOM 2824 N N . GLN B 1 42 ? 33.656 -4.105 0.915 1 27.3 42 GLN B N 1
ATOM 2825 C CA . GLN B 1 42 ? 32.906 -4.012 2.158 1 27.3 42 GLN B CA 1
ATOM 2826 C C . GLN B 1 42 ? 31.391 -4.012 1.889 1 27.3 42 GLN B C 1
ATOM 2828 O O . GLN B 1 42 ? 30.891 -3.168 1.146 1 27.3 42 GLN B O 1
ATOM 2833 N N . ASN B 1 43 ? 30.859 -5.297 1.775 1 29.73 43 ASN B N 1
ATOM 2834 C CA . ASN B 1 43 ? 29.406 -5.434 1.918 1 29.73 43 ASN B CA 1
ATOM 2835 C C . ASN B 1 43 ? 28.812 -4.293 2.742 1 29.73 43 ASN B C 1
ATOM 2837 O O . ASN B 1 43 ? 28.953 -4.273 3.967 1 29.73 43 ASN B O 1
ATOM 2841 N N . THR B 1 44 ? 29.094 -3.186 2.336 1 28.66 44 THR B N 1
ATOM 2842 C CA . THR B 1 44 ? 28.281 -2.201 3.037 1 28.66 44 THR B CA 1
ATOM 2843 C C . THR B 1 44 ? 26.859 -2.713 3.219 1 28.66 44 THR B C 1
ATOM 2845 O O . THR B 1 44 ? 26.109 -2.826 2.252 1 28.66 44 THR B O 1
ATOM 2848 N N . LYS B 1 45 ? 26.734 -3.734 4.055 1 31.95 45 LYS B N 1
ATOM 2849 C CA . LYS B 1 45 ? 25.406 -4.09 4.539 1 31.95 45 LYS B CA 1
ATOM 2850 C C . LYS B 1 45 ? 24.5 -2.867 4.586 1 31.95 45 LYS B C 1
ATOM 2852 O O . LYS B 1 45 ? 24.828 -1.859 5.211 1 31.95 45 LYS B O 1
ATOM 2857 N N . SER B 1 46 ? 23.938 -2.652 3.539 1 30.62 46 SER B N 1
ATOM 2858 C CA . SER B 1 46 ? 22.828 -1.743 3.834 1 30.62 46 SER B CA 1
ATOM 2859 C C . SER B 1 46 ? 22.312 -1.94 5.258 1 30.62 46 SER B C 1
ATOM 2861 O O . SER B 1 46 ? 22.266 -3.068 5.754 1 30.62 46 SER B O 1
ATOM 2863 N N . PRO B 1 47 ? 22.562 -1.084 6.098 1 29.34 47 PRO B N 1
ATOM 2864 C CA . PRO B 1 47 ? 22 -1.347 7.43 1 29.34 47 PRO B CA 1
ATOM 2865 C C . PRO B 1 47 ? 20.688 -2.115 7.375 1 29.34 47 PRO B C 1
ATOM 2867 O O . PRO B 1 47 ? 19.781 -1.741 6.629 1 29.34 47 PRO B O 1
ATOM 2870 N N . GLU B 1 48 ? 20.797 -3.447 7.398 1 30.89 48 GLU B N 1
ATOM 2871 C CA . GLU B 1 48 ? 19.562 -4.152 7.695 1 30.89 48 GLU B CA 1
ATOM 2872 C C . GLU B 1 48 ? 18.734 -3.398 8.734 1 30.89 48 GLU B C 1
ATOM 2874 O O . GLU B 1 48 ? 19.156 -3.252 9.883 1 30.89 48 GLU B O 1
ATOM 2879 N N . TYR B 1 49 ? 18.203 -2.381 8.383 1 29.56 49 TYR B N 1
ATOM 2880 C CA . TYR B 1 49 ? 17.281 -1.758 9.336 1 29.56 49 TYR B CA 1
ATOM 2881 C C . TYR B 1 49 ? 16.359 -2.793 9.953 1 29.56 49 TYR B C 1
ATOM 2883 O O . TYR B 1 49 ? 15.586 -3.451 9.25 1 29.56 49 TYR B O 1
ATOM 2891 N N . THR B 1 50 ? 16.938 -3.564 10.953 1 31.14 50 THR B N 1
ATOM 2892 C CA . THR B 1 50 ? 16.109 -4.488 11.734 1 31.14 50 THR B CA 1
ATOM 2893 C C . THR B 1 50 ? 15.008 -3.738 12.469 1 31.14 50 THR B C 1
ATOM 2895 O O . THR B 1 50 ? 15.266 -3.053 13.461 1 31.14 50 THR B O 1
ATOM 2898 N N . TYR B 1 51 ? 14.172 -3.115 11.82 1 33.22 51 TYR B N 1
ATOM 2899 C CA . TYR B 1 51 ? 12.984 -2.754 12.586 1 33.22 51 TYR B CA 1
ATOM 2900 C C . TYR B 1 51 ? 12.43 -3.961 13.328 1 33.22 51 TYR B C 1
ATOM 2902 O O . TYR B 1 51 ? 12.133 -4.992 12.719 1 33.22 51 TYR B O 1
ATOM 2910 N N . GLN B 1 52 ? 12.875 -4.191 14.523 1 35.25 52 GLN B N 1
ATOM 2911 C CA . GLN B 1 52 ? 12.203 -5.223 15.305 1 35.25 52 GLN B CA 1
ATOM 2912 C C . GLN B 1 52 ? 10.742 -4.855 15.562 1 35.25 52 GLN B C 1
ATOM 2914 O O . GLN B 1 52 ? 10.453 -3.758 16.047 1 35.25 52 GLN B O 1
ATOM 2919 N N . PRO B 1 53 ? 9.914 -5.547 14.883 1 37.41 53 PRO B N 1
ATOM 2920 C CA . PRO B 1 53 ? 8.523 -5.309 15.273 1 37.41 53 PRO B CA 1
ATOM 2921 C C . PRO B 1 53 ? 8.32 -5.359 16.797 1 37.41 53 PRO B C 1
ATOM 2923 O O . PRO B 1 53 ? 9.102 -5.996 17.5 1 37.41 53 PRO B O 1
ATOM 2926 N N . LEU B 1 54 ? 7.492 -4.504 17.344 1 34.81 54 LEU B N 1
ATOM 2927 C CA . LEU B 1 54 ? 7.109 -4.512 18.75 1 34.81 54 LEU B CA 1
ATOM 2928 C C . LEU B 1 54 ? 6.836 -5.93 19.234 1 34.81 54 LEU B C 1
ATOM 2930 O O . LEU B 1 54 ? 6.441 -6.793 18.438 1 34.81 54 LEU B O 1
ATOM 2934 N N . ASP B 1 55 ? 7.363 -6.371 20.281 1 34.5 55 ASP B N 1
ATOM 2935 C CA . ASP B 1 55 ? 7.223 -7.531 21.156 1 34.5 55 ASP B CA 1
ATOM 2936 C C . ASP B 1 55 ? 5.75 -7.848 21.422 1 34.5 55 ASP B C 1
ATOM 2938 O O . ASP B 1 55 ? 5 -6.996 21.891 1 34.5 55 ASP B O 1
ATOM 2942 N N . GLY B 1 56 ? 4.941 -8.797 20.562 1 34.66 56 GLY B N 1
ATOM 2943 C CA . GLY B 1 56 ? 3.711 -9.57 20.531 1 34.66 56 GLY B CA 1
ATOM 2944 C C . GLY B 1 56 ? 3.383 -10.125 19.156 1 34.66 56 GLY B C 1
ATOM 2945 O O . GLY B 1 56 ? 4.031 -9.766 18.172 1 34.66 56 GLY B O 1
ATOM 2946 N N . ALA B 1 57 ? 2.52 -11.336 19.156 1 37.19 57 ALA B N 1
ATOM 2947 C CA . ALA B 1 57 ? 2.023 -11.875 17.891 1 37.19 57 ALA B CA 1
ATOM 2948 C C . ALA B 1 57 ? 1.845 -10.773 16.859 1 37.19 57 ALA B C 1
ATOM 2950 O O . ALA B 1 57 ? 1.153 -9.781 17.109 1 37.19 57 ALA B O 1
ATOM 2951 N N . ALA B 1 58 ? 2.844 -10.508 16.125 1 44.66 58 ALA B N 1
ATOM 2952 C CA . ALA B 1 58 ? 2.689 -9.523 15.047 1 44.66 58 ALA B CA 1
ATOM 2953 C C . ALA B 1 58 ? 1.277 -9.555 14.477 1 44.66 58 ALA B C 1
ATOM 2955 O O . ALA B 1 58 ? 0.775 -10.617 14.102 1 44.66 58 ALA B O 1
ATOM 2956 N N . PRO B 1 59 ? 0.432 -8.68 14.914 1 52.62 59 PRO B N 1
ATOM 2957 C CA . PRO B 1 59 ? -0.897 -8.703 14.305 1 52.62 59 PRO B CA 1
ATOM 2958 C C . PRO B 1 59 ? -0.851 -8.969 12.797 1 52.62 59 PRO B C 1
ATOM 2960 O O . PRO B 1 59 ? 0.06 -8.5 12.109 1 52.62 59 PRO B O 1
ATOM 2963 N N . ASP B 1 60 ? -1.242 -10.25 12.398 1 63.09 60 ASP B N 1
ATOM 2964 C CA . ASP B 1 60 ? -1.6 -10.508 11 1 63.09 60 ASP B CA 1
ATOM 2965 C C . ASP B 1 60 ? -2.447 -9.367 10.438 1 63.09 60 ASP B C 1
ATOM 2967 O O . ASP B 1 60 ? -3.676 -9.398 10.531 1 63.09 60 ASP B O 1
ATOM 2971 N N . LEU B 1 61 ? -1.712 -8.305 10.023 1 84.06 61 LEU B N 1
ATOM 2972 C CA . LEU B 1 61 ? -2.482 -7.121 9.672 1 84.06 61 LEU B CA 1
ATOM 2973 C C . LEU B 1 61 ? -2.324 -6.793 8.195 1 84.06 61 LEU B C 1
ATOM 2975 O O . LEU B 1 61 ? -1.929 -5.68 7.836 1 84.06 61 LEU B O 1
ATOM 2979 N N . PRO B 1 62 ? -2.656 -7.828 7.371 1 93.94 62 PRO B N 1
ATOM 2980 C CA . PRO B 1 62 ? -2.723 -7.461 5.953 1 93.94 62 PRO B CA 1
ATOM 2981 C C . PRO B 1 62 ? -3.852 -6.477 5.652 1 93.94 62 PRO B C 1
ATOM 2983 O O . PRO B 1 62 ? -4.812 -6.383 6.418 1 93.94 62 PRO B O 1
ATOM 2986 N N . MET B 1 63 ? -3.627 -5.723 4.613 1 97.06 63 MET B N 1
ATOM 2987 C CA . MET B 1 63 ? -4.629 -4.742 4.203 1 97.06 63 MET B CA 1
ATOM 2988 C C . MET B 1 63 ? -5.281 -5.152 2.885 1 97.06 63 MET B C 1
ATOM 2990 O O . MET B 1 63 ? -4.594 -5.559 1.948 1 97.06 63 MET B O 1
ATOM 2994 N N . THR B 1 64 ? -6.605 -5.145 2.863 1 96.44 64 THR B N 1
ATOM 2995 C CA . THR B 1 64 ? -7.32 -5.27 1.6 1 96.44 64 THR B CA 1
ATOM 2996 C C . THR B 1 64 ? -7.637 -3.893 1.02 1 96.44 64 THR B C 1
ATOM 2998 O O . THR B 1 64 ? -8.242 -3.055 1.689 1 96.44 64 THR B O 1
ATOM 3001 N N . CYS B 1 65 ? -7.27 -3.66 -0.196 1 97 65 CYS B N 1
ATOM 3002 C CA . CYS B 1 65 ? -7.383 -2.344 -0.813 1 97 65 CYS B CA 1
ATOM 3003 C C . CYS B 1 65 ? -8.273 -2.395 -2.051 1 97 65 CYS B C 1
ATOM 3005 O O . CYS B 1 65 ? -8.227 -3.365 -2.811 1 97 65 CYS B O 1
ATOM 3007 N N . ARG B 1 66 ? -8.992 -1.376 -2.215 1 94.94 66 ARG B N 1
ATOM 3008 C CA . ARG B 1 66 ? -9.898 -1.212 -3.348 1 94.94 66 ARG B CA 1
ATOM 3009 C C . ARG B 1 66 ? -9.844 0.213 -3.889 1 94.94 66 ARG B C 1
ATOM 3011 O O . ARG B 1 66 ? -9.609 1.16 -3.137 1 94.94 66 ARG B O 1
ATOM 3018 N N . SER B 1 67 ? -10.062 0.257 -5.18 1 94.19 67 SER B N 1
ATOM 3019 C CA . SER B 1 67 ? -10.086 1.595 -5.762 1 94.19 67 SER B CA 1
ATOM 3020 C C . SER B 1 67 ? -11.109 2.482 -5.059 1 94.19 67 SER B C 1
ATOM 3022 O O . SER B 1 67 ? -12.227 2.043 -4.773 1 94.19 67 SER B O 1
ATOM 3024 N N . THR B 1 68 ? -10.711 3.713 -4.789 1 90.25 68 THR B N 1
ATOM 3025 C CA . THR B 1 68 ? -11.594 4.668 -4.133 1 90.25 68 THR B CA 1
ATOM 3026 C C . THR B 1 68 ? -12.805 4.973 -5.016 1 90.25 68 THR B C 1
ATOM 3028 O O . THR B 1 68 ? -13.844 5.426 -4.52 1 90.25 68 THR B O 1
ATOM 3031 N N . ALA B 1 69 ? -12.672 4.703 -6.289 1 83 69 ALA B N 1
ATOM 3032 C CA . ALA B 1 69 ? -13.734 5.004 -7.246 1 83 69 ALA B CA 1
ATOM 3033 C C . ALA B 1 69 ? -14.742 3.863 -7.316 1 83 69 ALA B C 1
ATOM 3035 O O . ALA B 1 69 ? -15.828 4.023 -7.883 1 83 69 ALA B O 1
ATOM 3036 N N . GLN B 1 70 ? -14.359 2.807 -6.742 1 85.12 70 GLN B N 1
ATOM 3037 C CA . GLN B 1 70 ? -15.242 1.649 -6.836 1 85.12 70 GLN B CA 1
ATOM 3038 C C . GLN B 1 70 ? -16.422 1.779 -5.879 1 85.12 70 GLN B C 1
ATOM 3040 O O . GLN B 1 70 ? -16.25 2.131 -4.711 1 85.12 70 GLN B O 1
ATOM 3045 N N . GLN B 1 71 ? -17.516 1.476 -6.387 1 78.75 71 GLN B N 1
ATOM 3046 C CA . GLN B 1 71 ? -18.719 1.553 -5.566 1 78.75 71 GLN B CA 1
ATOM 3047 C C . GLN B 1 71 ? -18.781 0.393 -4.578 1 78.75 71 GLN B C 1
ATOM 3049 O O . GLN B 1 71 ? -18.359 -0.718 -4.887 1 78.75 71 GLN B O 1
ATOM 3054 N N . PRO B 1 72 ? -19.391 0.665 -3.455 1 73.06 72 PRO B N 1
ATOM 3055 C CA . PRO B 1 72 ? -19.516 -0.39 -2.447 1 73.06 72 PRO B CA 1
ATOM 3056 C C . PRO B 1 72 ? -20.281 -1.604 -2.959 1 73.06 72 PRO B C 1
ATOM 3058 O O . PRO B 1 72 ? -20.062 -2.725 -2.496 1 73.06 72 PRO B O 1
ATOM 3061 N N . SER B 1 73 ? -21.109 -1.316 -3.898 1 75.81 73 SER B N 1
ATOM 3062 C CA . SER B 1 73 ? -21.984 -2.387 -4.379 1 75.81 73 SER B CA 1
ATOM 3063 C C . SER B 1 73 ? -21.25 -3.285 -5.371 1 75.81 73 SER B C 1
ATOM 3065 O O . SER B 1 73 ? -21.719 -4.387 -5.68 1 75.81 73 SER B O 1
ATOM 3067 N N . GLN B 1 74 ? -20.125 -2.842 -5.793 1 81.81 74 GLN B N 1
ATOM 3068 C CA . GLN B 1 74 ? -19.359 -3.668 -6.723 1 81.81 74 GLN B CA 1
ATOM 3069 C C . GLN B 1 74 ? -18.609 -4.781 -5.988 1 81.81 74 GLN B C 1
ATOM 3071 O O . GLN B 1 74 ? -17.922 -4.527 -5 1 81.81 74 GLN B O 1
ATOM 3076 N N . ASN B 1 75 ? -18.859 -6.031 -6.504 1 86.25 75 ASN B N 1
ATOM 3077 C CA . ASN B 1 75 ? -18.266 -7.199 -5.871 1 86.25 75 ASN B CA 1
ATOM 3078 C C . ASN B 1 75 ? -17.281 -7.898 -6.805 1 86.25 75 ASN B C 1
ATOM 3080 O O . ASN B 1 75 ? -17.688 -8.68 -7.668 1 86.25 75 ASN B O 1
ATOM 3084 N N . PRO B 1 76 ? -16.078 -7.648 -6.562 1 90.94 76 PRO B N 1
ATOM 3085 C CA . PRO B 1 76 ? -15.109 -8.258 -7.469 1 90.94 76 PRO B CA 1
ATOM 3086 C C . PRO B 1 76 ? -15.039 -9.781 -7.332 1 90.94 76 PRO B C 1
ATOM 3088 O O . PRO B 1 76 ? -15.172 -10.305 -6.223 1 90.94 76 PRO B O 1
ATOM 3091 N N . LYS B 1 77 ? -14.812 -10.43 -8.43 1 96.5 77 LYS B N 1
ATOM 3092 C CA . LYS B 1 77 ? -14.664 -11.883 -8.453 1 96.5 77 LYS B CA 1
ATOM 3093 C C . LYS B 1 77 ? -13.211 -12.289 -8.227 1 96.5 77 LYS B C 1
ATOM 3095 O O . LYS B 1 77 ? -12.914 -13.453 -7.953 1 96.5 77 LYS B O 1
ATOM 3100 N N . PHE B 1 78 ? -12.312 -11.312 -8.391 1 98.38 78 PHE B N 1
ATOM 3101 C CA . PHE B 1 78 ? -10.883 -11.578 -8.227 1 98.38 78 PHE B CA 1
ATOM 3102 C C . PHE B 1 78 ? -10.289 -10.695 -7.137 1 98.38 78 PHE B C 1
ATOM 3104 O O . PHE B 1 78 ? -10.672 -9.531 -6.996 1 98.38 78 PHE B O 1
ATOM 3111 N N . VAL B 1 79 ? -9.406 -11.242 -6.383 1 98.44 79 VAL B N 1
ATOM 3112 C CA . VAL B 1 79 ? -8.555 -10.484 -5.469 1 98.44 79 VAL B CA 1
ATOM 3113 C C . VAL B 1 79 ? -7.094 -10.836 -5.727 1 98.44 79 VAL B C 1
ATOM 3115 O O . VAL B 1 79 ? -6.758 -11.992 -5.984 1 98.44 79 VAL B O 1
ATOM 3118 N N . ILE B 1 80 ? -6.301 -9.797 -5.75 1 98.88 80 ILE B N 1
ATOM 3119 C CA . ILE B 1 80 ? -4.859 -9.953 -5.93 1 98.88 80 ILE B CA 1
ATOM 3120 C C . ILE B 1 80 ? -4.168 -9.953 -4.57 1 98.88 80 ILE B C 1
ATOM 3122 O O . ILE B 1 80 ? -4.637 -9.312 -3.627 1 98.88 80 ILE B O 1
ATOM 3126 N N . GLY B 1 81 ? -3.143 -10.695 -4.422 1 98.75 81 GLY B N 1
ATOM 3127 C CA . GLY B 1 81 ? -2.332 -10.656 -3.215 1 98.75 81 GLY B CA 1
ATOM 3128 C C . GLY B 1 81 ? -0.847 -10.539 -3.496 1 98.75 81 GLY B C 1
ATOM 3129 O O . GLY B 1 81 ? -0.34 -11.133 -4.449 1 98.75 81 GLY B O 1
ATOM 3130 N N . SER B 1 82 ? -0.177 -9.781 -2.748 1 98.75 82 SER B N 1
ATOM 3131 C CA . SER B 1 82 ? 1.275 -9.641 -2.768 1 98.75 82 SER B CA 1
ATOM 3132 C C . SER B 1 82 ? 1.808 -9.203 -1.407 1 98.75 82 SER B C 1
ATOM 3134 O O . SER B 1 82 ? 1.046 -8.742 -0.557 1 98.75 82 SER B O 1
ATOM 3136 N N . MET B 1 83 ? 3.123 -9.414 -1.184 1 97.88 83 MET B N 1
ATOM 3137 C CA . MET B 1 83 ? 3.643 -9.195 0.163 1 97.88 83 MET B CA 1
ATOM 3138 C C . MET B 1 83 ? 5.141 -8.914 0.129 1 97.88 83 MET B C 1
ATOM 3140 O O . MET B 1 83 ? 5.82 -9.258 -0.837 1 97.88 83 MET B O 1
ATOM 3144 N N . SER B 1 84 ? 5.566 -8.242 1.073 1 96.75 84 SER B N 1
ATOM 3145 C CA . SER B 1 84 ? 6.977 -7.977 1.337 1 96.75 84 SER B CA 1
ATOM 3146 C C . SER B 1 84 ? 7.238 -7.805 2.83 1 96.75 84 SER B C 1
ATOM 3148 O O . SER B 1 84 ? 6.367 -7.336 3.566 1 96.75 84 SER B O 1
ATOM 3150 N N . ASP B 1 85 ? 8.391 -8.234 3.299 1 94.69 85 ASP B N 1
ATOM 3151 C CA . ASP B 1 85 ? 8.703 -8.078 4.715 1 94.69 85 ASP B CA 1
ATOM 3152 C C . ASP B 1 85 ? 9.938 -7.211 4.918 1 94.69 85 ASP B C 1
ATOM 3154 O O . ASP B 1 85 ? 10.578 -7.266 5.973 1 94.69 85 ASP B O 1
ATOM 3158 N N . ARG B 1 86 ? 10.266 -6.484 3.82 1 93.62 86 ARG B N 1
ATOM 3159 C CA . ARG B 1 86 ? 11.469 -5.672 3.926 1 93.62 86 ARG B CA 1
ATOM 3160 C C . ARG B 1 86 ? 11.414 -4.484 2.973 1 93.62 86 ARG B C 1
ATOM 3162 O O . ARG B 1 86 ? 10.641 -4.484 2.016 1 93.62 86 ARG B O 1
ATOM 3169 N N . GLU B 1 87 ? 12.297 -3.566 3.279 1 95.06 87 GLU B N 1
ATOM 3170 C CA . GLU B 1 87 ? 12.477 -2.404 2.416 1 95.06 87 GLU B CA 1
ATOM 3171 C C . GLU B 1 87 ? 13.234 -2.77 1.143 1 95.06 87 GLU B C 1
ATOM 3173 O O . GLU B 1 87 ? 14.234 -3.484 1.195 1 95.06 87 GLU B O 1
ATOM 3178 N N . THR B 1 88 ? 12.727 -2.363 0.055 1 97 88 THR B N 1
ATOM 3179 C CA . THR B 1 88 ? 13.414 -2.512 -1.224 1 97 88 THR B CA 1
ATOM 3180 C C . THR B 1 88 ? 13.477 -1.178 -1.962 1 97 88 THR B C 1
ATOM 3182 O O . THR B 1 88 ? 12.758 -0.237 -1.617 1 97 88 THR B O 1
ATOM 3185 N N . SER B 1 89 ? 14.359 -1.13 -3.01 1 96 89 SER B N 1
ATOM 3186 C CA . SER B 1 89 ? 14.492 0.088 -3.803 1 96 89 SER B CA 1
ATOM 3187 C C . SER B 1 89 ? 13.281 0.292 -4.711 1 96 89 SER B C 1
ATOM 3189 O O . SER B 1 89 ? 13.078 1.382 -5.246 1 96 89 SER B O 1
ATOM 3191 N N . TYR B 1 90 ? 12.484 -0.725 -4.867 1 97.88 90 TYR B N 1
ATOM 3192 C CA . TYR B 1 90 ? 11.453 -0.702 -5.902 1 97.88 90 TYR B CA 1
ATOM 3193 C C . TYR B 1 90 ? 10.062 -0.806 -5.285 1 97.88 90 TYR B C 1
ATOM 3195 O O . TYR B 1 90 ? 9.109 -1.204 -5.957 1 97.88 90 TYR B O 1
ATOM 3203 N N . ASP B 1 91 ? 9.891 -0.505 -4.008 1 98.38 91 ASP B N 1
ATOM 3204 C CA . ASP B 1 91 ? 8.609 -0.648 -3.318 1 98.38 91 ASP B CA 1
ATOM 3205 C C . ASP B 1 91 ? 7.527 0.19 -3.996 1 98.38 91 ASP B C 1
ATOM 3207 O O . ASP B 1 91 ? 6.449 -0.318 -4.309 1 98.38 91 ASP B O 1
ATOM 3211 N N . TRP B 1 92 ? 7.809 1.442 -4.195 1 97.75 92 TRP B N 1
ATOM 3212 C CA . TRP B 1 92 ? 6.832 2.336 -4.805 1 97.75 92 TRP B CA 1
ATOM 3213 C C . TRP B 1 92 ? 6.426 1.835 -6.188 1 97.75 92 TRP B C 1
ATOM 3215 O O . TRP B 1 92 ? 5.238 1.835 -6.531 1 97.75 92 TRP B O 1
ATOM 3225 N N . LEU B 1 93 ? 7.383 1.422 -6.977 1 97.06 93 LEU B N 1
ATOM 3226 C CA . LEU B 1 93 ? 7.145 0.965 -8.344 1 97.06 93 LEU B CA 1
ATOM 3227 C C . LEU B 1 93 ? 6.199 -0.231 -8.359 1 97.06 93 LEU B C 1
ATOM 3229 O O . LEU B 1 93 ? 5.215 -0.238 -9.102 1 97.06 93 LEU B O 1
ATOM 3233 N N . VAL B 1 94 ? 6.449 -1.165 -7.539 1 98.25 94 VAL B N 1
ATOM 3234 C CA . VAL B 1 94 ? 5.691 -2.412 -7.531 1 98.25 94 VAL B CA 1
ATOM 3235 C C . VAL B 1 94 ? 4.285 -2.16 -6.992 1 98.25 94 VAL B C 1
ATOM 3237 O O . VAL B 1 94 ? 3.297 -2.6 -7.59 1 98.25 94 VAL B O 1
ATOM 3240 N N . VAL B 1 95 ? 4.203 -1.441 -5.922 1 98.12 95 VAL B N 1
ATOM 3241 C CA . VAL B 1 95 ? 2.908 -1.186 -5.297 1 98.12 95 VAL B CA 1
ATOM 3242 C C . VAL B 1 95 ? 2.041 -0.345 -6.23 1 98.12 95 VAL B C 1
ATOM 3244 O O . VAL B 1 95 ? 0.865 -0.652 -6.441 1 98.12 95 VAL B O 1
ATOM 3247 N N . SER B 1 96 ? 2.623 0.684 -6.801 1 96.38 96 SER B N 1
ATOM 3248 C CA . SER B 1 96 ? 1.857 1.533 -7.707 1 96.38 96 SER B CA 1
ATOM 3249 C C . SER B 1 96 ? 1.396 0.756 -8.938 1 96.38 96 SER B C 1
ATOM 3251 O O . SER B 1 96 ? 0.262 0.92 -9.391 1 96.38 96 SER B O 1
ATOM 3253 N N . ASN B 1 97 ? 2.232 -0.066 -9.477 1 96.81 97 ASN B N 1
ATOM 3254 C CA . ASN B 1 97 ? 1.921 -0.875 -10.648 1 96.81 97 ASN B CA 1
ATOM 3255 C C . ASN B 1 97 ? 0.728 -1.793 -10.398 1 96.81 97 ASN B C 1
ATOM 3257 O O . ASN B 1 97 ? -0.24 -1.782 -11.164 1 96.81 97 ASN B O 1
ATOM 3261 N N . LYS B 1 98 ? 0.807 -2.545 -9.336 1 97.94 98 LYS B N 1
ATOM 3262 C CA . LYS B 1 98 ? -0.239 -3.525 -9.062 1 97.94 98 LYS B CA 1
ATOM 3263 C C . LYS B 1 98 ? -1.527 -2.84 -8.609 1 97.94 98 LYS B C 1
ATOM 3265 O O . LYS B 1 98 ? -2.625 -3.309 -8.922 1 97.94 98 LYS B O 1
ATOM 3270 N N . ASN B 1 99 ? -1.398 -1.759 -7.871 1 97.25 99 ASN B N 1
ATOM 3271 C CA . ASN B 1 99 ? -2.584 -0.982 -7.523 1 97.25 99 ASN B CA 1
ATOM 3272 C C . ASN B 1 99 ? -3.295 -0.46 -8.773 1 97.25 99 ASN B C 1
ATOM 3274 O O . ASN B 1 99 ? -4.523 -0.519 -8.859 1 97.25 99 ASN B O 1
ATOM 3278 N N . ARG B 1 100 ? -2.551 0.041 -9.664 1 94.69 100 ARG B N 1
ATOM 3279 C CA . ARG B 1 100 ? -3.127 0.585 -10.891 1 94.69 100 ARG B CA 1
ATOM 3280 C C . ARG B 1 100 ? -3.879 -0.49 -11.672 1 94.69 100 ARG B C 1
ATOM 3282 O O . ARG B 1 100 ? -4.969 -0.24 -12.188 1 94.69 100 ARG B O 1
ATOM 3289 N N . TYR B 1 101 ? -3.25 -1.582 -11.781 1 96.81 101 TYR B N 1
ATOM 3290 C CA . TYR B 1 101 ? -3.887 -2.699 -12.461 1 96.81 101 TYR B CA 1
ATOM 3291 C C . TYR B 1 101 ? -5.184 -3.1 -11.773 1 96.81 101 TYR B C 1
ATOM 3293 O O . TYR B 1 101 ? -6.211 -3.295 -12.422 1 96.81 101 TYR B O 1
ATOM 3301 N N . ALA B 1 102 ? -5.129 -3.283 -10.43 1 97.19 102 ALA B N 1
ATOM 3302 C CA . ALA B 1 102 ? -6.32 -3.631 -9.664 1 97.19 102 ALA B CA 1
ATOM 3303 C C . ALA B 1 102 ? -7.422 -2.594 -9.859 1 97.19 102 ALA B C 1
ATOM 3305 O O . ALA B 1 102 ? -8.57 -2.943 -10.125 1 97.19 102 ALA B O 1
ATOM 3306 N N . ALA B 1 103 ? -7.043 -1.367 -9.789 1 94.5 103 ALA B N 1
ATOM 3307 C CA . ALA B 1 103 ? -8.008 -0.281 -9.938 1 94.5 103 ALA B CA 1
ATOM 3308 C C . ALA B 1 103 ? -8.617 -0.267 -11.336 1 94.5 103 ALA B C 1
ATOM 3310 O O . ALA B 1 103 ? -9.828 -0.07 -11.492 1 94.5 103 ALA B O 1
ATOM 3311 N N . LYS B 1 104 ? -7.824 -0.473 -12.289 1 93.44 104 LYS B N 1
ATOM 3312 C CA . LYS B 1 104 ? -8.266 -0.454 -13.68 1 93.44 104 LYS B CA 1
ATOM 3313 C C . LYS B 1 104 ? -9.375 -1.475 -13.922 1 93.44 104 LYS B C 1
ATOM 3315 O O . LYS B 1 104 ? -10.328 -1.2 -14.648 1 93.44 104 LYS B O 1
ATOM 3320 N N . HIS B 1 105 ? -9.266 -2.574 -13.32 1 95.06 105 HIS B N 1
ATOM 3321 C CA . HIS B 1 105 ? -10.172 -3.662 -13.664 1 95.06 105 HIS B CA 1
ATOM 3322 C C . HIS B 1 105 ? -11.18 -3.912 -12.555 1 95.06 105 HIS B C 1
ATOM 3324 O O . HIS B 1 105 ? -12.008 -4.82 -12.656 1 95.06 105 HIS B O 1
ATOM 3330 N N . GLY B 1 106 ? -11.078 -3.129 -11.492 1 94.31 106 GLY B N 1
ATOM 3331 C CA . GLY B 1 106 ? -12.023 -3.277 -10.398 1 94.31 106 GLY B CA 1
ATOM 3332 C C . GLY B 1 106 ? -11.734 -4.48 -9.516 1 94.31 106 GLY B C 1
ATOM 3333 O O . GLY B 1 106 ? -12.656 -5.121 -9.008 1 94.31 106 GLY B O 1
ATOM 3334 N N . TYR B 1 107 ? -10.469 -4.871 -9.43 1 97.12 107 TYR B N 1
ATOM 3335 C CA . TYR B 1 107 ? -10.055 -5.918 -8.508 1 97.12 107 TYR B CA 1
ATOM 3336 C C . TYR B 1 107 ? -9.703 -5.336 -7.145 1 97.12 107 TYR B C 1
ATOM 3338 O O . TYR B 1 107 ? -9.359 -4.156 -7.039 1 97.12 107 TYR B O 1
ATOM 3346 N N . ASP B 1 108 ? -9.891 -6.156 -6.137 1 97.06 108 ASP B N 1
ATOM 3347 C CA . ASP B 1 108 ? -9.273 -5.832 -4.855 1 97.06 108 ASP B CA 1
ATOM 3348 C C . ASP B 1 108 ? -7.852 -6.383 -4.777 1 97.06 108 ASP B C 1
ATOM 3350 O O . ASP B 1 108 ? -7.492 -7.297 -5.523 1 97.06 108 ASP B O 1
ATOM 3354 N N . ILE B 1 109 ? -7.082 -5.785 -3.943 1 98.31 109 ILE B N 1
ATOM 3355 C CA . ILE B 1 109 ? -5.723 -6.289 -3.76 1 98.31 109 ILE B CA 1
ATOM 3356 C C . ILE B 1 109 ? -5.383 -6.324 -2.273 1 98.31 109 ILE B C 1
ATOM 3358 O O . ILE B 1 109 ? -5.711 -5.395 -1.531 1 98.31 109 ILE B O 1
ATOM 3362 N N . ILE B 1 110 ? -4.75 -7.367 -1.842 1 98.25 110 ILE B N 1
ATOM 3363 C CA . ILE B 1 110 ? -4.27 -7.559 -0.477 1 98.25 110 ILE B CA 1
ATOM 3364 C C . ILE B 1 110 ? -2.766 -7.301 -0.417 1 98.25 110 ILE B C 1
ATOM 3366 O O . ILE B 1 110 ? -1.993 -7.93 -1.144 1 98.25 110 ILE B O 1
ATOM 3370 N N . TRP B 1 111 ? -2.42 -6.387 0.446 1 98.38 111 TRP B N 1
ATOM 3371 C CA . TRP B 1 111 ? -1.015 -6.125 0.742 1 98.38 111 TRP B CA 1
ATOM 3372 C C . TRP B 1 111 ? -0.655 -6.602 2.145 1 98.38 111 TRP B C 1
ATOM 3374 O O . TRP B 1 111 ? -1.337 -6.27 3.115 1 98.38 111 TRP B O 1
ATOM 3384 N N . ASP B 1 112 ? 0.372 -7.41 2.238 1 96.94 112 ASP B N 1
ATOM 3385 C CA . ASP B 1 112 ? 0.939 -7.805 3.525 1 96.94 112 ASP B CA 1
ATOM 3386 C C . ASP B 1 112 ? 2.387 -7.336 3.654 1 96.94 112 ASP B C 1
ATOM 3388 O O . ASP B 1 112 ? 3.293 -7.934 3.07 1 96.94 112 ASP B O 1
ATOM 3392 N N . PHE B 1 113 ? 2.602 -6.312 4.488 1 96.31 113 PHE B N 1
ATOM 3393 C CA . PHE B 1 113 ? 3.924 -5.715 4.629 1 96.31 113 PHE B CA 1
ATOM 3394 C C . PHE B 1 113 ? 4.5 -5.996 6.012 1 96.31 113 PHE B C 1
ATOM 3396 O O . PHE B 1 113 ? 5.504 -5.402 6.406 1 96.31 113 PHE B O 1
ATOM 3403 N N . GLU B 1 114 ? 3.926 -6.875 6.691 1 92.19 114 GLU B N 1
ATOM 3404 C CA . GLU B 1 114 ? 4.367 -7.172 8.055 1 92.19 114 GLU B CA 1
ATOM 3405 C C . GLU B 1 114 ? 5.508 -8.188 8.055 1 92.19 114 GLU B C 1
ATOM 3407 O O . GLU B 1 114 ? 5.547 -9.086 7.215 1 92.19 114 GLU B O 1
ATOM 3412 N N . LYS B 1 115 ? 6.336 -8.016 9 1 88.38 115 LYS B N 1
ATOM 3413 C CA . LYS B 1 115 ? 7.383 -9.016 9.195 1 88.38 115 LYS B CA 1
ATOM 3414 C C . LYS B 1 115 ? 6.844 -10.25 9.922 1 88.38 115 LYS B C 1
ATOM 3416 O O . LYS B 1 115 ? 5.852 -10.156 10.648 1 88.38 115 LYS B O 1
ATOM 3421 N N . ASN B 1 116 ? 7.418 -11.32 9.562 1 84.81 116 ASN B N 1
ATOM 3422 C CA . ASN B 1 116 ? 7.137 -12.578 10.242 1 84.81 116 ASN B CA 1
ATOM 3423 C C . ASN B 1 116 ? 8.398 -13.188 10.844 1 84.81 116 ASN B C 1
ATOM 3425 O O . ASN B 1 116 ? 9.359 -13.477 10.133 1 84.81 116 ASN B O 1
ATOM 3429 N N . ASN B 1 117 ? 8.352 -13.359 12.133 1 82.38 117 ASN B N 1
ATOM 3430 C CA . ASN B 1 117 ? 9.547 -13.852 12.805 1 82.38 117 ASN B CA 1
ATOM 3431 C C . ASN B 1 117 ? 9.453 -15.344 13.102 1 82.38 117 ASN B C 1
ATOM 3433 O O . ASN B 1 117 ? 10.406 -15.938 13.609 1 82.38 117 ASN B O 1
ATOM 3437 N N . ASN B 1 118 ? 8.422 -15.969 12.734 1 84.75 118 ASN B N 1
ATOM 3438 C CA . ASN B 1 118 ? 8.211 -17.375 13.078 1 84.75 118 ASN B CA 1
ATOM 3439 C C . ASN B 1 118 ? 8.625 -18.297 11.945 1 84.75 118 ASN B C 1
ATOM 3441 O O . ASN B 1 118 ? 9.078 -19.422 12.188 1 84.75 118 ASN B O 1
ATOM 3445 N N . TYR B 1 119 ? 8.406 -17.906 10.773 1 88.19 119 TYR B N 1
ATOM 3446 C CA . TYR B 1 119 ? 8.781 -18.641 9.57 1 88.19 119 TYR B CA 1
ATOM 3447 C C . TYR B 1 119 ? 8.984 -17.703 8.391 1 88.19 119 TYR B C 1
ATOM 3449 O O . TYR B 1 119 ? 8.789 -16.5 8.508 1 88.19 119 TYR B O 1
ATOM 3457 N N . PHE B 1 120 ? 9.43 -18.297 7.301 1 90.25 120 PHE B N 1
ATOM 3458 C CA . PHE B 1 120 ? 9.672 -17.484 6.117 1 90.25 120 PHE B CA 1
ATOM 3459 C C . PHE B 1 120 ? 8.375 -16.828 5.633 1 90.25 120 PHE B C 1
ATOM 3461 O O . PHE B 1 120 ? 7.332 -17.484 5.574 1 90.25 120 PHE B O 1
ATOM 3468 N N . LYS B 1 121 ? 8.438 -15.617 5.199 1 92.56 121 LYS B N 1
ATOM 3469 C CA . LYS B 1 121 ? 7.316 -14.734 4.891 1 92.56 121 LYS B CA 1
ATOM 3470 C C . LYS B 1 121 ? 6.426 -15.336 3.807 1 92.56 121 LYS B C 1
ATOM 3472 O O . LYS B 1 121 ? 5.211 -15.109 3.799 1 92.56 121 LYS B O 1
ATOM 3477 N N . ASP B 1 122 ? 6.98 -16.109 2.951 1 94.12 122 ASP B N 1
ATOM 3478 C CA . ASP B 1 122 ? 6.246 -16.656 1.812 1 94.12 122 ASP B CA 1
ATOM 3479 C C . ASP B 1 122 ? 5.047 -17.484 2.275 1 94.12 122 ASP B C 1
ATOM 3481 O O . ASP B 1 122 ? 4.035 -17.562 1.577 1 94.12 122 ASP B O 1
ATOM 3485 N N . TRP B 1 123 ? 5.113 -18.047 3.449 1 96 123 TRP B N 1
ATOM 3486 C CA . TRP B 1 123 ? 4.055 -18.922 3.971 1 96 123 TRP B CA 1
ATOM 3487 C C . TRP B 1 123 ? 2.84 -18.094 4.387 1 96 123 TRP B C 1
ATOM 3489 O O . TRP B 1 123 ? 1.727 -18.609 4.469 1 96 123 TRP B O 1
ATOM 3499 N N . ASP B 1 124 ? 3.002 -16.781 4.629 1 95.56 124 ASP B N 1
ATOM 3500 C CA . ASP B 1 124 ? 1.909 -15.914 5.059 1 95.56 124 ASP B CA 1
ATOM 3501 C C . ASP B 1 124 ? 0.826 -15.82 3.988 1 95.56 124 ASP B C 1
ATOM 3503 O O . ASP B 1 124 ? -0.335 -15.539 4.293 1 95.56 124 ASP B O 1
ATOM 3507 N N . ARG B 1 125 ? 1.197 -16.062 2.73 1 97.19 125 ARG B N 1
ATOM 3508 C CA . ARG B 1 125 ? 0.19 -15.961 1.679 1 97.19 125 ARG B CA 1
ATOM 3509 C C . ARG B 1 125 ? -0.938 -16.969 1.907 1 97.19 125 ARG B C 1
ATOM 3511 O O . ARG B 1 125 ? -2.094 -16.688 1.57 1 97.19 125 ARG B O 1
ATOM 3518 N N . LEU B 1 126 ? -0.593 -18.125 2.521 1 97.75 126 LEU B N 1
ATOM 3519 C CA . LEU B 1 126 ? -1.602 -19.156 2.773 1 97.75 126 LEU B CA 1
ATOM 3520 C C . LEU B 1 126 ? -2.615 -18.672 3.809 1 97.75 126 LEU B C 1
ATOM 3522 O O . LEU B 1 126 ? -3.805 -18.984 3.707 1 97.75 126 LEU B O 1
ATOM 3526 N N . LYS B 1 127 ? -2.117 -17.953 4.816 1 95.5 127 LYS B N 1
ATOM 3527 C CA . LYS B 1 127 ? -3.035 -17.391 5.801 1 95.5 127 LYS B CA 1
ATOM 3528 C C . LYS B 1 127 ? -3.979 -16.375 5.156 1 95.5 127 LYS B C 1
ATOM 3530 O O . LYS B 1 127 ? -5.176 -16.359 5.449 1 95.5 127 LYS B O 1
ATOM 3535 N N . ALA B 1 128 ? -3.416 -15.562 4.324 1 96 128 ALA B N 1
ATOM 3536 C CA . ALA B 1 128 ? -4.238 -14.57 3.631 1 96 128 ALA B CA 1
ATOM 3537 C C . ALA B 1 128 ? -5.266 -15.25 2.727 1 96 128 ALA B C 1
ATOM 3539 O O . ALA B 1 128 ? -6.441 -14.875 2.723 1 96 128 ALA B O 1
ATOM 3540 N N . MET B 1 129 ? -4.848 -16.25 1.992 1 97.88 129 MET B N 1
ATOM 3541 C CA . MET B 1 129 ? -5.754 -16.969 1.105 1 97.88 129 MET B CA 1
ATOM 3542 C C . MET B 1 129 ? -6.855 -17.672 1.901 1 97.88 129 MET B C 1
ATOM 3544 O O . MET B 1 129 ? -8.016 -17.672 1.486 1 97.88 129 MET B O 1
ATOM 3548 N N . GLU B 1 130 ? -6.449 -18.219 2.99 1 97.75 130 GLU B N 1
ATOM 3549 C CA . GLU B 1 130 ? -7.422 -18.891 3.84 1 97.75 130 GLU B CA 1
ATOM 3550 C C . GLU B 1 130 ? -8.539 -17.953 4.27 1 97.75 130 GLU B C 1
ATOM 3552 O O . GLU B 1 130 ? -9.719 -18.312 4.227 1 97.75 130 GLU B O 1
ATOM 3557 N N . LYS B 1 131 ? -8.148 -16.828 4.695 1 94.81 131 LYS B N 1
ATOM 3558 C CA . LYS B 1 131 ? -9.133 -15.844 5.129 1 94.81 131 LYS B CA 1
ATOM 3559 C C . LYS B 1 131 ? -10.086 -15.477 3.992 1 94.81 131 LYS B C 1
ATOM 3561 O O . LYS B 1 131 ? -11.297 -15.375 4.195 1 94.81 131 LYS B O 1
ATOM 3566 N N . VAL B 1 132 ? -9.578 -15.273 2.822 1 96.38 132 VAL B N 1
ATOM 3567 C CA . VAL B 1 132 ? -10.383 -14.945 1.647 1 96.38 132 VAL B CA 1
ATOM 3568 C C . VAL B 1 132 ? -11.367 -16.078 1.357 1 96.38 132 VAL B C 1
ATOM 3570 O O . VAL B 1 132 ? -12.555 -15.828 1.151 1 96.38 132 VAL B O 1
ATOM 3573 N N . ILE B 1 133 ? -10.867 -17.25 1.36 1 98.12 133 ILE B N 1
ATOM 3574 C CA . ILE B 1 133 ? -11.664 -18.422 0.985 1 98.12 133 ILE B CA 1
ATOM 3575 C C . ILE B 1 133 ? -12.75 -18.656 2.029 1 98.12 133 ILE B C 1
ATOM 3577 O O . ILE B 1 133 ? -13.914 -18.891 1.684 1 98.12 133 ILE B O 1
ATOM 3581 N N . ARG B 1 134 ? -12.391 -18.578 3.295 1 96.88 134 ARG B N 1
ATOM 3582 C CA . ARG B 1 134 ? -13.398 -18.719 4.344 1 96.88 134 ARG B CA 1
ATOM 3583 C C . ARG B 1 134 ? -14.477 -17.641 4.211 1 96.88 134 ARG B C 1
ATOM 3585 O O . ARG B 1 134 ? -15.664 -17.938 4.367 1 96.88 134 ARG B O 1
ATOM 3592 N N . GLY B 1 135 ? -14.047 -16.438 3.936 1 94.31 135 GLY B N 1
ATOM 3593 C CA . GLY B 1 135 ? -15.016 -15.375 3.711 1 94.31 135 GLY B CA 1
ATOM 3594 C C . GLY B 1 135 ? -15.984 -15.68 2.584 1 94.31 135 GLY B C 1
ATOM 3595 O O . GLY B 1 135 ? -17.188 -15.422 2.701 1 94.31 135 GLY B O 1
ATOM 3596 N N . LYS B 1 136 ? -15.461 -16.203 1.53 1 95.94 136 LYS B N 1
ATOM 3597 C CA . LYS B 1 136 ? -16.297 -16.578 0.397 1 95.94 136 LYS B CA 1
ATOM 3598 C C . LYS B 1 136 ? -17.281 -17.672 0.785 1 95.94 136 LYS B C 1
ATOM 3600 O O . LYS B 1 136 ? -18.469 -17.594 0.487 1 95.94 136 LYS B O 1
ATOM 3605 N N . LEU B 1 137 ? -16.797 -18.688 1.392 1 96.81 137 LEU B N 1
ATOM 3606 C CA . LEU B 1 137 ? -17.625 -19.828 1.76 1 96.81 137 LEU B CA 1
ATOM 3607 C C . LEU B 1 137 ? -18.688 -19.438 2.775 1 96.81 137 LEU B C 1
ATOM 3609 O O . LEU B 1 137 ? -19.766 -20.031 2.812 1 96.81 137 LEU B O 1
ATOM 3613 N N . GLU B 1 138 ? -18.453 -18.375 3.498 1 94.75 138 GLU B N 1
ATOM 3614 C CA . GLU B 1 138 ? -19.391 -17.906 4.516 1 94.75 138 GLU B CA 1
ATOM 3615 C C . GLU B 1 138 ? -20.281 -16.797 3.967 1 94.75 138 GLU B C 1
ATOM 3617 O O . GLU B 1 138 ? -21.125 -16.266 4.688 1 94.75 138 GLU B O 1
ATOM 3622 N N . GLY B 1 139 ? -20.078 -16.391 2.775 1 93.25 139 GLY B N 1
ATOM 3623 C CA . GLY B 1 139 ? -20.906 -15.406 2.129 1 93.25 139 GLY B CA 1
ATOM 3624 C C . GLY B 1 139 ? -20.516 -13.977 2.459 1 93.25 139 GLY B C 1
ATOM 3625 O O . GLY B 1 139 ? -21.297 -13.047 2.281 1 93.25 139 GLY B O 1
ATOM 3626 N N . GLU B 1 140 ? -19.25 -13.781 2.904 1 90.19 140 GLU B N 1
ATOM 3627 C CA . GLU B 1 140 ? -18.797 -12.469 3.338 1 90.19 140 GLU B CA 1
ATOM 3628 C C . GLU B 1 140 ? -18.156 -11.695 2.186 1 90.19 140 GLU B C 1
ATOM 3630 O O . GLU B 1 140 ? -18.016 -10.477 2.254 1 90.19 140 GLU B O 1
ATOM 3635 N N . ASN B 1 141 ? -17.75 -12.406 1.229 1 92.94 141 ASN B N 1
ATOM 3636 C CA . ASN B 1 141 ? -17.188 -11.797 0.025 1 92.94 141 ASN B CA 1
ATOM 3637 C C . ASN B 1 141 ? -17.578 -12.578 -1.229 1 92.94 141 ASN B C 1
ATOM 3639 O O . ASN B 1 141 ? -18.234 -13.617 -1.141 1 92.94 141 ASN B O 1
ATOM 3643 N N . SER B 1 142 ? -17.188 -12.023 -2.396 1 95 142 SER B N 1
ATOM 3644 C CA . SER B 1 142 ? -17.625 -12.625 -3.65 1 95 142 SER B CA 1
ATOM 3645 C C . SER B 1 142 ? -16.438 -13.156 -4.453 1 95 142 SER B C 1
ATOM 3647 O O . SER B 1 142 ? -16.594 -13.508 -5.625 1 95 142 SER B O 1
ATOM 3649 N N . TYR B 1 143 ? -15.297 -13.219 -3.922 1 97.31 143 TYR B N 1
ATOM 3650 C CA . TYR B 1 143 ? -14.086 -13.602 -4.648 1 97.31 143 TYR B CA 1
ATOM 3651 C C . TYR B 1 143 ? -14.188 -15.047 -5.137 1 97.31 143 TYR B C 1
ATOM 3653 O O . TYR B 1 143 ? -14.406 -15.961 -4.34 1 97.31 143 TYR B O 1
ATOM 3661 N N . GLU B 1 144 ? -13.977 -15.211 -6.348 1 98.25 144 GLU B N 1
ATOM 3662 C CA . GLU B 1 144 ? -13.945 -16.547 -6.926 1 98.25 144 GLU B CA 1
ATOM 3663 C C . GLU B 1 144 ? -12.516 -17.062 -7.062 1 98.25 144 GLU B C 1
ATOM 3665 O O . GLU B 1 144 ? -12.25 -18.25 -6.879 1 98.25 144 GLU B O 1
ATOM 3670 N N . TRP B 1 145 ? -11.656 -16.109 -7.402 1 98.88 145 TRP B N 1
ATOM 3671 C CA . TRP B 1 145 ? -10.258 -16.453 -7.613 1 98.88 145 TRP B CA 1
ATOM 3672 C C . TRP B 1 145 ? -9.336 -15.5 -6.859 1 98.88 145 TRP B C 1
ATOM 3674 O O . TRP B 1 145 ? -9.633 -14.312 -6.746 1 98.88 145 TRP B O 1
ATOM 3684 N N . ILE B 1 146 ? -8.25 -16.031 -6.383 1 98.88 146 ILE B N 1
ATOM 3685 C CA . ILE B 1 146 ? -7.125 -15.289 -5.828 1 98.88 146 ILE B CA 1
ATOM 3686 C C . ILE B 1 146 ? -5.93 -15.375 -6.773 1 98.88 146 ILE B C 1
ATOM 3688 O O . ILE B 1 146 ? -5.504 -16.469 -7.141 1 98.88 146 ILE B O 1
ATOM 3692 N N . TRP B 1 147 ? -5.445 -14.305 -7.234 1 98.94 147 TRP B N 1
ATOM 3693 C CA . TRP B 1 147 ? -4.148 -14.281 -7.898 1 98.94 147 TRP B CA 1
ATOM 3694 C C . TRP B 1 147 ? -3.059 -13.797 -6.949 1 98.94 147 TRP B C 1
ATOM 3696 O O . TRP B 1 147 ? -2.986 -12.609 -6.629 1 98.94 147 TRP B O 1
ATOM 3706 N N . TRP B 1 148 ? -2.244 -14.688 -6.488 1 98.88 148 TRP B N 1
ATOM 3707 C CA . TRP B 1 148 ? -1.115 -14.312 -5.641 1 98.88 148 TRP B CA 1
ATOM 3708 C C . TRP B 1 148 ? 0.168 -14.211 -6.461 1 98.88 148 TRP B C 1
ATOM 3710 O O . TRP B 1 148 ? 0.544 -15.156 -7.156 1 98.88 148 TRP B O 1
ATOM 3720 N N . THR B 1 149 ? 0.808 -13.094 -6.418 1 98.81 149 THR B N 1
ATOM 3721 C CA . THR B 1 149 ? 2.027 -12.875 -7.188 1 98.81 149 THR B CA 1
ATOM 3722 C C . THR B 1 149 ? 3.139 -12.328 -6.297 1 98.81 149 THR B C 1
ATOM 3724 O O . THR B 1 149 ? 2.881 -11.531 -5.391 1 98.81 149 THR B O 1
ATOM 3727 N N . ASP B 1 150 ? 4.316 -12.766 -6.578 1 98.69 150 ASP B N 1
ATOM 3728 C CA . ASP B 1 150 ? 5.469 -12.312 -5.809 1 98.69 150 ASP B CA 1
ATOM 3729 C C . ASP B 1 150 ? 5.664 -10.805 -5.941 1 98.69 150 ASP B C 1
ATOM 3731 O O . ASP B 1 150 ? 5.242 -10.211 -6.934 1 98.69 150 ASP B O 1
ATOM 3735 N N . TYR B 1 151 ? 6.281 -10.289 -4.969 1 98.69 151 TYR B N 1
ATOM 3736 C CA . TYR B 1 151 ? 6.477 -8.852 -4.859 1 98.69 151 TYR B CA 1
ATOM 3737 C C . TYR B 1 151 ? 7.375 -8.336 -5.98 1 98.69 151 TYR B C 1
ATOM 3739 O O . TYR B 1 151 ? 7.125 -7.266 -6.543 1 98.69 151 TYR B O 1
ATOM 3747 N N . ASP B 1 152 ? 8.406 -9.055 -6.367 1 98.69 152 ASP B N 1
ATOM 3748 C CA . ASP B 1 152 ? 9.406 -8.625 -7.348 1 98.69 152 ASP B CA 1
ATOM 3749 C C . ASP B 1 152 ? 8.922 -8.891 -8.773 1 98.69 152 ASP B C 1
ATOM 3751 O O . ASP B 1 152 ? 9.648 -9.469 -9.586 1 98.69 152 ASP B O 1
ATOM 3755 N N . SER B 1 153 ? 7.746 -8.477 -9.055 1 98.88 153 SER B N 1
ATOM 3756 C CA . SER B 1 153 ? 7.113 -8.586 -10.359 1 98.88 153 SER B CA 1
ATOM 3757 C C . SER B 1 153 ? 6.223 -7.37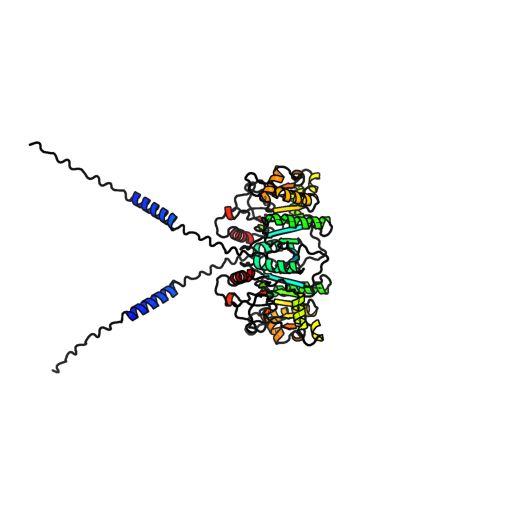5 -10.641 1 98.88 153 SER B C 1
ATOM 3759 O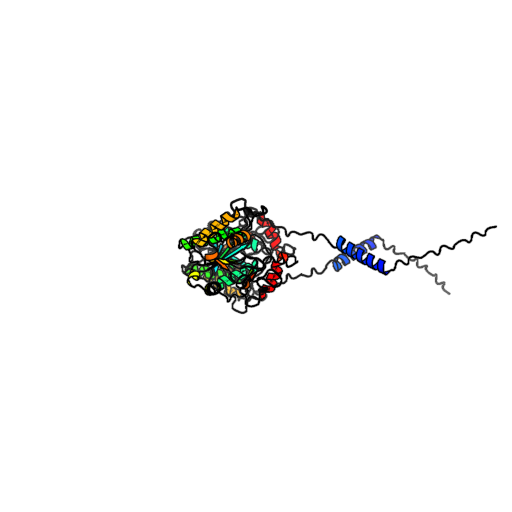 O . SER B 1 153 ? 5.805 -6.676 -9.711 1 98.88 153 SER B O 1
ATOM 3761 N N . ILE B 1 154 ? 5.969 -7.121 -11.914 1 98.75 154 ILE B N 1
ATOM 3762 C CA . ILE B 1 154 ? 5.031 -6.066 -12.289 1 98.75 154 ILE B CA 1
ATOM 3763 C C . ILE B 1 154 ? 4.195 -6.516 -13.484 1 98.75 154 ILE B C 1
ATOM 3765 O O . ILE B 1 154 ? 4.625 -7.367 -14.266 1 98.75 154 ILE B O 1
ATOM 3769 N N . ILE B 1 155 ? 3.006 -5.965 -13.57 1 98.75 155 ILE B N 1
ATOM 3770 C CA . ILE B 1 155 ? 2.154 -6.141 -14.742 1 98.75 155 ILE B CA 1
ATOM 3771 C C . ILE B 1 155 ? 2.652 -5.258 -15.883 1 98.75 155 ILE B C 1
ATOM 3773 O O . ILE B 1 155 ? 2.82 -4.047 -15.711 1 98.75 155 ILE B O 1
ATOM 3777 N N . THR B 1 156 ? 2.922 -5.828 -17 1 98.5 156 THR B N 1
ATOM 3778 C CA . THR B 1 156 ? 3.451 -5.051 -18.109 1 98.5 156 THR B CA 1
ATOM 3779 C C . THR B 1 156 ? 2.391 -4.867 -19.188 1 98.5 156 THR B C 1
ATOM 3781 O O . THR B 1 156 ? 2.521 -3.998 -20.047 1 98.5 156 THR B O 1
ATOM 3784 N N . ASN B 1 157 ? 1.363 -5.652 -19.234 1 98.25 157 ASN B N 1
ATOM 3785 C CA . ASN B 1 157 ? 0.229 -5.48 -20.125 1 98.25 157 ASN B CA 1
ATOM 3786 C C . ASN B 1 157 ? -1.094 -5.457 -19.375 1 98.25 157 ASN B C 1
ATOM 3788 O O . ASN B 1 157 ? -1.733 -6.496 -19.203 1 98.25 157 ASN B O 1
ATOM 3792 N N . SER B 1 158 ? -1.544 -4.312 -19.047 1 97 158 SER B N 1
ATOM 3793 C CA . SER B 1 158 ? -2.695 -4.152 -18.156 1 97 158 SER B CA 1
ATOM 3794 C C . SER B 1 158 ? -4.004 -4.363 -18.906 1 97 158 SER B C 1
ATOM 3796 O O . SER B 1 158 ? -5.078 -4.359 -18.312 1 97 158 SER B O 1
ATOM 3798 N N . SER B 1 159 ? -3.961 -4.551 -20.188 1 97.12 159 SER B N 1
ATOM 3799 C CA . SER B 1 159 ? -5.18 -4.832 -20.938 1 97.12 159 SER B CA 1
ATOM 3800 C C . SER B 1 159 ? -5.645 -6.27 -20.719 1 97.12 159 SER B C 1
ATOM 3802 O O . SER B 1 159 ? -6.793 -6.605 -21.016 1 97.12 159 SER B O 1
ATOM 3804 N N . ILE B 1 160 ? -4.781 -7.102 -20.312 1 98 160 ILE B N 1
ATOM 3805 C CA . ILE B 1 160 ? -5.133 -8.492 -20.047 1 98 160 ILE B CA 1
ATOM 3806 C C . ILE B 1 160 ? -5.828 -8.594 -18.688 1 98 160 ILE B C 1
ATOM 3808 O O . ILE B 1 160 ? -5.246 -8.25 -17.656 1 98 160 ILE B O 1
ATOM 3812 N N . LYS B 1 161 ? -7.027 -9.086 -18.734 1 98.19 161 LYS B N 1
ATOM 3813 C CA . LYS B 1 161 ? -7.805 -9.266 -17.5 1 98.19 161 LYS B CA 1
ATOM 3814 C C . LYS B 1 161 ? -7.547 -10.633 -16.891 1 98.19 161 LYS B C 1
ATOM 3816 O O . LYS B 1 161 ? -7.258 -11.602 -17.594 1 98.19 161 LYS B O 1
ATOM 3821 N N . LEU B 1 162 ? -7.684 -10.688 -15.594 1 98.69 162 LEU B N 1
ATOM 3822 C CA . LEU B 1 162 ? -7.551 -11.969 -14.906 1 98.69 162 LEU B CA 1
ATOM 3823 C C . LEU B 1 162 ? -8.617 -12.945 -15.375 1 98.69 162 LEU B C 1
ATOM 3825 O O . LEU B 1 162 ? -8.359 -14.148 -15.484 1 98.69 162 LEU B O 1
ATOM 3829 N N . GLU B 1 163 ? -9.82 -12.469 -15.688 1 98.31 163 GLU B N 1
ATOM 3830 C CA . GLU B 1 163 ? -10.875 -13.312 -16.25 1 98.31 163 GLU B CA 1
ATOM 3831 C C . GLU B 1 163 ? -10.398 -14.031 -17.516 1 98.31 163 GLU B C 1
ATOM 3833 O O . GLU B 1 163 ? -10.633 -15.227 -17.672 1 98.31 163 GLU B O 1
ATOM 3838 N N . ASN B 1 164 ? -9.703 -13.273 -18.312 1 97.94 164 ASN B N 1
ATOM 3839 C CA . ASN B 1 164 ? -9.219 -13.828 -19.578 1 97.94 164 ASN B CA 1
ATOM 3840 C C . ASN B 1 164 ? -8.125 -14.867 -19.344 1 97.94 164 ASN B C 1
ATOM 3842 O O . ASN B 1 164 ? -8.047 -15.867 -20.047 1 97.94 164 ASN B O 1
ATOM 3846 N N . LEU B 1 165 ? -7.258 -14.578 -18.422 1 98.19 165 LEU B N 1
ATOM 3847 C CA . LEU B 1 165 ? -6.199 -15.531 -18.094 1 98.19 165 LEU B CA 1
ATOM 3848 C C . LEU B 1 165 ? -6.781 -16.859 -17.641 1 98.19 165 LEU B C 1
ATOM 3850 O O . LEU B 1 165 ? -6.352 -17.922 -18.109 1 98.19 165 LEU B O 1
ATOM 3854 N N . VAL B 1 166 ? -7.785 -16.797 -16.781 1 98.56 166 VAL B N 1
ATOM 3855 C CA . VAL B 1 166 ? -8.422 -18 -16.25 1 98.56 166 VAL B CA 1
ATOM 3856 C C . VAL B 1 166 ? -9.188 -18.703 -17.375 1 98.56 166 VAL B C 1
ATOM 3858 O O . VAL B 1 166 ? -9.07 -19.922 -17.547 1 98.56 166 VAL B O 1
ATOM 3861 N N . ASP B 1 167 ? -9.961 -17.938 -18.141 1 97.81 167 ASP B N 1
ATOM 3862 C CA . ASP B 1 167 ? -10.75 -18.5 -19.219 1 97.81 167 ASP B CA 1
ATOM 3863 C C . ASP B 1 167 ? -9.859 -19.188 -20.266 1 97.81 167 ASP B C 1
ATOM 3865 O O . ASP B 1 167 ? -10.172 -20.297 -20.719 1 97.81 167 ASP B O 1
ATOM 3869 N N . ASP B 1 168 ? -8.797 -18.516 -20.625 1 97.75 168 ASP B N 1
ATOM 3870 C CA . ASP B 1 168 ? -7.859 -19.078 -21.594 1 97.75 168 ASP B CA 1
ATOM 3871 C C . ASP B 1 168 ? -7.254 -20.391 -21.062 1 97.75 168 ASP B C 1
ATOM 3873 O O . ASP B 1 168 ? -7.109 -21.359 -21.828 1 97.75 168 ASP B O 1
ATOM 3877 N N . ALA B 1 169 ? -6.895 -20.375 -19.781 1 98.12 169 ALA B N 1
ATOM 3878 C CA . ALA B 1 169 ? -6.34 -21.578 -19.188 1 98.12 169 ALA B CA 1
ATOM 3879 C C . ALA B 1 169 ? -7.352 -22.719 -19.219 1 98.12 169 ALA B C 1
ATOM 3881 O O . ALA B 1 169 ? -7.031 -23.828 -19.672 1 98.12 169 ALA B O 1
ATOM 3882 N N . LEU B 1 170 ? -8.547 -22.453 -18.828 1 97.94 170 LEU B N 1
ATOM 3883 C CA . LEU B 1 170 ? -9.57 -23.484 -18.688 1 97.94 170 LEU B CA 1
ATOM 3884 C C . LEU B 1 170 ? -10.008 -23.984 -20.062 1 97.94 170 LEU B C 1
ATOM 3886 O O . LEU B 1 170 ? -10.266 -25.172 -20.234 1 97.94 170 LEU B O 1
ATOM 3890 N N . THR B 1 171 ? -10.086 -23.094 -21.016 1 96.81 171 THR B N 1
ATOM 3891 C CA . THR B 1 171 ? -10.508 -23.469 -22.359 1 96.81 171 THR B CA 1
ATOM 3892 C C . THR B 1 171 ? -9.461 -24.375 -23.016 1 96.81 171 THR B C 1
ATOM 3894 O O . THR B 1 171 ? -9.789 -25.156 -23.906 1 96.81 171 THR B O 1
ATOM 3897 N N . GLY B 1 172 ? -8.273 -24.281 -22.484 1 94.69 172 GLY B N 1
ATOM 3898 C CA . GLY B 1 172 ? -7.207 -25.125 -22.984 1 94.69 172 GLY B CA 1
ATOM 3899 C C . GLY B 1 172 ? -7.344 -26.578 -22.562 1 94.69 172 GLY B C 1
ATOM 3900 O O . GLY B 1 172 ? -6.699 -27.453 -23.141 1 94.69 172 GLY B O 1
ATOM 3901 N N . ILE B 1 173 ? -8.203 -26.828 -21.594 1 95.75 173 ILE B N 1
ATOM 3902 C CA . ILE B 1 173 ? -8.43 -28.188 -21.141 1 95.75 173 ILE B CA 1
ATOM 3903 C C . ILE B 1 173 ? -9.336 -28.922 -22.125 1 95.75 173 ILE B C 1
ATOM 3905 O O . ILE B 1 173 ? -10.438 -28.469 -22.422 1 95.75 173 ILE B O 1
ATOM 3909 N N . GLU B 1 174 ? -8.93 -30.047 -22.656 1 94.62 174 GLU B N 1
ATOM 3910 C CA . GLU B 1 174 ? -9.633 -30.812 -23.688 1 94.62 174 GLU B CA 1
ATOM 3911 C C . GLU B 1 174 ? -10.977 -31.312 -23.172 1 94.62 174 GLU B C 1
ATOM 3913 O O . GLU B 1 174 ? -11.992 -31.219 -23.875 1 94.62 174 GLU B O 1
ATOM 3918 N N . ASP B 1 175 ? -10.969 -31.859 -21.984 1 95.19 175 ASP B N 1
ATOM 3919 C CA . ASP B 1 175 ? -12.188 -32.375 -21.391 1 95.19 175 ASP B CA 1
ATOM 3920 C C . ASP B 1 175 ? -12.984 -31.281 -20.703 1 95.19 175 ASP B C 1
ATOM 3922 O O . ASP B 1 175 ? -12.664 -30.875 -19.594 1 95.19 175 ASP B O 1
ATOM 3926 N N . PRO B 1 176 ? -14.039 -30.859 -21.328 1 94.56 176 PRO B N 1
ATOM 3927 C CA . PRO B 1 176 ? -14.828 -29.766 -20.75 1 94.56 176 PRO B CA 1
ATOM 3928 C C . PRO B 1 176 ? -15.328 -30.078 -19.344 1 94.56 176 PRO B C 1
ATOM 3930 O O . PRO B 1 176 ? -15.531 -29.172 -18.547 1 94.56 176 PRO B O 1
ATOM 3933 N N . ALA B 1 177 ? -15.484 -31.297 -19.016 1 94.94 177 ALA B N 1
ATOM 3934 C CA . ALA B 1 177 ? -16.016 -31.688 -17.703 1 94.94 177 ALA B CA 1
ATOM 3935 C C . ALA B 1 177 ? -14.992 -31.406 -16.609 1 94.94 177 ALA B C 1
ATOM 3937 O O . ALA B 1 177 ? -15.359 -31.281 -15.43 1 94.94 177 ALA B O 1
ATOM 3938 N N . ARG B 1 178 ? -13.742 -31.281 -16.969 1 96.25 178 ARG B N 1
ATOM 3939 C CA . ARG B 1 178 ? -12.68 -31.031 -15.992 1 96.25 178 ARG B CA 1
ATOM 3940 C C . ARG B 1 178 ? -12.547 -29.547 -15.68 1 96.25 178 ARG B C 1
ATOM 3942 O O . ARG B 1 178 ? -12.008 -29.172 -14.633 1 96.25 178 ARG B O 1
ATOM 3949 N N . ARG B 1 179 ? -13.031 -28.719 -16.531 1 97.19 179 ARG B N 1
ATOM 3950 C CA . ARG B 1 179 ? -12.805 -27.266 -16.453 1 97.19 179 ARG B CA 1
ATOM 3951 C C . ARG B 1 179 ? -13.367 -26.703 -15.148 1 97.19 179 ARG B C 1
ATOM 3953 O O . ARG B 1 179 ? -12.672 -25.969 -14.438 1 97.19 179 ARG B O 1
ATOM 3960 N N . PRO B 1 180 ? -14.539 -27.125 -14.734 1 96.88 180 PRO B N 1
ATOM 3961 C CA . PRO B 1 180 ? -15.086 -26.578 -13.484 1 96.88 180 PRO B CA 1
ATOM 3962 C C . PRO B 1 180 ? -14.398 -27.156 -12.25 1 96.88 180 PRO B C 1
ATOM 3964 O O . PRO B 1 180 ? -14.602 -26.656 -11.141 1 96.88 180 PRO B O 1
ATOM 3967 N N . GLU B 1 181 ? -13.531 -28.141 -12.414 1 97.69 181 GLU B N 1
ATOM 3968 C CA . GLU B 1 181 ? -12.883 -28.812 -11.281 1 97.69 181 GLU B CA 1
ATOM 3969 C C . GLU B 1 181 ? -11.578 -28.109 -10.898 1 97.69 181 GLU B C 1
ATOM 3971 O O . GLU B 1 181 ? -11.039 -28.328 -9.82 1 97.69 181 GLU B O 1
ATOM 3976 N N . ILE B 1 182 ? -11.125 -27.297 -11.766 1 98.75 182 ILE B N 1
ATOM 3977 C CA . ILE B 1 182 ? -9.812 -26.703 -11.555 1 98.75 182 ILE B CA 1
ATOM 3978 C C . ILE B 1 182 ? -9.891 -25.672 -10.43 1 98.75 182 ILE B C 1
ATOM 3980 O O . ILE B 1 182 ? -10.703 -24.734 -10.492 1 98.75 182 ILE B O 1
ATOM 3984 N N . ASP B 1 183 ? -8.984 -25.844 -9.438 1 98.81 183 ASP B N 1
ATOM 3985 C CA . ASP B 1 183 ? -8.992 -24.938 -8.289 1 98.81 183 ASP B CA 1
ATOM 3986 C C . ASP B 1 183 ? -7.648 -24.234 -8.133 1 98.81 183 ASP B C 1
ATOM 3988 O O . ASP B 1 183 ? -7.52 -23.297 -7.336 1 98.81 183 ASP B O 1
ATOM 3992 N N . ILE B 1 184 ? -6.637 -24.688 -8.867 1 98.88 184 ILE B N 1
ATOM 3993 C CA . ILE B 1 184 ? -5.34 -24.031 -8.781 1 98.88 184 ILE B CA 1
ATOM 3994 C C . ILE B 1 184 ? -4.66 -24.031 -10.148 1 98.88 184 ILE B C 1
ATOM 3996 O O . ILE B 1 184 ? -4.648 -25.062 -10.836 1 98.88 184 ILE B O 1
ATOM 4000 N N . ILE B 1 185 ? -4.188 -22.891 -10.609 1 98.88 185 ILE B N 1
ATOM 4001 C CA . ILE B 1 185 ? -3.436 -22.719 -11.844 1 98.88 185 ILE B CA 1
ATOM 4002 C C . ILE B 1 185 ? -2.008 -22.281 -11.523 1 98.88 185 ILE B C 1
ATOM 4004 O O . ILE B 1 185 ? -1.799 -21.312 -10.805 1 98.88 185 ILE B O 1
ATOM 4008 N N . MET B 1 186 ? -1.063 -23 -12.039 1 98.75 186 MET B N 1
ATOM 4009 C CA . MET B 1 186 ? 0.345 -22.875 -11.68 1 98.75 186 MET B CA 1
ATOM 4010 C C . MET B 1 186 ? 1.212 -22.719 -12.922 1 98.75 186 MET B C 1
ATOM 4012 O O . MET B 1 186 ? 0.728 -22.875 -14.047 1 98.75 186 MET B O 1
ATOM 4016 N N . THR B 1 187 ? 2.447 -22.328 -12.703 1 98.56 187 THR B N 1
ATOM 4017 C CA . THR B 1 187 ? 3.422 -22.25 -13.789 1 98.56 187 THR B CA 1
ATOM 4018 C C . THR B 1 187 ? 4.719 -22.953 -13.391 1 98.56 187 THR B C 1
ATOM 4020 O O . THR B 1 187 ? 5.102 -22.938 -12.219 1 98.56 187 THR B O 1
ATOM 4023 N N . PRO B 1 188 ? 5.332 -23.531 -14.367 1 97.75 188 PRO B N 1
ATOM 4024 C CA . PRO B 1 188 ? 6.73 -23.922 -14.172 1 97.75 188 PRO B CA 1
ATOM 4025 C C . PRO B 1 188 ? 7.707 -22.797 -14.477 1 97.75 188 PRO B C 1
ATOM 4027 O O . PRO B 1 188 ? 7.285 -21.656 -14.672 1 97.75 188 PRO B O 1
ATOM 4030 N N . ASP B 1 189 ? 8.922 -22.969 -14.328 1 96.81 189 ASP B N 1
ATOM 4031 C CA . ASP B 1 189 ? 10.031 -22.25 -14.938 1 96.81 189 ASP B CA 1
ATOM 4032 C C . ASP B 1 189 ? 11.109 -23.219 -15.438 1 96.81 189 ASP B C 1
ATOM 4034 O O . ASP B 1 189 ? 10.797 -24.234 -16.062 1 96.81 189 ASP B O 1
ATOM 4038 N N . CYS B 1 190 ? 12.406 -22.953 -15.242 1 96.62 190 CYS B N 1
ATOM 4039 C CA . CYS B 1 190 ? 13.398 -23.953 -15.609 1 96.62 190 CYS B CA 1
ATOM 4040 C C . CYS B 1 190 ? 13.328 -25.156 -14.688 1 96.62 190 CYS B C 1
ATOM 4042 O O . CYS B 1 190 ? 13.969 -26.188 -14.938 1 96.62 190 CYS B O 1
ATOM 4044 N N . TRP B 1 191 ? 12.484 -25.078 -13.656 1 95.06 191 TRP B N 1
ATOM 4045 C CA . TRP B 1 191 ? 12.125 -26.156 -12.758 1 95.06 191 TRP B CA 1
ATOM 4046 C C . TRP B 1 191 ? 10.656 -26.531 -12.906 1 95.06 191 TRP B C 1
ATOM 4048 O O . TRP B 1 191 ? 9.883 -25.797 -13.523 1 95.06 191 TRP B O 1
ATOM 4058 N N . PRO B 1 192 ? 10.242 -27.641 -12.289 1 95.25 192 PRO B N 1
ATOM 4059 C CA . PRO B 1 192 ? 8.875 -28.125 -12.492 1 95.25 192 PRO B CA 1
ATOM 4060 C C . PRO B 1 192 ? 7.82 -27.188 -11.883 1 95.25 192 PRO B C 1
ATOM 4062 O O . PRO B 1 192 ? 6.645 -27.266 -12.25 1 95.25 192 PRO B O 1
ATOM 4065 N N . MET B 1 193 ? 8.305 -26.359 -10.992 1 96 193 MET B N 1
ATOM 4066 C CA . MET B 1 193 ? 7.332 -25.547 -10.266 1 96 193 MET B CA 1
ATOM 4067 C C . MET B 1 193 ? 7.922 -24.188 -9.883 1 96 193 MET B C 1
ATOM 4069 O O . MET B 1 193 ? 9.062 -24.109 -9.422 1 96 193 MET B O 1
ATOM 4073 N N . ASN B 1 194 ? 7.195 -23.203 -10.203 1 98.06 194 ASN B N 1
ATOM 4074 C CA . ASN B 1 194 ? 7.449 -21.875 -9.664 1 98.06 194 ASN B CA 1
ATOM 4075 C C . ASN B 1 194 ? 6.215 -21.297 -8.977 1 98.06 194 ASN B C 1
ATOM 4077 O O . ASN B 1 194 ? 5.168 -21.141 -9.609 1 98.06 194 ASN B O 1
ATOM 4081 N N . SER B 1 195 ? 6.293 -20.938 -7.746 1 98.19 195 SER B N 1
ATOM 4082 C CA . SER B 1 195 ? 5.129 -20.516 -6.969 1 98.19 195 SER B CA 1
ATOM 4083 C C . SER B 1 195 ? 4.961 -19 -6.98 1 98.19 195 SER B C 1
ATOM 4085 O O . SER B 1 195 ? 4.16 -18.453 -6.215 1 98.19 195 SER B O 1
ATOM 4087 N N . GLY B 1 196 ? 5.68 -18.297 -7.816 1 98.44 196 GLY B N 1
ATOM 4088 C CA . GLY B 1 196 ? 5.715 -16.844 -7.766 1 98.44 196 GLY B CA 1
ATOM 4089 C C . GLY B 1 196 ? 4.465 -16.203 -8.328 1 98.44 196 GLY B C 1
ATOM 4090 O O . GLY B 1 196 ? 4.246 -15 -8.148 1 98.44 196 GLY B O 1
ATOM 4091 N N . SER B 1 197 ? 3.664 -16.938 -9.062 1 98.75 197 SER B N 1
ATOM 4092 C CA . SER B 1 197 ? 2.387 -16.5 -9.625 1 98.75 197 SER B CA 1
ATOM 4093 C C . SER B 1 197 ? 1.373 -17.641 -9.625 1 98.75 197 SER B C 1
ATOM 4095 O O . SER B 1 197 ? 1.494 -18.594 -10.406 1 98.75 197 SER B O 1
ATOM 4097 N N . LEU B 1 198 ? 0.383 -17.547 -8.742 1 98.81 198 LEU B N 1
ATOM 4098 C CA . LEU B 1 198 ? -0.594 -18.609 -8.539 1 98.81 198 LEU B CA 1
ATOM 4099 C C . LEU B 1 198 ? -2.016 -18.062 -8.633 1 98.81 198 LEU B C 1
ATOM 4101 O O . LEU B 1 198 ? -2.307 -16.984 -8.117 1 98.81 198 LEU B O 1
ATOM 4105 N N . LEU B 1 199 ? -2.838 -18.75 -9.344 1 98.94 199 LEU B N 1
ATOM 4106 C CA . LEU B 1 199 ? -4.281 -18.531 -9.266 1 98.94 199 LEU B CA 1
ATOM 4107 C C . LEU B 1 199 ? -4.953 -19.641 -8.469 1 98.94 199 LEU B C 1
ATOM 4109 O O . LEU B 1 199 ? -4.797 -20.828 -8.789 1 98.94 199 LEU B O 1
ATOM 4113 N N . VAL B 1 200 ? -5.652 -19.281 -7.438 1 98.94 200 VAL B N 1
ATOM 4114 C CA . VAL B 1 200 ? -6.309 -20.234 -6.555 1 98.94 200 VAL B CA 1
ATOM 4115 C C . VAL B 1 200 ? -7.797 -19.906 -6.453 1 98.94 200 VAL B C 1
ATOM 4117 O O . VAL B 1 200 ? -8.172 -18.781 -6.137 1 98.94 200 VAL B O 1
ATOM 4120 N N . ARG B 1 201 ? -8.602 -20.844 -6.742 1 98.88 201 ARG B N 1
ATOM 4121 C CA . ARG B 1 201 ? -10.047 -20.672 -6.656 1 98.88 201 ARG B CA 1
ATOM 4122 C C . ARG B 1 201 ? -10.523 -20.766 -5.215 1 98.88 201 ARG B C 1
ATOM 4124 O O . ARG B 1 201 ? -9.992 -21.547 -4.426 1 98.88 201 ARG B O 1
ATOM 4131 N N . ALA B 1 202 ? -11.531 -19.969 -4.867 1 98.62 202 ALA B N 1
ATOM 4132 C CA . ALA B 1 202 ? -12.047 -19.938 -3.504 1 98.62 202 ALA B CA 1
ATOM 4133 C C . ALA B 1 202 ? -13.062 -21.062 -3.287 1 98.62 202 ALA B C 1
ATOM 4135 O O . ALA B 1 202 ? -14.273 -20.828 -3.338 1 98.62 202 ALA B O 1
ATOM 4136 N N . THR B 1 203 ? -12.578 -22.219 -2.977 1 98.62 203 THR B N 1
ATOM 4137 C CA . THR B 1 203 ? -13.422 -23.391 -2.807 1 98.62 203 THR B CA 1
ATOM 4138 C C . THR B 1 203 ? -13.062 -24.141 -1.524 1 98.62 203 THR B C 1
ATOM 4140 O O . THR B 1 203 ? -12.062 -23.812 -0.873 1 98.62 203 THR B O 1
ATOM 4143 N N . LYS B 1 204 ? -13.844 -25.125 -1.201 1 98.44 204 LYS B N 1
ATOM 4144 C CA . LYS B 1 204 ? -13.547 -25.984 -0.062 1 98.44 204 LYS B CA 1
ATOM 4145 C C . LYS B 1 204 ? -12.258 -26.781 -0.288 1 98.44 204 LYS B C 1
ATOM 4147 O O . LYS B 1 204 ? -11.492 -27 0.647 1 98.44 204 LYS B O 1
ATOM 4152 N N . TRP B 1 205 ? -12.047 -27.219 -1.464 1 98.75 205 TRP B N 1
ATOM 4153 C CA . TRP B 1 205 ? -10.82 -27.922 -1.78 1 98.75 205 TRP B CA 1
ATOM 4154 C C . TRP B 1 205 ? -9.594 -27.062 -1.47 1 98.75 205 TRP B C 1
ATOM 4156 O O . TRP B 1 205 ? -8.609 -27.562 -0.909 1 98.75 205 TRP B O 1
ATOM 4166 N N . SER B 1 206 ? -9.68 -25.797 -1.924 1 98.81 206 SER B N 1
ATOM 4167 C CA . SER B 1 206 ? -8.562 -24.891 -1.707 1 98.81 206 SER B CA 1
ATOM 4168 C C . SER B 1 206 ? -8.266 -24.719 -0.221 1 98.81 206 SER B C 1
ATOM 4170 O O . SER B 1 206 ? -7.109 -24.578 0.179 1 98.81 206 SER B O 1
ATOM 4172 N N . LEU B 1 207 ? -9.289 -24.672 0.585 1 98.38 207 LEU B N 1
ATOM 4173 C CA . LEU B 1 207 ? -9.109 -24.578 2.029 1 98.38 207 LEU B CA 1
ATOM 4174 C C . LEU B 1 207 ? -8.367 -25.812 2.564 1 98.38 207 LEU B C 1
ATOM 4176 O O . LEU B 1 207 ? -7.453 -25.672 3.383 1 98.38 207 LEU B O 1
ATOM 4180 N N . GLU B 1 208 ? -8.789 -26.938 2.107 1 98.38 208 GLU B N 1
ATOM 4181 C CA . GLU B 1 208 ? -8.141 -28.172 2.52 1 98.38 208 GLU B CA 1
ATOM 4182 C C . GLU B 1 208 ? -6.715 -28.25 1.979 1 98.38 208 GLU B C 1
ATOM 4184 O O . GLU B 1 208 ? -5.824 -28.812 2.631 1 98.38 208 GLU B O 1
ATOM 4189 N N . TRP B 1 209 ? -6.535 -27.766 0.798 1 98.69 209 TRP B N 1
ATOM 4190 C CA . TRP B 1 209 ? -5.199 -27.703 0.216 1 98.69 209 TRP B CA 1
ATOM 4191 C C . TRP B 1 209 ? -4.266 -26.875 1.092 1 98.69 209 TRP B C 1
ATOM 4193 O O . TRP B 1 209 ? -3.113 -27.25 1.313 1 98.69 209 TRP B O 1
ATOM 4203 N N . ILE B 1 210 ? -4.738 -25.766 1.59 1 98.56 210 ILE B N 1
ATOM 4204 C CA . ILE B 1 210 ? -3.951 -24.906 2.471 1 98.56 210 ILE B CA 1
ATOM 4205 C C . ILE B 1 210 ? -3.564 -25.672 3.73 1 98.56 210 ILE B C 1
ATOM 4207 O O . ILE B 1 210 ? -2.414 -25.625 4.172 1 98.56 210 ILE B O 1
ATOM 4211 N N . LYS B 1 211 ? -4.484 -26.375 4.262 1 97.75 211 LYS B N 1
ATOM 4212 C CA . LYS B 1 211 ? -4.191 -27.219 5.426 1 97.75 211 LYS B CA 1
ATOM 4213 C C . LYS B 1 211 ? -3.098 -28.234 5.117 1 97.75 211 LYS B C 1
ATOM 4215 O O . LYS B 1 211 ? -2.193 -28.438 5.926 1 97.75 211 LYS B O 1
ATOM 4220 N N . GLU B 1 212 ? -3.252 -28.828 3.988 1 97.94 212 GLU B N 1
ATOM 4221 C CA . GLU B 1 212 ? -2.252 -29.812 3.576 1 97.94 212 GLU B CA 1
ATOM 4222 C C . GLU B 1 212 ? -0.886 -29.156 3.383 1 97.94 212 GLU B C 1
ATOM 4224 O O . GLU B 1 212 ? 0.143 -29.75 3.717 1 97.94 212 GLU B O 1
ATOM 4229 N N . MET B 1 213 ? -0.852 -28 2.844 1 98 213 MET B N 1
ATOM 4230 C CA . MET B 1 213 ? 0.398 -27.266 2.682 1 98 213 MET B CA 1
ATOM 4231 C C . MET B 1 213 ? 1.084 -27.047 4.027 1 98 213 MET B C 1
ATOM 4233 O O . MET B 1 213 ? 2.297 -27.234 4.145 1 98 213 MET B O 1
ATOM 4237 N N . TRP B 1 214 ? 0.331 -26.672 5.016 1 96.75 214 TRP B N 1
ATOM 4238 C CA . TRP B 1 214 ? 0.89 -26.484 6.348 1 96.75 214 TRP B CA 1
ATOM 4239 C C . TRP B 1 214 ? 1.434 -27.797 6.902 1 96.75 214 TRP B C 1
ATOM 4241 O O . TRP B 1 214 ? 2.465 -27.812 7.582 1 96.75 214 TRP B O 1
ATOM 4251 N N . ARG B 1 215 ? 0.728 -28.875 6.629 1 95.56 215 ARG B N 1
ATOM 4252 C CA . ARG B 1 215 ? 1.221 -30.172 7.051 1 95.56 215 ARG B CA 1
ATOM 4253 C C . ARG B 1 215 ? 2.545 -30.516 6.371 1 95.56 215 ARG B C 1
ATOM 4255 O O . ARG B 1 215 ? 3.479 -30.984 7.016 1 95.56 215 ARG B O 1
ATOM 4262 N N . GLN B 1 216 ? 2.643 -30.219 5.082 1 94.81 216 GLN B N 1
ATOM 4263 C CA . GLN B 1 216 ? 3.842 -30.516 4.305 1 94.81 216 GLN B CA 1
ATOM 4264 C C . GLN B 1 216 ? 5.031 -29.703 4.801 1 94.81 216 GLN B C 1
ATOM 4266 O O . GLN B 1 216 ? 6.176 -30.156 4.723 1 94.81 216 GLN B O 1
ATOM 4271 N N . LYS B 1 217 ? 4.73 -28.531 5.309 1 93.56 217 LYS B N 1
ATOM 4272 C CA . LYS B 1 217 ? 5.781 -27.688 5.867 1 93.56 217 LYS B CA 1
ATOM 4273 C C . LYS B 1 217 ? 6.547 -28.422 6.969 1 93.56 217 LYS B C 1
ATOM 4275 O O . LYS B 1 217 ? 7.746 -28.188 7.156 1 93.56 217 LYS B O 1
ATOM 4280 N N . GLU B 1 218 ? 5.922 -29.266 7.691 1 91 218 GLU B N 1
ATOM 4281 C CA . GLU B 1 218 ? 6.496 -29.938 8.852 1 91 218 GLU B CA 1
ATOM 4282 C C . GLU B 1 218 ? 7.242 -31.203 8.445 1 91 218 GLU B C 1
ATOM 4284 O O . GLU B 1 218 ? 7.938 -31.812 9.266 1 91 218 GLU B O 1
ATOM 4289 N N . VAL B 1 219 ? 7.078 -31.609 7.281 1 88.88 219 VAL B N 1
ATOM 4290 C CA . VAL B 1 219 ? 7.77 -32.781 6.781 1 88.88 219 VAL B CA 1
ATOM 4291 C C . VAL B 1 219 ? 9.195 -32.406 6.379 1 88.88 219 VAL B C 1
ATOM 4293 O O . VAL B 1 219 ? 9.406 -31.5 5.586 1 88.88 219 VAL B O 1
ATOM 4296 N N . GLU B 1 220 ? 10.125 -33.031 6.996 1 81.06 220 GLU B N 1
ATOM 4297 C CA . GLU B 1 220 ? 11.531 -32.719 6.762 1 81.06 220 GLU B CA 1
ATOM 4298 C C . GLU B 1 220 ? 11.938 -33.031 5.32 1 81.06 220 GLU B C 1
ATOM 4300 O O . GLU B 1 220 ? 11.445 -34 4.723 1 81.06 220 GLU B O 1
ATOM 4305 N N . GLY B 1 221 ? 12.766 -32.219 4.805 1 76.38 221 GLY B N 1
ATOM 4306 C CA . GLY B 1 221 ? 13.305 -32.469 3.477 1 76.38 221 GLY B CA 1
ATOM 4307 C C . GLY B 1 221 ? 14.391 -33.531 3.457 1 76.38 221 GLY B C 1
ATOM 4308 O O . GLY B 1 221 ? 14.742 -34.062 4.5 1 76.38 221 GLY B O 1
ATOM 4309 N N . THR B 1 222 ? 14.773 -33.906 2.295 1 68.44 222 THR B N 1
ATOM 4310 C CA . THR B 1 222 ? 15.758 -34.969 2.088 1 68.44 222 THR B CA 1
ATOM 4311 C C . THR B 1 222 ? 17.031 -34.688 2.887 1 68.44 222 THR B C 1
ATOM 4313 O O . THR B 1 222 ? 17.609 -35.625 3.457 1 68.44 222 THR B O 1
ATOM 4316 N N . GLU B 1 223 ? 17.469 -33.562 2.945 1 65.94 223 GLU B N 1
ATOM 4317 C CA . GLU B 1 223 ? 18.719 -33.281 3.637 1 65.94 223 GLU B CA 1
ATOM 4318 C C . GLU B 1 223 ? 18.469 -32.594 4.977 1 65.94 223 GLU B C 1
ATOM 4320 O O . GLU B 1 223 ? 19.391 -32.031 5.559 1 65.94 223 GLU B O 1
ATOM 4325 N N . GLY B 1 224 ? 17.328 -32.75 5.422 1 68.88 224 GLY B N 1
ATOM 4326 C CA . GLY B 1 224 ? 17.047 -32.156 6.715 1 68.88 224 GLY B CA 1
ATOM 4327 C C . GLY B 1 224 ? 16.766 -30.672 6.637 1 68.88 224 GLY B C 1
ATOM 4328 O O . GLY B 1 224 ? 16.438 -30.031 7.641 1 68.88 224 GLY B O 1
ATOM 4329 N N . ASN B 1 225 ? 16.922 -30.188 5.469 1 69 225 ASN B N 1
ATOM 4330 C CA . ASN B 1 225 ? 16.688 -28.75 5.34 1 69 225 ASN B CA 1
ATOM 4331 C C . ASN B 1 225 ? 15.188 -28.438 5.305 1 69 225 ASN B C 1
ATOM 4333 O O . ASN B 1 225 ? 14.383 -29.281 4.883 1 69 225 ASN B O 1
ATOM 4337 N N . MET B 1 226 ? 14.898 -27.344 5.934 1 80.81 226 MET B N 1
ATOM 4338 C CA . MET B 1 226 ? 13.508 -26.875 5.887 1 80.81 226 MET B CA 1
ATOM 4339 C C . MET B 1 226 ? 13.078 -26.609 4.449 1 80.81 226 MET B C 1
ATOM 4341 O O . MET B 1 226 ? 13.844 -26.031 3.668 1 80.81 226 MET B O 1
ATOM 4345 N N . ARG B 1 227 ? 11.969 -27.188 4.137 1 89.38 227 ARG B N 1
ATOM 4346 C CA . ARG B 1 227 ? 11.414 -27.016 2.799 1 89.38 227 ARG B CA 1
ATOM 4347 C C . ARG B 1 227 ? 10.742 -25.656 2.66 1 89.38 227 ARG B C 1
ATOM 4349 O O . ARG B 1 227 ? 10.07 -25.188 3.588 1 89.38 227 ARG B O 1
ATOM 4356 N N . SER B 1 228 ? 11.055 -25.078 1.484 1 93.25 228 SER B N 1
ATOM 4357 C CA . SER B 1 228 ? 10.344 -23.844 1.16 1 93.25 228 SER B CA 1
ATOM 4358 C C . SER B 1 228 ? 8.898 -24.125 0.759 1 93.25 228 SER B C 1
ATOM 4360 O O . SER B 1 228 ? 8.531 -25.281 0.518 1 93.25 228 SER B O 1
ATOM 4362 N N . LEU B 1 229 ? 8.062 -23.125 0.782 1 96.44 229 LEU B N 1
ATOM 4363 C CA . LEU B 1 229 ? 6.695 -23.25 0.284 1 96.44 229 LEU B CA 1
ATOM 4364 C C . LEU B 1 229 ? 6.684 -23.859 -1.12 1 96.44 229 LEU B C 1
ATOM 4366 O O . LEU B 1 229 ? 5.887 -24.75 -1.415 1 96.44 229 LEU B O 1
ATOM 4370 N N . GLN B 1 230 ? 7.586 -23.375 -2.012 1 96.25 230 GLN B N 1
ATOM 4371 C CA . GLN B 1 230 ? 7.668 -23.875 -3.381 1 96.25 230 GLN B CA 1
ATOM 4372 C C . GLN B 1 230 ? 8.055 -25.344 -3.412 1 96.25 230 GLN B C 1
ATOM 4374 O O . GLN B 1 230 ? 7.531 -26.109 -4.227 1 96.25 230 GLN B O 1
ATOM 4379 N N . ASP B 1 231 ? 8.992 -25.719 -2.578 1 94.94 231 ASP B N 1
ATOM 4380 C CA . ASP B 1 231 ? 9.367 -27.141 -2.49 1 94.94 231 ASP B CA 1
ATOM 4381 C C . ASP B 1 231 ? 8.164 -28 -2.131 1 94.94 231 ASP B C 1
ATOM 4383 O O . ASP B 1 231 ? 7.961 -29.062 -2.727 1 94.94 231 ASP B O 1
ATOM 4387 N N . CYS B 1 232 ? 7.426 -27.531 -1.157 1 96.5 232 CYS B N 1
ATOM 4388 C CA . CYS B 1 232 ? 6.262 -28.281 -0.707 1 96.5 232 CYS B CA 1
ATOM 4389 C C . CYS B 1 232 ? 5.227 -28.406 -1.818 1 96.5 232 CYS B C 1
ATOM 4391 O O . CYS B 1 232 ? 4.688 -29.484 -2.053 1 96.5 232 CYS B O 1
ATOM 4393 N N . LEU B 1 233 ? 4.988 -27.344 -2.494 1 97.94 233 LEU B N 1
ATOM 4394 C CA . LEU B 1 233 ? 4.027 -27.359 -3.59 1 97.94 233 LEU B CA 1
ATOM 4395 C C . LEU B 1 233 ? 4.508 -28.25 -4.723 1 97.94 233 LEU B C 1
ATOM 4397 O O . LEU B 1 233 ? 3.73 -29.031 -5.273 1 97.94 233 LEU B O 1
ATOM 4401 N N . ARG B 1 234 ? 5.746 -28.125 -5.035 1 96.5 234 ARG B N 1
ATOM 4402 C CA . ARG B 1 234 ? 6.352 -28.984 -6.043 1 96.5 234 ARG B CA 1
ATOM 4403 C C . ARG B 1 234 ? 6.148 -30.453 -5.691 1 96.5 234 ARG B C 1
ATOM 4405 O O . ARG B 1 234 ? 5.691 -31.25 -6.523 1 96.5 234 ARG B O 1
ATOM 4412 N N . ASP B 1 235 ? 6.457 -30.812 -4.496 1 94.94 235 ASP B N 1
ATOM 4413 C CA . ASP B 1 235 ? 6.359 -32.188 -4.062 1 94.94 235 ASP B CA 1
ATOM 4414 C C . ASP B 1 235 ? 4.91 -32.688 -4.055 1 94.94 235 ASP B C 1
ATOM 4416 O O . ASP B 1 235 ? 4.629 -33.844 -4.332 1 94.94 235 ASP B O 1
ATOM 4420 N N . MET B 1 236 ? 4.008 -31.812 -3.709 1 96.81 236 MET B N 1
ATOM 4421 C CA . MET B 1 236 ? 2.588 -32.156 -3.752 1 96.81 236 MET B CA 1
ATOM 4422 C C . MET B 1 236 ? 2.154 -32.5 -5.172 1 96.81 236 MET B C 1
ATOM 4424 O O . MET B 1 236 ? 1.406 -33.469 -5.383 1 96.81 236 MET B O 1
ATO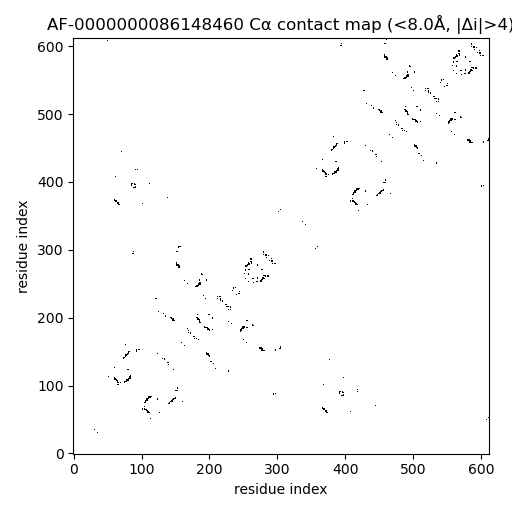M 4428 N N . VAL B 1 237 ? 2.643 -31.719 -6.102 1 97.25 237 VAL B N 1
ATOM 4429 C CA . VAL B 1 237 ? 2.303 -31.938 -7.5 1 97.25 237 VAL B CA 1
ATOM 4430 C C . VAL B 1 237 ? 2.934 -33.25 -7.98 1 97.25 237 VAL B C 1
ATOM 4432 O O . VAL B 1 237 ? 2.258 -34.094 -8.578 1 97.25 237 VAL B O 1
ATOM 4435 N N . LEU B 1 238 ? 4.172 -33.469 -7.637 1 95.44 238 LEU B N 1
ATOM 4436 C CA . LEU B 1 238 ? 4.898 -34.656 -8.078 1 95.44 238 LEU B CA 1
ATOM 4437 C C . LEU B 1 238 ? 4.281 -35.906 -7.504 1 95.44 238 LEU B C 1
ATOM 4439 O O . LEU B 1 238 ? 4.238 -36.938 -8.172 1 95.44 238 LEU B O 1
ATOM 4443 N N . ASN B 1 239 ? 3.777 -35.812 -6.32 1 95.75 239 ASN B N 1
ATOM 4444 C CA . ASN B 1 239 ? 3.252 -37 -5.633 1 95.75 239 ASN B CA 1
ATOM 4445 C C . ASN B 1 239 ? 1.727 -37.031 -5.668 1 95.75 239 ASN B C 1
ATOM 4447 O O . ASN B 1 239 ? 1.106 -37.875 -5.027 1 95.75 239 ASN B O 1
ATOM 4451 N N . ASN B 1 240 ? 1.14 -36.125 -6.344 1 97.5 240 ASN B N 1
ATOM 4452 C CA . ASN B 1 240 ? -0.307 -35.969 -6.465 1 97.5 240 ASN B CA 1
ATOM 4453 C C . ASN B 1 240 ? -0.986 -35.969 -5.098 1 97.5 240 ASN B C 1
ATOM 4455 O O . ASN B 1 240 ? -1.934 -36.75 -4.879 1 97.5 240 ASN B O 1
ATOM 4459 N N . LEU B 1 241 ? -0.334 -35.312 -4.211 1 96.56 241 LEU B N 1
ATOM 4460 C CA . LEU B 1 241 ? -0.967 -35.156 -2.906 1 96.56 241 LEU B CA 1
ATOM 4461 C C . LEU B 1 241 ? -2.232 -34.312 -3.01 1 96.56 241 LEU B C 1
ATOM 4463 O O . LEU B 1 241 ? -2.281 -33.344 -3.777 1 96.56 241 LEU B O 1
ATOM 4467 N N . HIS B 1 242 ? -3.268 -34.719 -2.24 1 97.06 242 HIS B N 1
ATOM 4468 C CA . HIS B 1 242 ? -4.531 -34 -2.145 1 97.06 242 HIS B CA 1
ATOM 4469 C C . HIS B 1 242 ? -5.215 -33.906 -3.504 1 97.06 242 HIS B C 1
ATOM 4471 O O . HIS B 1 242 ? -5.914 -32.938 -3.787 1 97.06 242 HIS B O 1
ATOM 4477 N N . ASN B 1 243 ? -4.977 -34.844 -4.406 1 97.56 243 ASN B N 1
ATOM 4478 C CA . ASN B 1 243 ? -5.578 -34.938 -5.73 1 97.56 243 ASN B CA 1
ATOM 4479 C C . ASN B 1 243 ? -5.312 -33.688 -6.562 1 97.56 243 ASN B C 1
ATOM 4481 O O . ASN B 1 243 ? -6.199 -33.219 -7.281 1 97.56 243 ASN B O 1
ATOM 4485 N N . ILE B 1 244 ? -4.117 -33.094 -6.414 1 97.81 244 ILE B N 1
ATOM 4486 C CA . ILE B 1 244 ? -3.795 -31.828 -7.07 1 97.81 244 ILE B CA 1
ATOM 4487 C C . ILE B 1 244 ? -3.682 -32.062 -8.578 1 97.81 244 ILE B C 1
ATOM 4489 O O . ILE B 1 244 ? -3.838 -31.109 -9.359 1 97.81 244 ILE B O 1
ATOM 4493 N N . ALA B 1 245 ? -3.449 -33.25 -9.055 1 96.06 245 ALA B N 1
ATOM 4494 C CA . ALA B 1 245 ? -3.402 -33.531 -10.484 1 96.06 245 ALA B CA 1
ATOM 4495 C C . ALA B 1 245 ? -4.754 -33.281 -11.141 1 96.06 245 ALA B C 1
ATOM 4497 O O . ALA B 1 245 ? -4.82 -32.812 -12.289 1 96.06 245 ALA B O 1
ATOM 4498 N N . GLN B 1 246 ? -5.785 -33.562 -10.445 1 96.56 246 GLN B N 1
ATOM 4499 C CA . GLN B 1 246 ? -7.137 -33.375 -10.961 1 96.56 246 GLN B CA 1
ATOM 4500 C C . GLN B 1 246 ? -7.598 -31.938 -10.758 1 96.56 246 GLN B C 1
ATOM 4502 O O . GLN B 1 246 ? -8.305 -31.391 -11.602 1 96.56 246 GLN B O 1
ATOM 4507 N N . LYS B 1 247 ? -7.219 -31.344 -9.703 1 98.38 247 LYS B N 1
ATOM 4508 C CA . LYS B 1 247 ? -7.762 -30.062 -9.281 1 98.38 247 LYS B CA 1
ATOM 4509 C C . LYS B 1 247 ? -6.887 -28.906 -9.758 1 98.38 247 LYS B C 1
ATOM 4511 O O . LYS B 1 247 ? -7.297 -27.75 -9.703 1 98.38 247 LYS B O 1
ATOM 4516 N N . GLY B 1 248 ? -5.715 -29.234 -10.258 1 98.25 248 GLY B N 1
ATOM 4517 C CA . GLY B 1 248 ? -4.789 -28.219 -10.695 1 98.25 248 GLY B CA 1
ATOM 4518 C C . GLY B 1 248 ? -4.406 -28.344 -12.156 1 98.25 248 GLY B C 1
ATOM 4519 O O . GLY B 1 248 ? -4.699 -29.359 -12.797 1 98.25 248 GLY B O 1
ATOM 4520 N N . MET B 1 249 ? -3.84 -27.297 -12.68 1 97.94 249 MET B N 1
ATOM 4521 C CA . MET B 1 249 ? -3.273 -27.312 -14.031 1 97.94 249 MET B CA 1
ATOM 4522 C C . MET B 1 249 ? -2.086 -26.359 -14.125 1 97.94 249 MET B C 1
ATOM 4524 O O . MET B 1 249 ? -1.943 -25.453 -13.312 1 97.94 249 MET B O 1
ATOM 4528 N N . PHE B 1 250 ? -1.257 -26.641 -15.094 1 98.06 250 PHE B N 1
ATOM 4529 C CA . PHE B 1 250 ? -0.155 -25.75 -15.453 1 98.06 250 PHE B CA 1
ATOM 4530 C C . PHE B 1 250 ? -0.472 -24.984 -16.734 1 98.06 250 PHE B C 1
ATOM 4532 O O . PHE B 1 250 ? -1.062 -25.531 -17.672 1 98.06 250 PHE B O 1
ATOM 4539 N N . VAL B 1 251 ? -0.174 -23.719 -16.734 1 98.44 251 VAL B N 1
ATOM 4540 C CA . VAL B 1 251 ? -0.114 -22.938 -17.969 1 98.44 251 VAL B CA 1
ATOM 4541 C C . VAL B 1 251 ? 1.338 -22.594 -18.297 1 98.44 251 VAL B C 1
ATOM 4543 O O . VAL B 1 251 ? 2.227 -22.781 -17.453 1 98.44 251 VAL B O 1
ATOM 4546 N N . LYS B 1 252 ? 1.559 -22.172 -19.531 1 98 252 LYS B N 1
ATOM 4547 C CA . LYS B 1 252 ? 2.91 -21.75 -19.891 1 98 252 LYS B CA 1
ATOM 4548 C C . LYS B 1 252 ? 3.406 -20.625 -19 1 98 252 LYS B C 1
ATOM 4550 O O . LYS B 1 252 ? 2.639 -19.719 -18.656 1 98 252 LYS B O 1
ATOM 4555 N N . GLN B 1 253 ? 4.668 -20.703 -18.703 1 98.69 253 GLN B N 1
ATOM 4556 C CA . GLN B 1 253 ? 5.285 -19.734 -17.797 1 98.69 253 GLN B CA 1
ATOM 4557 C C . GLN B 1 253 ? 4.98 -18.312 -18.203 1 98.69 253 GLN B C 1
ATOM 4559 O O . GLN B 1 253 ? 4.621 -17.469 -17.375 1 98.69 253 GLN B O 1
ATOM 4564 N N . TYR B 1 254 ? 5.086 -18.016 -19.484 1 98.12 254 TYR B N 1
ATOM 4565 C CA . TYR B 1 254 ? 5.035 -16.641 -19.969 1 98.12 254 TYR B CA 1
ATOM 4566 C C . TYR B 1 254 ? 3.627 -16.078 -19.844 1 98.12 254 TYR B C 1
ATOM 4568 O O . TYR B 1 254 ? 3.43 -14.867 -19.953 1 98.12 254 TYR B O 1
ATOM 4576 N N . LYS B 1 255 ? 2.646 -16.891 -19.625 1 98.19 255 LYS B N 1
ATOM 4577 C CA . LYS B 1 255 ? 1.259 -16.438 -19.594 1 98.19 255 LYS B CA 1
ATOM 4578 C C . LYS B 1 255 ? 0.98 -15.617 -18.344 1 98.19 255 LYS B C 1
ATOM 4580 O O . LYS B 1 255 ? 0.153 -14.703 -18.359 1 98.19 255 LYS B O 1
ATOM 4585 N N . MET B 1 256 ? 1.646 -15.953 -17.234 1 98.62 256 MET B N 1
ATOM 4586 C CA . MET B 1 256 ? 1.363 -15.195 -16.016 1 98.62 256 MET B CA 1
ATOM 4587 C C . MET B 1 256 ? 2.574 -15.188 -15.086 1 98.62 256 MET B C 1
ATOM 4589 O O . MET B 1 256 ? 2.438 -14.977 -13.883 1 98.62 256 MET B O 1
ATOM 4593 N N . ASN B 1 257 ? 3.805 -15.5 -15.594 1 98.81 257 ASN B N 1
ATOM 4594 C CA . ASN B 1 257 ? 5.039 -15.555 -14.812 1 98.81 257 ASN B CA 1
ATOM 4595 C C . ASN B 1 257 ? 6.27 -15.43 -15.703 1 98.81 257 ASN B C 1
ATOM 4597 O O . ASN B 1 257 ? 7.242 -16.172 -15.531 1 98.81 257 ASN B O 1
ATOM 4601 N N . ALA B 1 258 ? 6.266 -14.547 -16.594 1 98.81 258 ALA B N 1
ATOM 4602 C CA . ALA B 1 258 ? 7.352 -14.414 -17.562 1 98.81 258 ALA B CA 1
ATOM 4603 C C . ALA B 1 258 ? 8.602 -13.844 -16.906 1 98.81 258 ALA B C 1
ATOM 4605 O O . ALA B 1 258 ? 8.523 -12.953 -16.062 1 98.81 258 ALA B O 1
ATOM 4606 N N . PHE B 1 259 ? 9.75 -14.406 -17.328 1 98.88 259 PHE B N 1
ATOM 4607 C CA . PHE B 1 259 ? 11.039 -13.906 -16.875 1 98.88 259 PHE B CA 1
ATOM 4608 C C . PHE B 1 259 ? 11.742 -13.125 -17.969 1 98.88 259 PHE B C 1
ATOM 4610 O O . PHE B 1 259 ? 11.547 -13.398 -19.156 1 98.88 259 PHE B O 1
ATOM 4617 N N . PRO B 1 260 ? 12.547 -12.148 -17.578 1 98.69 260 PRO B N 1
ATOM 4618 C CA . PRO B 1 260 ? 13.312 -11.406 -18.578 1 98.69 260 PRO B CA 1
ATOM 4619 C C . PRO B 1 260 ? 14.492 -12.203 -19.125 1 98.69 260 PRO B C 1
ATOM 4621 O O . PRO B 1 260 ? 14.875 -13.219 -18.547 1 98.69 260 PRO B O 1
ATOM 4624 N N . PRO B 1 261 ? 15.078 -11.734 -20.219 1 98.25 261 PRO B N 1
ATOM 4625 C CA . PRO B 1 261 ? 16.219 -12.43 -20.812 1 98.25 261 PRO B CA 1
ATOM 4626 C C . PRO B 1 261 ? 17.422 -12.508 -19.875 1 98.25 261 PRO B C 1
ATOM 4628 O O . PRO B 1 261 ? 18.281 -13.383 -20.031 1 98.25 261 PRO B O 1
ATOM 4631 N N . GLU B 1 262 ? 17.484 -11.617 -18.938 1 98.31 262 GLU B N 1
ATOM 4632 C CA . GLU B 1 262 ? 18.609 -11.586 -17.984 1 98.31 262 GLU B CA 1
ATOM 4633 C C . GLU B 1 262 ? 18.531 -12.75 -17.016 1 98.31 262 GLU B C 1
ATOM 4635 O O . GLU B 1 262 ? 19.516 -13.102 -16.375 1 98.31 262 GLU B O 1
ATOM 4640 N N . ILE B 1 263 ? 17.344 -13.336 -16.812 1 98.31 263 ILE B N 1
ATOM 4641 C CA . ILE B 1 263 ? 17.141 -14.461 -15.914 1 98.31 263 ILE B CA 1
ATOM 4642 C C . ILE B 1 263 ? 16.906 -15.742 -16.719 1 98.31 263 ILE B C 1
ATOM 4644 O O . ILE B 1 263 ? 15.789 -16.016 -17.141 1 98.31 263 ILE B O 1
ATOM 4648 N N . HIS B 1 264 ? 17.953 -16.578 -16.781 1 96.06 264 HIS B N 1
ATOM 4649 C CA . HIS B 1 264 ? 17.953 -17.734 -17.672 1 96.06 264 HIS B CA 1
ATOM 4650 C C . HIS B 1 264 ? 17.359 -18.953 -17 1 96.06 264 HIS B C 1
ATOM 4652 O O . HIS B 1 264 ? 18 -20.016 -16.938 1 96.06 264 HIS B O 1
ATOM 4658 N N . CYS B 1 265 ? 16.234 -18.922 -16.516 1 96.81 265 CYS B N 1
ATOM 4659 C CA . CYS B 1 265 ? 15.469 -20 -15.922 1 96.81 265 CYS B CA 1
ATOM 4660 C C . CYS B 1 265 ? 14.031 -19.984 -16.422 1 96.81 265 CYS B C 1
ATOM 4662 O O . CYS B 1 265 ? 13.102 -19.719 -15.664 1 96.81 265 CYS B O 1
ATOM 4664 N N . VAL B 1 266 ? 13.938 -20.234 -17.766 1 97.38 266 VAL B N 1
ATOM 4665 C CA . VAL B 1 266 ? 12.617 -20.109 -18.375 1 97.38 266 VAL B CA 1
ATOM 4666 C C . VAL B 1 266 ? 12.195 -21.469 -18.953 1 97.38 266 VAL B C 1
ATOM 4668 O O . VAL B 1 266 ? 13.039 -22.328 -19.234 1 97.38 266 VAL B O 1
ATOM 4671 N N . GLU B 1 267 ? 10.883 -21.562 -19.031 1 97 267 GLU B N 1
ATOM 4672 C CA . GLU B 1 267 ? 10.289 -22.703 -19.734 1 97 267 GLU B CA 1
ATOM 4673 C C . GLU B 1 267 ? 10.375 -22.516 -21.25 1 97 267 GLU B C 1
ATOM 4675 O O . GLU B 1 267 ? 10.062 -21.453 -21.766 1 97 267 GLU B O 1
ATOM 4680 N N . ASP B 1 268 ? 10.859 -23.594 -22.047 1 96 268 ASP B N 1
ATOM 4681 C CA . ASP B 1 268 ? 10.867 -23.672 -23.5 1 96 268 ASP B CA 1
ATOM 4682 C C . ASP B 1 268 ? 11.648 -22.5 -24.109 1 96 268 ASP B C 1
ATOM 4684 O O . ASP B 1 268 ? 11.258 -21.969 -25.156 1 96 268 ASP B O 1
ATOM 4688 N N . ASP B 1 269 ? 12.586 -21.969 -23.391 1 95.81 269 ASP B N 1
ATOM 4689 C CA . ASP B 1 269 ? 13.438 -20.891 -23.844 1 95.81 269 ASP B CA 1
ATOM 4690 C C . ASP B 1 269 ? 12.617 -19.656 -24.25 1 95.81 269 ASP B C 1
ATOM 4692 O O . ASP B 1 269 ? 12.953 -18.969 -25.203 1 95.81 269 ASP B O 1
ATOM 4696 N N . ARG B 1 270 ? 11.484 -19.516 -23.594 1 98.06 270 ARG B N 1
ATOM 4697 C CA . ARG B 1 270 ? 10.617 -18.375 -23.906 1 98.06 270 ARG B CA 1
ATOM 4698 C C . ARG B 1 270 ? 10.688 -17.312 -22.828 1 98.06 270 ARG B C 1
ATOM 4700 O O . ARG B 1 270 ? 10.016 -17.406 -21.797 1 98.06 270 ARG B O 1
ATOM 4707 N N . PHE B 1 271 ? 11.375 -16.266 -23.172 1 98.56 271 PHE B N 1
ATOM 4708 C CA . PHE B 1 271 ? 11.516 -15.125 -22.281 1 98.56 271 PHE B CA 1
ATOM 4709 C C . PHE B 1 271 ? 10.344 -14.164 -22.453 1 98.56 271 PHE B C 1
ATOM 4711 O O . PHE B 1 271 ? 9.547 -14.297 -23.391 1 98.56 271 PHE B O 1
ATOM 4718 N N . TRP B 1 272 ? 10.234 -13.227 -21.516 1 98.69 272 TRP B N 1
ATOM 4719 C CA . TRP B 1 272 ? 9.258 -12.148 -21.609 1 98.69 272 TRP B CA 1
ATOM 4720 C C . TRP B 1 272 ? 9.406 -11.391 -22.922 1 98.69 272 TRP B C 1
ATOM 4722 O O . TRP B 1 272 ? 10.523 -11.125 -23.375 1 98.69 272 TRP B O 1
ATOM 4732 N N . GLN B 1 273 ? 8.328 -11.016 -23.516 1 98 273 GLN B N 1
ATOM 4733 C CA . GLN B 1 273 ? 8.25 -10.172 -24.703 1 98 273 GLN B CA 1
ATOM 4734 C C . GLN B 1 273 ? 7.172 -9.102 -24.547 1 98 273 GLN B C 1
ATOM 4736 O O . GLN B 1 273 ? 6.219 -9.281 -23.781 1 98 273 GLN B O 1
ATOM 4741 N N . PRO B 1 274 ? 7.367 -8.008 -25.312 1 96.69 274 PRO B N 1
ATOM 4742 C CA . PRO B 1 274 ? 6.289 -7.016 -25.281 1 96.69 274 PRO B CA 1
ATOM 4743 C C . PRO B 1 274 ? 4.922 -7.621 -25.578 1 96.69 274 PRO B C 1
ATOM 4745 O O . PRO B 1 274 ? 4.777 -8.398 -26.516 1 96.69 274 PRO B O 1
ATOM 4748 N N . GLY B 1 275 ? 3.996 -7.324 -24.703 1 96.62 275 GLY B N 1
ATOM 4749 C CA . GLY B 1 275 ? 2.654 -7.863 -24.875 1 96.62 275 GLY B CA 1
ATOM 4750 C C . GLY B 1 275 ? 2.305 -8.914 -23.828 1 96.62 275 GLY B C 1
ATOM 4751 O O . GLY B 1 275 ? 1.128 -9.211 -23.609 1 96.62 275 GLY B O 1
ATOM 4752 N N . ASP B 1 276 ? 3.328 -9.5 -23.266 1 98.44 276 ASP B N 1
ATOM 4753 C CA . ASP B 1 276 ? 3.072 -10.461 -22.203 1 98.44 276 ASP B CA 1
ATOM 4754 C C . ASP B 1 276 ? 2.434 -9.781 -20.984 1 98.44 276 ASP B C 1
ATOM 4756 O O . ASP B 1 276 ? 2.631 -8.586 -20.766 1 98.44 276 ASP B O 1
ATOM 4760 N N . PHE B 1 277 ? 1.73 -10.516 -20.234 1 98.69 277 PHE B N 1
ATOM 4761 C CA . PHE B 1 277 ? 0.901 -10.016 -19.141 1 98.69 277 PHE B CA 1
ATOM 4762 C C . PHE B 1 277 ? 1.76 -9.367 -18.062 1 98.69 277 PHE B C 1
ATOM 4764 O O . PHE B 1 277 ? 1.438 -8.281 -17.578 1 98.69 277 PHE B O 1
ATOM 4771 N N . MET B 1 278 ? 2.844 -10.031 -17.672 1 98.75 278 MET B N 1
ATOM 4772 C CA . MET B 1 278 ? 3.668 -9.57 -16.562 1 98.75 278 MET B CA 1
ATOM 4773 C C . MET B 1 278 ? 5.105 -10.07 -16.703 1 98.75 278 MET B C 1
ATOM 4775 O O . MET B 1 278 ? 5.383 -10.938 -17.531 1 98.75 278 MET B O 1
ATOM 4779 N N . ILE B 1 279 ? 5.91 -9.453 -15.922 1 98.88 279 ILE B N 1
ATOM 4780 C CA . ILE B 1 279 ? 7.316 -9.844 -15.875 1 98.88 279 ILE B CA 1
ATOM 4781 C C . ILE B 1 279 ? 7.754 -10.031 -14.43 1 98.88 279 ILE B C 1
ATOM 4783 O O . ILE B 1 279 ? 7.363 -9.266 -13.547 1 98.88 279 ILE B O 1
ATOM 4787 N N . HIS B 1 280 ? 8.43 -11.062 -14.156 1 98.88 280 HIS B N 1
ATOM 4788 C CA . HIS B 1 280 ? 8.82 -11.5 -12.828 1 98.88 280 HIS B CA 1
ATOM 4789 C C . HIS B 1 280 ? 10.336 -11.625 -12.703 1 98.88 280 HIS B C 1
ATOM 4791 O O . HIS B 1 280 ? 10.977 -12.273 -13.531 1 98.88 280 HIS B O 1
ATOM 4797 N N . MET B 1 281 ? 10.914 -10.992 -11.711 1 98.81 281 MET B N 1
ATOM 4798 C CA . MET B 1 281 ? 12.367 -10.953 -11.523 1 98.81 281 MET B CA 1
ATOM 4799 C C . MET B 1 281 ? 12.82 -12.047 -10.562 1 98.81 281 MET B C 1
ATOM 4801 O O . MET B 1 281 ? 13.703 -11.828 -9.734 1 98.81 281 MET B O 1
ATOM 4805 N N . ALA B 1 282 ? 12.18 -13.156 -10.648 1 97.88 282 ALA B N 1
ATOM 4806 C CA . ALA B 1 282 ? 12.508 -14.266 -9.766 1 97.88 282 ALA B CA 1
ATOM 4807 C C . ALA B 1 282 ? 13.977 -14.656 -9.891 1 97.88 282 ALA B C 1
ATOM 4809 O O . ALA B 1 282 ? 14.461 -14.906 -11 1 97.88 282 ALA B O 1
ATOM 4810 N N . GLY B 1 283 ? 14.695 -14.641 -8.797 1 96.12 283 GLY B N 1
ATOM 4811 C CA . GLY B 1 283 ? 16.078 -15.117 -8.773 1 96.12 283 GLY B CA 1
ATOM 4812 C C . GLY B 1 283 ? 17.047 -14.156 -9.438 1 96.12 283 GLY B C 1
ATOM 4813 O O . GLY B 1 283 ? 18.156 -14.547 -9.805 1 96.12 283 GLY B O 1
ATOM 4814 N N . ALA B 1 284 ? 16.672 -12.93 -9.633 1 97.75 284 ALA B N 1
ATOM 4815 C CA . ALA B 1 284 ? 17.547 -11.945 -10.273 1 97.75 284 ALA B CA 1
ATOM 4816 C C . ALA B 1 284 ? 18.922 -11.93 -9.633 1 97.75 284 ALA B C 1
ATOM 4818 O O . ALA B 1 284 ? 19.938 -11.766 -10.32 1 97.75 284 ALA B O 1
ATOM 4819 N N . TRP B 1 285 ? 19.031 -12.109 -8.391 1 94.94 285 TRP B N 1
ATOM 4820 C CA . TRP B 1 285 ? 20.281 -12.055 -7.633 1 94.94 285 TRP B CA 1
ATOM 4821 C C . TRP B 1 285 ? 21.266 -13.102 -8.141 1 94.94 285 TRP B C 1
ATOM 4823 O O . TRP B 1 285 ? 22.484 -12.914 -8.047 1 94.94 285 TRP B O 1
ATOM 4833 N N . ALA B 1 286 ? 20.812 -14.195 -8.695 1 95.5 286 ALA B N 1
ATOM 4834 C CA . ALA B 1 286 ? 21.656 -15.297 -9.148 1 95.5 286 ALA B CA 1
ATOM 4835 C C . ALA B 1 286 ? 22.125 -15.07 -10.586 1 95.5 286 ALA B C 1
ATOM 4837 O O . ALA B 1 286 ? 23.078 -15.703 -11.047 1 95.5 286 ALA B O 1
ATOM 4838 N N . HIS B 1 287 ? 21.5 -14.148 -11.266 1 95.94 287 HIS B N 1
ATOM 4839 C CA . HIS B 1 287 ? 21.734 -14.055 -12.703 1 95.94 287 HIS B CA 1
ATOM 4840 C C . HIS B 1 287 ? 22.344 -12.711 -13.086 1 95.94 287 HIS B C 1
ATOM 4842 O O . HIS B 1 287 ? 22.969 -12.586 -14.141 1 95.94 287 HIS B O 1
ATOM 4848 N N . VAL B 1 288 ? 22.016 -11.742 -12.312 1 95.88 288 VAL B N 1
ATOM 4849 C CA . VAL B 1 288 ? 22.484 -10.383 -12.562 1 95.88 288 VAL B CA 1
ATOM 4850 C C . VAL B 1 288 ? 23.422 -9.945 -11.438 1 95.88 288 VAL B C 1
ATOM 4852 O O . VAL B 1 288 ? 22.984 -9.781 -10.289 1 95.88 288 VAL B O 1
ATOM 4855 N N . HIS B 1 289 ? 24.656 -9.719 -11.789 1 95.12 289 HIS B N 1
ATOM 4856 C CA . HIS B 1 289 ? 25.656 -9.414 -10.773 1 95.12 289 HIS B CA 1
ATOM 4857 C C . HIS B 1 289 ? 25.844 -7.906 -10.633 1 95.12 289 HIS B C 1
ATOM 4859 O O . HIS B 1 289 ? 26.844 -7.352 -11.117 1 95.12 289 HIS B O 1
ATOM 4865 N N . GLU B 1 290 ? 24.891 -7.309 -10.07 1 93.69 290 GLU B N 1
ATOM 4866 C CA . GLU B 1 290 ? 24.828 -5.895 -9.719 1 93.69 290 GLU B CA 1
ATOM 4867 C C . GLU B 1 290 ? 24.344 -5.707 -8.281 1 93.69 290 GLU B C 1
ATOM 4869 O O . GLU B 1 290 ? 23.891 -6.66 -7.645 1 93.69 290 GLU B O 1
ATOM 4874 N N . GLU B 1 291 ? 24.562 -4.609 -7.699 1 93.44 291 GLU B N 1
ATOM 4875 C CA . GLU B 1 291 ? 24.203 -4.32 -6.312 1 93.44 291 GLU B CA 1
ATOM 4876 C C . GLU B 1 291 ? 22.719 -4.516 -6.066 1 93.44 291 GLU B C 1
ATOM 4878 O O . GLU B 1 291 ? 22.312 -5.074 -5.047 1 93.44 291 GLU B O 1
ATOM 4883 N N . ASP B 1 292 ? 21.844 -4.102 -6.93 1 96.44 292 ASP B N 1
ATOM 4884 C CA . ASP B 1 292 ? 20.391 -4.188 -6.844 1 96.44 292 ASP B CA 1
ATOM 4885 C C . ASP B 1 292 ? 19.797 -4.77 -8.133 1 96.44 292 ASP B C 1
ATOM 4887 O O . ASP B 1 292 ? 19.109 -4.066 -8.875 1 96.44 292 ASP B O 1
ATOM 4891 N N . PRO B 1 293 ? 20.062 -6.07 -8.266 1 98.19 293 PRO B N 1
ATOM 4892 C CA . PRO B 1 293 ? 19.656 -6.676 -9.539 1 98.19 293 PRO B CA 1
ATOM 4893 C C . PRO B 1 293 ? 18.156 -6.586 -9.797 1 98.19 293 PRO B C 1
ATOM 4895 O O . PRO B 1 293 ? 17.734 -6.316 -10.922 1 98.19 293 PRO B O 1
ATOM 4898 N N . THR B 1 294 ? 17.297 -6.797 -8.797 1 98.44 294 THR B N 1
ATOM 4899 C CA . THR B 1 294 ? 15.852 -6.746 -8.961 1 98.44 294 THR B CA 1
ATOM 4900 C C . THR B 1 294 ? 15.398 -5.336 -9.32 1 98.44 294 THR B C 1
ATOM 4902 O O . THR B 1 294 ? 14.656 -5.145 -10.289 1 98.44 294 THR B O 1
ATOM 4905 N N . GLY B 1 295 ? 15.867 -4.355 -8.516 1 98 295 GLY B N 1
ATOM 4906 C CA . GLY B 1 295 ? 15.508 -2.977 -8.805 1 98 295 GLY B CA 1
ATOM 4907 C C . GLY B 1 295 ? 15.961 -2.523 -10.188 1 98 295 GLY B C 1
ATOM 4908 O O . GLY B 1 295 ? 15.211 -1.848 -10.898 1 98 295 GLY B O 1
ATOM 4909 N N . LEU B 1 296 ? 17.188 -2.912 -10.508 1 97.88 296 LEU B N 1
ATOM 4910 C CA . LEU B 1 296 ? 17.734 -2.574 -11.812 1 97.88 296 LEU B CA 1
ATOM 4911 C C . LEU B 1 296 ? 16.859 -3.115 -12.93 1 97.88 296 LEU B C 1
ATOM 4913 O O . LEU B 1 296 ? 16.5 -2.383 -13.859 1 97.88 296 LEU B O 1
ATOM 4917 N N . LEU B 1 297 ? 16.453 -4.352 -12.852 1 98.62 297 LEU B N 1
ATOM 4918 C CA . LEU B 1 297 ? 15.664 -4.977 -13.914 1 98.62 297 LEU B CA 1
ATOM 4919 C C . LEU B 1 297 ? 14.25 -4.414 -13.945 1 98.62 297 LEU B C 1
ATOM 4921 O O . LEU B 1 297 ? 13.703 -4.172 -15.023 1 98.62 297 LEU B O 1
ATOM 4925 N N . LEU B 1 298 ? 13.617 -4.254 -12.797 1 98.5 298 LEU B N 1
ATOM 4926 C CA . LEU B 1 298 ? 12.266 -3.689 -12.758 1 98.5 298 LEU B CA 1
ATOM 4927 C C . LEU B 1 298 ? 12.234 -2.316 -13.422 1 98.5 298 LEU B C 1
ATOM 4929 O O . LEU B 1 298 ? 11.328 -2.018 -14.195 1 98.5 298 LEU B O 1
ATOM 4933 N N . ARG B 1 299 ? 13.211 -1.512 -13.156 1 96.94 299 ARG B N 1
ATOM 4934 C CA . ARG B 1 299 ? 13.25 -0.171 -13.734 1 96.94 299 ARG B CA 1
ATOM 4935 C C . ARG B 1 299 ? 13.539 -0.224 -15.234 1 96.94 299 ARG B C 1
ATOM 4937 O O . ARG B 1 299 ? 13.086 0.641 -15.984 1 96.94 299 ARG B O 1
ATOM 4944 N N . LYS B 1 300 ? 14.281 -1.194 -15.656 1 97.19 300 LYS B N 1
ATOM 4945 C CA . LYS B 1 300 ? 14.539 -1.397 -17.078 1 97.19 300 LYS B CA 1
ATOM 4946 C C . LYS B 1 300 ? 13.258 -1.725 -17.828 1 97.19 300 LYS B C 1
ATOM 4948 O O . LYS B 1 300 ? 13.039 -1.23 -18.938 1 97.19 300 LYS B O 1
ATOM 4953 N N . TYR B 1 301 ? 12.359 -2.494 -17.219 1 97.88 301 TYR B N 1
ATOM 4954 C CA . TYR B 1 301 ? 11.234 -3.047 -17.969 1 97.88 301 TYR B CA 1
ATOM 4955 C C . TYR B 1 301 ? 9.953 -2.287 -17.656 1 97.88 301 TYR B C 1
ATOM 4957 O O . TYR B 1 301 ? 8.969 -2.383 -18.391 1 97.88 301 TYR B O 1
ATOM 4965 N N . ALA B 1 302 ? 9.93 -1.538 -16.547 1 96.44 302 ALA B N 1
ATOM 4966 C CA . ALA B 1 302 ? 8.734 -0.812 -16.125 1 96.44 302 ALA B CA 1
ATOM 4967 C C . ALA B 1 302 ? 8.25 0.13 -17.234 1 96.44 302 ALA B C 1
ATOM 4969 O O . ALA B 1 302 ? 7.051 0.236 -17.484 1 96.44 302 ALA B O 1
ATOM 4970 N N . PRO B 1 303 ? 9.156 0.862 -18 1 93.75 303 PRO B N 1
ATOM 4971 C CA . PRO B 1 303 ? 8.695 1.778 -19.047 1 93.75 303 PRO B CA 1
ATOM 4972 C C . PRO B 1 303 ? 8.031 1.055 -20.219 1 93.75 303 PRO B C 1
ATOM 4974 O O . PRO B 1 303 ? 7.395 1.691 -21.062 1 93.75 303 PRO B O 1
ATOM 4977 N N . LEU B 1 304 ? 8.18 -0.259 -20.25 1 93.19 304 LEU B N 1
ATOM 4978 C CA . LEU B 1 304 ? 7.625 -1.027 -21.359 1 93.19 304 LEU B CA 1
ATOM 4979 C C . LEU B 1 304 ? 6.211 -1.501 -21.031 1 93.19 304 LEU B C 1
ATOM 4981 O O . LEU B 1 304 ? 5.547 -2.109 -21.875 1 93.19 304 LEU B O 1
ATOM 4985 N N . ALA B 1 305 ? 5.785 -1.206 -19.812 1 90.69 305 ALA B N 1
ATOM 4986 C CA . ALA B 1 305 ? 4.438 -1.593 -19.406 1 90.69 305 ALA B CA 1
ATOM 4987 C C . ALA B 1 305 ? 3.387 -0.777 -20.156 1 90.69 305 ALA B C 1
ATOM 4989 O O . ALA B 1 305 ? 3.57 0.421 -20.391 1 90.69 305 ALA B O 1
ATOM 4990 N N . VAL B 1 306 ? 2.312 -1.425 -20.578 1 85.19 306 VAL B N 1
ATOM 4991 C CA . VAL B 1 306 ? 1.245 -0.783 -21.344 1 85.19 306 VAL B CA 1
ATOM 4992 C C . VAL B 1 306 ? -0.088 -0.971 -20.609 1 85.19 306 VAL B C 1
ATOM 4994 O O . VAL B 1 306 ? -0.283 -1.961 -19.906 1 85.19 306 VAL B O 1
#

=== Feature glossary ===
A reading guide for the features in this record.

Start from the sequence.

  · Sequence gives the chain of amino acids in standard one-letter code (A=alanine, C=cysteine, …, Y=tyrosine), read N→C. It is the only feature that is directly encoded by the gene; all structural features are derived from the folded form of this sequence.

Fold it, and you get atomic coordinates and the backbone conformation that goes with them.

  · Structure coordinates are given as an mmCIF _atom_site loop: one row per atom with element, residue name, chain id, sequence number, and x/y/z position in Å. Only the four main-chain atoms per residue are included here; side chains are omitted to keep the record compact.

  · Backbone dihedral angles. Every residue except chain termini has a φ (preceding-C → N → Cα → C) and a ψ (N → Cα → C → next-N). They are reported in degrees following the IUPAC sign convention. Secondary structure is essentially a statement about which (φ, ψ) basin each residue occupies.

  · Eight-state secondary structure (DSSP): H is the canonical α-helix, G the tighter 3₁₀-helix, I the wider π-helix; E/B are β-structure, T and S are turns and bends, and '-' is everything else. DSSP derives these from the pattern of main-chain N–H···O=C hydrogen bonds, not from the sequence.

  · SS3 is a coarse helix/strand/coil call (letters a/b/c) made by the P-SEA algorithm from inter-Cα distances and dihedrals. It is less detailed than DSSP but needs only Cα positions.

Summarize the fold with a handful of shape descriptors and a per-residue structural alphabet.

  · Radius of gyration (Rg) is the root-mean-square distance of Cα atoms from their centroid — a single number for overall size and compactness. A globular domain of N residues has Rg ≈ 2.2·N^0.38 Å; an extended or disordered chain has a much larger Rg. The Cα contact count is the number of residue pairs whose Cα atoms are within 8 Å and are more than four positions apart in sequence — a standard proxy for tertiary packing density. The bounding box is the smallest axis-aligned box enclosing all Cα atoms.

  · 3Di is Foldseek's structural alphabet. Each residue is assigned one of twenty discrete states based on how its Cα sits relative to its spatial (not sequential) neighbors. Aligning 3Di strings finds structural homologs roughly as well as full 3D superposition, but orders of magnitude faster.

  · Solvent-accessible surface area (SASA) is the area in Å² traced out by the centre of a 1.4 Å probe sphere (a water molecule) rolled over the protein's van der Waals surface (Shrake–Rupley / Lee–Richards construction). Buried residues have near-zero SASA; fully exposed residues can exceed 200 Å². The total SASA scales roughly with the number of surface residues.

Ask how reliable the model is.

  · For AlphaFold models, the B-factor field carries pLDDT — the model's own estimate of local accuracy on a 0–100 scale. Regions with pLDDT<50 should be treated as essentially unmodeled; they often correspond to intrinsically disordered segments.

  · For experimental (PDB) structures, the B-factor (temperature factor) quantifies the positional spread of each atom in the crystal — a combination of thermal vibration and static disorder — in units of Å². High B-factors mark flexible loops or poorly resolved regions; low B-factors mark the rigid, well-ordered core.

  · Predicted Aligned Error (PAE) is an AlphaFold confidence matrix: entry (i, j) is the expected error in the position of residue j, in ångströms, when the prediction is superimposed on the true structure at residue i. Low PAE within a block of residues means that block is internally rigid and well-predicted; high PAE between two blocks means their relative placement is uncertain even if each block individually is confident.

Place it in context: what it resembles, what it is annotated as, and how it looks.

  · Structural nearest neighbors (via Foldseek easy-search vs the PDB). Reported per hit: target PDB id, E-value, and alignment TM-score. A TM-score above ~0.5 is the conventional threshold for 'same fold'.

  · Functional annotations link the protein to curated databases. InterPro entries identify conserved domains and families by matching the sequence against member-database signatures (Pfam, PROSITE, CDD, …). Gene Ontology (GO) terms describe molecular function, biological process, and cellular component in a controlled vocabulary. CATH places the structure in a hierarchical fold classification (Class/Architecture/Topology/Homologous-superfamily). The organism is the source species.

  · The contact map is a binary N×N matrix image: pixel (i, j) is dark where Cα_i and Cα_j are within 8 Å and |i−j|>4. Because the |i−j|>4 filter removes local helical contacts, off-diagonal stripes parallel to the main diagonal indicate parallel β-sheets; stripes perpendicular to it indicate antiparallel β-sheets. The Ramachandran plot scatters every residue's (φ, ψ) pair against the sterically allowed regions. The PAE heatmap renders the predicted-aligned-error matrix.

  · Six rendered views show the 3D structure from the faces of a cube — i.e. along ±x, ±y, ±z. Rendering representation is drawn randomly per protein from cartoon (secondary-structure ribbons), sticks (backbone bonds), or molecular surface; coloring is either N→C rainbow (blue at the N-terminus through red at the C-terminus) or one color per chain.